Protein AF-0000000068858488 (afdb_homodimer)

Solvent-accessible surface area (backbone atoms only — not comparable to full-atom values): 33384 Å² total; per-residue (Å²): 135,82,82,74,79,77,76,82,68,81,78,70,74,66,61,60,56,53,49,51,49,48,49,49,49,46,48,52,46,46,50,48,45,50,50,34,42,49,22,40,50,42,29,53,49,53,71,62,40,71,69,69,78,47,54,48,64,66,60,90,74,24,28,32,40,27,30,36,23,81,48,37,69,25,27,50,34,43,36,52,43,29,73,73,61,34,31,22,38,34,18,20,42,65,91,53,70,82,56,94,51,73,75,57,72,44,96,41,43,41,81,38,71,33,37,59,73,36,67,66,36,42,50,54,49,31,63,64,34,73,84,42,48,27,40,27,42,36,43,42,43,63,70,81,55,52,32,41,76,74,46,50,62,64,59,46,48,54,45,31,37,39,41,33,50,9,46,53,45,46,46,56,43,42,42,66,28,21,54,76,47,70,13,32,43,37,36,57,48,37,40,44,22,72,46,60,42,61,38,29,13,52,43,16,12,30,33,12,16,43,52,23,24,47,50,4,37,36,60,56,65,73,44,57,47,27,34,39,28,32,38,67,58,87,38,76,51,70,78,64,65,53,64,58,69,68,89,78,65,72,66,76,73,71,48,57,62,56,54,47,49,49,51,49,32,65,71,57,56,34,52,68,64,53,49,38,48,45,52,51,43,57,64,17,31,67,74,53,56,60,65,42,72,27,44,64,57,21,51,51,53,48,46,44,57,71,27,37,40,64,68,56,47,48,50,50,55,50,47,48,43,61,70,51,70,136,83,83,75,78,75,76,84,69,79,79,71,77,67,61,60,57,52,49,52,50,49,48,50,49,46,49,52,46,48,50,48,42,50,50,34,44,48,21,43,51,42,31,53,48,53,70,62,38,70,72,71,81,49,52,48,66,63,63,90,78,25,29,33,39,27,30,37,25,80,47,38,68,24,27,49,35,45,38,52,43,30,74,73,63,34,31,23,38,33,18,21,41,67,90,51,70,82,55,92,52,73,73,58,72,43,97,41,44,42,80,39,69,35,39,59,73,37,66,67,38,42,50,53,50,33,62,65,35,74,86,42,48,27,42,28,42,36,44,42,42,63,71,82,56,52,32,41,75,75,46,52,62,64,59,44,48,56,45,34,37,38,39,32,48,9,45,53,46,48,46,54,44,42,42,65,29,22,54,77,48,70,13,30,43,36,36,56,49,35,39,44,24,72,46,58,42,61,36,30,11,54,45,16,13,32,33,11,16,42,52,22,24,46,49,4,37,33,60,56,65,72,44,59,46,27,34,39,29,32,38,66,57,87,40,76,51,71,78,64,65,52,63,57,67,68,87,79,64,73,64,76,74,69,47,55,63,57,54,46,49,49,52,50,33,65,72,57,57,35,53,68,64,52,49,38,49,46,53,52,44,57,66,18,32,66,75,52,56,61,65,42,72,28,44,66,57,20,50,51,51,50,47,44,56,71,28,36,40,64,68,57,47,50,49,51,54,50,49,49,41,60,69,52,66

pLDDT: mean 75.67, std 21.97, range [27.61, 98.62]

Foldseek 3Di:
DDPPPPPPPVVDPPPVVVVVVVVVVVVVVVVVVVVVVVVVVVVVVVLPPPQPPQFQPQPQQAEEEQAPCLWWLNVLLQLLVVVVRHQYEYEDAPVRQPPDDPSQPGPSYDYDHADLLDLVRLLVVLVVLPPHQHAEYEAEFFDADLAFPPRDPVVLVVRLSGLPVSLVSNCVSCLVNCLVNLHAYEYEAELLCQQPAGSRVSVVVSRVNNLVVQVVVCVVVSHHGAYEYEYQEPIVPDPCCCVPPPPDDPPVQPLPCPQVSVVLCVVFVFYSVQSSVLVSCQSGRPDHDRYHYGTPSSVVLSCCSVPPPPVVSVCVNVVSSVVRD/DDPPPPPPPPVDPPPVVVVVVVVVVVVVVVVVVVVVVVVVVVVVVVLPPPQPPQFQPQPQQAEEEQAPCLWWLNVLLQLLVVVVRHQYEREDAPVRQPPDDPSQPGPSYDYDHDDLLDLVRLLVVLVVLPPGQHAEYEAEFFDADLAFPPRDPVVLVVRLSGLPVSSVSNCVSCLVNCLVNLHAYEYEAELLCQQPAGSRVSVVVSRVNNLVVQVVVCVVVSHHGAYEYEYQEPIVPPPCCVVPPDPDDPPVQPLDCPQVSVVLCVVFVFYSVQSSVLVSCQSTRPDHDRYHYGTPSSVVLSCCSVPPPPVVSVCVNVVSSVVRD

InterPro domains:
  IPR002347 Short-chain dehydrogenase/reductase SDR [PF00106]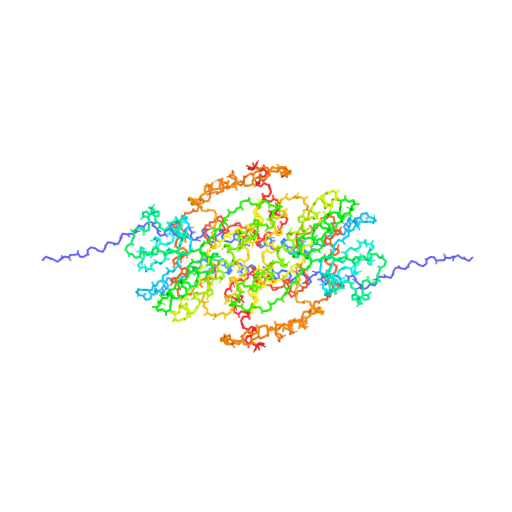 (63-239)
  IPR002347 Short-chain dehydrogenase/reductase SDR [PR00081] (63-80)
  IPR002347 Short-chain dehydrogenase/reductase SDR [PR00081] (132-143)
  IPR002347 Short-chain dehydrogenase/reductase SDR [PR00081] (177-193)
  IPR002347 Short-chain dehydrogenase/reductase SDR [PR00081] (203-222)
  IPR020904 Short-chain dehydrogenase/reductase, conserved site [PS00061] (190-218)
  IPR036291 NAD(P)-binding domain superfamily [SSF51735] (61-315)

Sequence (650 aa):
MRATWVSLDDPTGASTSSWSVRRRVCSVAWLAVLCFNLSLAFSIATRSLPARSHTVLPPRGSVVLVTGAKSGLGLASAASLAEQGYTVWAGMRPSHLNRSIPELDHPNIERISLDVTDEADVAALQARLQNVTLAALVSNAGVAHKIGHAAYVDDAHRLFDVNVFGAMRVFSACLPALVRSGGRLVLITSFLSVVPLPGLATYTATKAALEGWAAAVRMENIVPVSTVIDGFIRTPISDTDSHYHKPGWPYKRSVGPGGLQQTWMDAFDTQLDEHTGAVARAIADRYPRHRYVVGWDATLTMAAVWFFPGWLVHLFINGLYDWFGMRATWVSLDDPTGASTSSWSVRRRVCSVAWLAVLCFNLSLAFSIATRSLPARSHTVLPPRGSVVLVTGAKSGLGLASAASLAEQGYTVWAGMRPSHLNRSIPELDHPNIERISLDVTDEADVAALQARLQNVTLAALVSNAGVAHKIGHAAYVDDAHRLFDVNVFGAMRVFSACLPALVRSGGRLVLITSFLSVVPLPGLATYTATKAALEGWAAAVRMENIVPVSTVIDGFIRTPISDTDSHYHKPGWPYKRSVGPGGLQQTWMDAFDTQLDEHTGAVARAIADRYPRHRYVVGWDATLTMAAVWFFPGWLVHLFINGLYDWFG

Radius of gyration: 26.55 Å; Cα contacts (8 Å, |Δi|>4): 1166; chains: 2; bounding box: 54×116×88 Å

Nearest PDB structures (foldseek):
  5t2u-assembly1_B  TM=8.208E-01  e=1.987E-15  Mycolicibacterium smegmatis MC2 155
  5t2v-assembly1_A  TM=7.958E-01  e=2.612E-14  Mycolicibacterium smegmatis MC2 155
  4cr6-assembly1_D  TM=7.675E-01  e=1.860E-13  Flavobacterium sp. 141-8
  4cr6-assembly1_B  TM=7.630E-01  e=2.103E-13  Flavobacterium sp. 141-8
  3guy-assembly2_G  TM=7.579E-01  e=1.356E-09  Vibrio parahaemolyticus AQ3810

Secondary structure (DSSP, 8-state):
------------SHHHHHHHHHHHHHHHHHHHHHHHHHHHHHHHHHHSS-----B----TT-EEEESSTTSHHHHHHHHHHHHTT-EEEEEE-GGGTTS--GGG--TTEEEEE--TT-HHHHHHHHHHGGG--EEEEEE------B--SS--HHHHHHHHIIIIIHHHHHHHHHHHHHHHHT-EEEEEEEGGGTS--TT-HHHHHHHHHHHHHHHHHHTTTSS-EEEEEE--B---------B---TT---S----HHHHHHHHHHHH-B-HHHHHHHHHHHHHBSS--SEEEESHHHHHHHHHHHHS-HHHHHHHHHHHHHHH-/------------SHHHHHHHHHHHHHHHHHHHHHHHHHHHHHHHHHHSS-----B----TT-EEEESSTTSHHHHHHHHHHHHTT-EEEEEE-GGGTTS--GGG--TTEEEEE--TT-HHHHHHHHHHGGG--EEEEEE------B--SS--HHHHHHHHIIIIIHHHHHHHHHHHHHHHHT-EEEEEEEGGGTS--TT-HHHHHHHHHHHHHHHHHHTTTSS-EEEEEE--B---------B---TT---S----HHHHHHHHHHHH-B-HHHHHHHHHHHHHBSS--SEEEESHHHHHHHHHHHHS-HHHHHHHHHHHHHHH-

Structure (mmCIF, N/CA/C/O backbone):
data_AF-0000000068858488-model_v1
#
loop_
_entity.id
_entity.type
_entity.pdbx_description
1 polymer 'Uncharacterized protein'
#
loop_
_atom_site.group_PDB
_atom_site.id
_atom_site.type_symbol
_atom_site.label_atom_id
_atom_site.label_alt_id
_atom_site.label_comp_id
_atom_site.label_asym_id
_atom_site.label_entity_id
_atom_site.label_seq_id
_atom_site.pdbx_PDB_ins_code
_atom_site.Cartn_x
_atom_site.Cartn_y
_atom_site.Cartn_z
_atom_site.occupancy
_atom_site.B_iso_or_equiv
_atom_site.auth_seq_id
_atom_site.auth_comp_id
_atom_site.auth_asym_id
_atom_site.auth_atom_id
_atom_site.pdbx_PDB_model_num
ATOM 1 N N . MET A 1 1 ? 17.25 -71.188 -3.189 1 27.69 1 MET A N 1
ATOM 2 C CA . MET A 1 1 ? 18.141 -70.188 -2.668 1 27.69 1 MET A CA 1
ATOM 3 C C . MET A 1 1 ? 17.375 -68.875 -2.352 1 27.69 1 MET A C 1
ATOM 5 O O . MET A 1 1 ? 16.703 -68.312 -3.221 1 27.69 1 MET A O 1
ATOM 9 N N . ARG A 1 2 ? 17.094 -68.625 -1.016 1 29.34 2 ARG A N 1
ATOM 10 C CA . ARG A 1 2 ? 16.172 -67.688 -0.322 1 29.34 2 ARG A CA 1
ATOM 11 C C . ARG A 1 2 ? 16.656 -66.25 -0.379 1 29.34 2 ARG A C 1
ATOM 13 O O . ARG A 1 2 ? 17.766 -65.938 0.054 1 29.34 2 ARG A O 1
ATOM 20 N N . ALA A 1 3 ? 16.281 -65.5 -1.393 1 32.94 3 ALA A N 1
ATOM 21 C CA . ALA A 1 3 ? 16.703 -64.125 -1.646 1 32.94 3 ALA A CA 1
ATOM 22 C C . ALA A 1 3 ? 16.453 -63.219 -0.425 1 32.94 3 ALA A C 1
ATOM 24 O O . ALA A 1 3 ? 15.312 -63.062 0.019 1 32.94 3 ALA A O 1
ATOM 25 N N . THR A 1 4 ? 17.344 -63.219 0.586 1 28.02 4 THR A N 1
ATOM 26 C CA . THR A 1 4 ? 17.312 -62.5 1.854 1 28.02 4 THR A CA 1
ATOM 27 C C . THR A 1 4 ? 17.25 -61 1.618 1 28.02 4 THR A C 1
ATOM 29 O O . THR A 1 4 ? 18.078 -60.438 0.887 1 28.02 4 THR A O 1
ATOM 32 N N . TRP A 1 5 ? 16.078 -60.406 1.695 1 27.61 5 TRP A N 1
ATOM 33 C CA . TRP A 1 5 ? 15.766 -58.969 1.528 1 27.61 5 TRP A CA 1
ATOM 34 C C . TRP A 1 5 ? 16.516 -58.125 2.553 1 27.61 5 TRP A C 1
ATOM 36 O O . TRP A 1 5 ? 16.438 -58.406 3.758 1 27.61 5 TRP A O 1
ATOM 46 N N . VAL A 1 6 ? 17.75 -57.844 2.416 1 28.61 6 VAL A N 1
ATOM 47 C CA . VAL A 1 6 ? 18.547 -57.062 3.355 1 28.61 6 VAL A CA 1
ATOM 48 C C . VAL A 1 6 ? 17.891 -55.688 3.564 1 28.61 6 VAL A C 1
ATOM 50 O O . VAL A 1 6 ? 17.562 -55 2.598 1 28.61 6 VAL A O 1
ATOM 53 N N . SER A 1 7 ? 17.219 -55.5 4.719 1 27.98 7 SER A N 1
ATOM 54 C CA . SER A 1 7 ? 16.609 -54.281 5.262 1 27.98 7 SER A CA 1
ATOM 55 C C . SER A 1 7 ? 17.625 -53.125 5.34 1 27.98 7 SER A C 1
ATOM 57 O O . SER A 1 7 ? 18.688 -53.281 5.926 1 27.98 7 SER A O 1
ATOM 59 N N . LEU A 1 8 ? 17.891 -52.406 4.32 1 27.64 8 LEU A N 1
ATOM 60 C CA . LEU A 1 8 ? 18.812 -51.281 4.355 1 27.64 8 LEU A CA 1
ATOM 61 C C . LEU A 1 8 ? 18.453 -50.312 5.469 1 27.64 8 LEU A C 1
ATOM 63 O O . LEU A 1 8 ? 17.469 -49.562 5.352 1 27.64 8 LEU A O 1
ATOM 67 N N . ASP A 1 9 ? 18.469 -50.719 6.801 1 30.56 9 ASP A N 1
ATOM 68 C CA . ASP A 1 9 ? 18.438 -49.906 8.008 1 30.56 9 ASP A CA 1
ATOM 69 C C . ASP A 1 9 ? 19.516 -48.812 7.977 1 30.56 9 ASP A C 1
ATOM 71 O O . ASP A 1 9 ? 20.234 -48.625 8.961 1 30.56 9 ASP A O 1
ATOM 75 N N . ASP A 1 10 ? 19.844 -48.156 6.949 1 29.83 10 ASP A N 1
ATOM 76 C CA . ASP A 1 10 ? 20.938 -47.219 7.211 1 29.83 10 ASP A CA 1
ATOM 77 C C . ASP A 1 10 ? 20.562 -46.25 8.32 1 29.83 10 ASP A C 1
ATOM 79 O O . ASP A 1 10 ? 19.547 -45.531 8.227 1 29.83 10 ASP A O 1
ATOM 83 N N . PRO A 1 11 ? 21 -46.312 9.625 1 34.25 11 PRO A N 1
ATOM 84 C CA . PRO A 1 11 ? 20.828 -45.562 10.867 1 34.25 11 PRO A CA 1
ATOM 85 C C . PRO A 1 11 ? 21.25 -44.094 10.719 1 34.25 11 PRO A C 1
ATOM 87 O O . PRO A 1 11 ? 21.453 -43.406 11.719 1 34.25 11 PRO A O 1
ATOM 90 N N . THR A 1 12 ? 21.75 -43.594 9.602 1 30.72 12 THR A N 1
ATOM 91 C CA . THR A 1 12 ? 22.672 -42.469 9.656 1 30.72 12 THR A CA 1
ATOM 92 C C . THR A 1 12 ? 22.047 -41.281 10.398 1 30.72 12 THR A C 1
ATOM 94 O O . THR A 1 12 ? 20.828 -41.219 10.523 1 30.72 12 THR A O 1
ATOM 97 N N . GLY A 1 13 ? 23.016 -40.281 10.938 1 33.34 13 GLY A N 1
ATOM 98 C CA . GLY A 1 13 ? 23.203 -39.094 11.758 1 33.34 13 GLY A CA 1
ATOM 99 C C . GLY A 1 13 ? 22.312 -37.938 11.352 1 33.34 13 GLY A C 1
ATOM 100 O O . GLY A 1 13 ? 22.5 -36.812 11.805 1 33.34 13 GLY A O 1
ATOM 101 N N . ALA A 1 14 ? 21.609 -38.094 10.352 1 37.12 14 ALA A N 1
ATOM 102 C CA . ALA A 1 14 ? 20.797 -36.969 9.836 1 37.12 14 ALA A CA 1
ATOM 103 C C . ALA A 1 14 ? 19.672 -36.625 10.805 1 37.12 14 ALA A C 1
ATOM 105 O O . ALA A 1 14 ? 19 -35.625 10.633 1 37.12 14 ALA A O 1
ATOM 106 N N . SER A 1 15 ? 19.438 -37.438 11.844 1 40.53 15 SER A N 1
ATOM 107 C CA . SER A 1 15 ? 18.281 -37.188 12.695 1 40.53 15 SER A CA 1
ATOM 108 C C . SER A 1 15 ? 18.547 -36.062 13.703 1 40.53 15 SER A C 1
ATOM 110 O O . SER A 1 15 ? 17.672 -35.281 14.016 1 40.53 15 SER A O 1
ATOM 112 N N . THR A 1 16 ? 19.859 -36.125 14.211 1 43.12 16 THR A N 1
ATOM 113 C CA . THR A 1 16 ? 20.188 -35.156 15.273 1 43.12 16 THR A CA 1
ATOM 114 C C . THR A 1 16 ? 20.266 -33.75 14.727 1 43.12 16 THR A C 1
ATOM 116 O O . THR A 1 16 ? 19.984 -32.781 15.445 1 43.12 16 THR A O 1
ATOM 119 N N . SER A 1 17 ? 20.75 -33.688 13.43 1 42 17 SER A N 1
ATOM 120 C CA . SER A 1 17 ? 20.969 -32.375 12.875 1 42 17 SER A CA 1
ATOM 121 C C . SER A 1 17 ? 19.641 -31.672 12.594 1 42 17 SER A C 1
ATOM 123 O O . SER A 1 17 ? 19.531 -30.453 12.742 1 42 17 SER A O 1
ATOM 125 N N . SER A 1 18 ? 18.625 -32.531 12.398 1 42.88 18 SER A N 1
ATOM 126 C CA . SER A 1 18 ? 17.328 -31.922 12.125 1 42.88 18 SER A CA 1
ATOM 127 C C . SER A 1 18 ? 16.688 -31.391 13.398 1 42.88 18 SER A C 1
ATOM 129 O O . SER A 1 18 ? 16.047 -30.328 13.383 1 42.88 18 SER A O 1
ATOM 131 N N . TRP A 1 19 ? 17 -32.094 14.555 1 44.28 19 TRP A N 1
ATOM 132 C CA . TRP A 1 19 ? 16.484 -31.641 15.836 1 44.28 19 TRP A CA 1
ATOM 133 C C . TRP A 1 19 ? 17.203 -30.391 16.312 1 44.28 19 TRP A C 1
ATOM 135 O O . TRP A 1 19 ? 16.578 -29.453 16.812 1 44.28 19 TRP A O 1
ATOM 145 N N . SER A 1 20 ? 18.547 -30.391 16.109 1 46.28 20 SER A N 1
ATOM 146 C CA . SER A 1 20 ? 19.312 -29.219 16.5 1 46.28 20 SER A CA 1
ATOM 147 C C . SER A 1 20 ? 18.906 -27.984 15.688 1 46.28 20 SER A C 1
ATOM 149 O O . SER A 1 20 ? 18.844 -26.875 16.219 1 46.28 20 SER A O 1
ATOM 151 N N . VAL A 1 21 ? 18.578 -28.234 14.492 1 43.81 21 VAL A N 1
ATOM 152 C CA . VAL A 1 21 ? 18.141 -27.125 13.648 1 43.81 21 VAL A CA 1
ATOM 153 C C . VAL A 1 21 ? 16.734 -26.688 14.062 1 43.81 21 VAL A C 1
ATOM 155 O O . VAL A 1 21 ? 16.453 -25.5 14.141 1 43.81 21 VAL A O 1
ATOM 158 N N . ARG A 1 22 ? 15.945 -27.641 14.523 1 44.12 22 ARG A N 1
ATOM 159 C CA . ARG A 1 22 ? 14.617 -27.297 15.016 1 44.12 22 ARG A CA 1
ATOM 160 C C . ARG A 1 22 ? 14.711 -26.547 16.344 1 44.12 22 ARG A C 1
ATOM 162 O O . ARG A 1 22 ? 13.969 -25.578 16.562 1 44.12 22 ARG A O 1
ATOM 169 N N . ARG A 1 23 ? 15.539 -26.984 17.203 1 46.59 23 ARG A N 1
ATOM 170 C CA . ARG A 1 23 ? 15.719 -26.297 18.469 1 46.59 23 ARG A CA 1
ATOM 171 C C . ARG A 1 23 ? 16.312 -24.906 18.266 1 46.59 23 ARG A C 1
ATOM 173 O O . ARG A 1 23 ? 15.938 -23.953 18.953 1 46.59 23 ARG A O 1
ATOM 180 N N . ARG A 1 24 ? 17.297 -24.828 17.469 1 46.84 24 ARG A N 1
ATOM 181 C CA . ARG A 1 24 ? 17.906 -23.531 17.188 1 46.84 24 ARG A CA 1
ATOM 182 C C . ARG A 1 24 ? 16.906 -22.594 16.5 1 46.84 24 ARG A C 1
ATOM 184 O O . ARG A 1 24 ? 16.875 -21.391 16.781 1 46.84 24 ARG A O 1
ATOM 191 N N . VAL A 1 25 ? 16.094 -23.203 15.758 1 45.19 25 VAL A N 1
ATOM 192 C CA . VAL A 1 25 ? 15.055 -22.406 15.117 1 45.19 25 VAL A CA 1
ATOM 193 C C . VAL A 1 25 ? 14.023 -21.969 16.156 1 45.19 25 VAL A C 1
ATOM 195 O O . VAL A 1 25 ? 13.586 -20.828 16.156 1 45.19 25 VAL A O 1
ATOM 198 N N . CYS A 1 26 ? 13.805 -22.844 17.109 1 45.47 26 CYS A N 1
ATOM 199 C CA . CYS A 1 26 ? 12.914 -22.484 18.203 1 45.47 26 CYS A CA 1
ATOM 200 C C . CYS A 1 26 ? 13.539 -21.391 19.078 1 45.47 26 CYS A C 1
ATOM 202 O O . CYS A 1 26 ? 12.859 -20.453 19.469 1 45.47 26 CYS A O 1
ATOM 204 N N . SER A 1 27 ? 14.781 -21.609 19.406 1 47.41 27 SER A N 1
ATOM 205 C CA . SER A 1 27 ? 15.43 -20.594 20.234 1 47.41 27 SER A CA 1
ATOM 206 C C . SER A 1 27 ? 15.5 -19.25 19.531 1 47.41 27 SER A C 1
ATOM 208 O O . SER A 1 27 ? 15.273 -18.203 20.141 1 47.41 27 SER A O 1
ATOM 210 N N . VAL A 1 28 ? 15.891 -19.266 18.391 1 46.91 28 VAL A N 1
ATOM 211 C CA . VAL A 1 28 ? 15.945 -18.016 17.609 1 46.91 28 VAL A CA 1
ATOM 212 C C . VAL A 1 28 ? 14.539 -17.453 17.469 1 46.91 28 VAL A C 1
ATOM 214 O O . VAL A 1 28 ? 14.344 -16.234 17.547 1 46.91 28 VAL A O 1
ATOM 217 N N . ALA A 1 29 ? 13.664 -18.359 17.406 1 45.25 29 ALA A N 1
ATOM 218 C CA . ALA A 1 29 ? 12.273 -17.922 17.359 1 45.25 29 ALA A CA 1
ATOM 219 C C . ALA A 1 29 ? 11.852 -17.297 18.688 1 45.25 29 ALA A C 1
ATOM 221 O O . ALA A 1 29 ? 11.195 -16.25 18.703 1 45.25 29 ALA A O 1
ATOM 222 N N . TRP A 1 30 ? 12.328 -17.969 19.734 1 46.56 30 TRP A N 1
ATOM 223 C CA . TRP A 1 30 ? 12.039 -17.422 21.047 1 46.56 30 TRP A CA 1
ATOM 224 C C . TRP A 1 30 ? 12.75 -16.094 21.25 1 46.56 30 TRP A C 1
ATOM 226 O O . TRP A 1 30 ? 12.18 -15.156 21.828 1 46.56 30 TRP A O 1
ATOM 236 N N . LEU A 1 31 ? 13.938 -16 20.953 1 49.84 31 LEU A N 1
ATOM 237 C CA . LEU A 1 31 ? 14.664 -14.742 21.047 1 49.84 31 LEU A CA 1
ATOM 238 C C . LEU A 1 31 ? 14.023 -13.672 20.172 1 49.84 31 LEU A C 1
ATOM 240 O O . LEU A 1 31 ? 13.922 -12.508 20.562 1 49.84 31 LEU A O 1
ATOM 244 N N . ALA A 1 32 ? 13.609 -14.086 19.125 1 46.97 32 ALA A N 1
ATOM 245 C CA . ALA A 1 32 ? 12.922 -13.156 18.219 1 46.97 32 ALA A CA 1
ATOM 246 C C . ALA A 1 32 ? 11.586 -12.711 18.812 1 46.97 32 ALA A C 1
ATOM 248 O O . ALA A 1 32 ? 11.227 -11.531 18.734 1 46.97 32 ALA A O 1
ATOM 249 N N . VAL A 1 33 ? 10.992 -13.703 19.531 1 49.31 33 VAL A N 1
ATOM 250 C CA . VAL A 1 33 ? 9.758 -13.367 20.25 1 49.31 33 VAL A CA 1
ATOM 251 C C . VAL A 1 33 ? 10.07 -12.398 21.391 1 49.31 33 VAL A C 1
ATOM 253 O O . VAL A 1 33 ? 9.344 -11.43 21.594 1 49.31 33 VAL A O 1
ATOM 256 N N . LEU A 1 34 ? 11.133 -12.727 22.094 1 50.38 34 LEU A N 1
ATOM 257 C CA . LEU A 1 34 ? 11.555 -11.82 23.156 1 50.38 34 LEU A CA 1
ATOM 258 C C . LEU A 1 34 ? 11.891 -10.445 22.594 1 50.38 34 LEU A C 1
ATOM 260 O O . LEU A 1 34 ? 11.461 -9.422 23.141 1 50.38 34 LEU A O 1
ATOM 264 N N . CYS A 1 35 ? 12.625 -10.422 21.609 1 51.47 35 CYS A N 1
ATOM 265 C CA . CYS A 1 35 ? 13.031 -9.141 21.047 1 51.47 35 CYS A CA 1
ATOM 266 C C . CYS A 1 35 ? 11.836 -8.406 20.469 1 51.47 35 CYS A C 1
ATOM 268 O O . CYS A 1 35 ? 11.727 -7.184 20.594 1 51.47 35 CYS A O 1
ATOM 270 N N . PHE A 1 36 ? 11.039 -9.141 19.938 1 49.47 36 PHE A N 1
ATOM 271 C CA . PHE A 1 36 ? 9.789 -8.594 19.422 1 49.47 36 PHE A CA 1
ATOM 272 C C . PHE A 1 36 ? 8.945 -8.023 20.547 1 49.47 36 PHE A C 1
ATOM 274 O O . PHE A 1 36 ? 8.422 -6.914 20.422 1 49.47 36 PHE A O 1
ATOM 281 N N . ASN A 1 37 ? 8.859 -8.852 21.609 1 48.72 37 ASN A N 1
ATOM 282 C CA . ASN A 1 37 ? 8.133 -8.367 22.781 1 48.72 37 ASN A CA 1
ATOM 283 C C . ASN A 1 37 ? 8.773 -7.109 23.359 1 48.72 37 ASN A C 1
ATOM 285 O O . ASN A 1 37 ? 8.07 -6.184 23.766 1 48.72 37 ASN A O 1
ATOM 289 N N . LEU A 1 38 ? 9.867 -7.121 23.281 1 53.5 38 LEU A N 1
ATOM 290 C CA . LEU A 1 38 ? 10.586 -5.941 23.766 1 53.5 38 LEU A CA 1
ATOM 291 C C . LEU A 1 38 ? 10.367 -4.762 22.828 1 53.5 38 LEU A C 1
ATOM 293 O O . LEU A 1 38 ? 10.18 -3.629 23.281 1 53.5 38 LEU A O 1
ATOM 297 N N . SER A 1 39 ? 10.336 -5.09 21.672 1 49.22 39 SER A N 1
ATOM 298 C CA . SER A 1 39 ? 10.141 -4.016 20.719 1 49.22 39 SER A CA 1
ATOM 299 C C . SER A 1 39 ? 8.703 -3.5 20.75 1 49.22 39 SER A C 1
ATOM 301 O O . SER A 1 39 ? 8.469 -2.293 20.656 1 49.22 39 SER A O 1
ATOM 303 N N . LEU A 1 40 ? 7.793 -4.426 20.812 1 51.56 40 LEU A N 1
ATOM 304 C CA . LEU A 1 40 ? 6.395 -4.039 20.969 1 51.56 40 LEU A CA 1
ATOM 305 C C . LEU A 1 40 ? 6.199 -3.225 22.25 1 51.56 40 LEU A C 1
ATOM 307 O O . LEU A 1 40 ? 5.52 -2.195 22.234 1 51.56 40 LEU A O 1
ATOM 311 N N . ALA A 1 41 ? 6.68 -3.77 23.281 1 49.06 41 ALA A N 1
ATOM 312 C CA . ALA A 1 41 ? 6.668 -3.023 24.531 1 49.06 41 ALA A CA 1
ATOM 313 C C . ALA A 1 41 ? 7.297 -1.646 24.359 1 49.06 41 ALA A C 1
ATOM 315 O O . ALA A 1 41 ? 6.789 -0.652 24.891 1 49.06 41 ALA A O 1
ATOM 316 N N . PHE A 1 42 ? 8.242 -1.728 23.594 1 51.09 42 PHE A N 1
ATOM 317 C CA . PHE A 1 42 ? 8.938 -0.469 23.359 1 51.09 42 PHE A CA 1
ATOM 318 C C . PHE A 1 42 ? 8.102 0.457 22.484 1 51.09 42 PHE A C 1
ATOM 320 O O . PHE A 1 42 ? 7.996 1.652 22.766 1 51.09 42 PHE A O 1
ATOM 327 N N . SER A 1 43 ? 7.582 -0.128 21.516 1 49.81 43 SER A N 1
ATOM 328 C CA . SER A 1 43 ? 6.754 0.687 20.641 1 49.81 43 SER A CA 1
ATOM 329 C C . SER A 1 43 ? 5.543 1.248 21.375 1 49.81 43 SER A C 1
ATOM 331 O O . SER A 1 43 ? 5.195 2.42 21.203 1 49.81 43 SER A O 1
ATOM 333 N N . ILE A 1 44 ? 4.883 0.374 22.031 1 49 44 ILE A N 1
ATOM 334 C CA . ILE A 1 44 ? 3.76 0.832 22.844 1 49 44 ILE A CA 1
ATOM 335 C C . ILE A 1 44 ? 4.242 1.873 23.844 1 49 44 ILE A C 1
ATOM 337 O O . ILE A 1 44 ? 3.586 2.898 24.047 1 49 44 ILE A O 1
ATOM 341 N N . ALA A 1 45 ? 5.316 1.575 24.375 1 47.59 45 ALA A N 1
ATOM 342 C CA . ALA A 1 45 ? 5.887 2.504 25.344 1 47.59 45 ALA A CA 1
ATOM 343 C C . ALA A 1 45 ? 6.234 3.838 24.688 1 47.59 45 ALA A C 1
ATOM 345 O O . ALA A 1 45 ? 6.027 4.902 25.281 1 47.59 45 ALA A O 1
ATOM 346 N N . THR A 1 46 ? 6.754 3.699 23.531 1 49.28 46 THR A N 1
ATOM 347 C CA . THR A 1 46 ? 7.191 4.945 22.922 1 49.28 46 THR A CA 1
ATOM 348 C C . THR A 1 46 ? 6.004 5.703 22.328 1 49.28 46 THR A C 1
ATOM 350 O O . THR A 1 46 ? 6.016 6.934 22.266 1 49.28 46 THR A O 1
ATOM 353 N N . ARG A 1 47 ? 5.168 4.945 21.719 1 47.03 47 ARG A N 1
ATOM 354 C CA . ARG A 1 47 ? 3.963 5.605 21.219 1 47.03 47 ARG A CA 1
ATOM 355 C C . ARG A 1 47 ? 3.203 6.285 22.359 1 47.03 47 ARG A C 1
ATOM 357 O O . ARG A 1 47 ? 2.504 7.277 22.141 1 47.03 47 ARG A O 1
ATOM 364 N N . SER A 1 48 ? 3.209 5.609 23.484 1 42.09 48 SER A N 1
ATOM 365 C CA . SER A 1 48 ? 2.531 6.164 24.656 1 42.09 48 SER A CA 1
ATOM 366 C C . SER A 1 48 ? 3.352 7.285 25.281 1 42.09 48 SER A C 1
ATOM 368 O O . SER A 1 48 ? 2.893 7.941 26.219 1 42.09 48 SER A O 1
ATOM 370 N N . LEU A 1 49 ? 4.539 7.227 24.953 1 44.06 49 LEU A N 1
ATOM 371 C CA . LEU A 1 49 ? 5.254 8.336 25.562 1 44.06 49 LEU A CA 1
ATOM 372 C C . LEU A 1 49 ? 4.797 9.672 24.984 1 44.06 49 LEU A C 1
ATOM 374 O O . LEU A 1 49 ? 4.711 9.82 23.766 1 44.06 49 LEU A O 1
ATOM 378 N N . PRO A 1 50 ? 4.105 10.305 25.828 1 41.16 50 PRO A N 1
ATOM 379 C CA . PRO A 1 50 ? 3.717 11.648 25.391 1 41.16 50 PRO A CA 1
ATOM 380 C C . PRO A 1 50 ? 4.863 12.406 24.719 1 41.16 50 PRO A C 1
ATOM 382 O O . PRO A 1 50 ? 6.012 12.312 25.172 1 41.16 50 PRO A O 1
ATOM 385 N N . ALA A 1 51 ? 4.836 12.57 23.344 1 43.66 51 ALA A N 1
ATOM 386 C CA . ALA A 1 51 ? 5.758 13.516 22.734 1 43.66 51 ALA A CA 1
ATOM 387 C C . ALA A 1 51 ? 5.941 14.75 23.609 1 43.66 51 ALA A C 1
ATOM 389 O O . ALA A 1 51 ? 4.973 15.289 24.141 1 43.66 51 ALA A O 1
ATOM 390 N N . ARG A 1 52 ? 6.953 14.844 24.281 1 42.25 52 ARG A N 1
ATOM 391 C CA . ARG A 1 52 ? 7.188 16.125 24.953 1 42.25 52 ARG A CA 1
ATOM 392 C C . ARG A 1 52 ? 6.781 17.297 24.062 1 42.25 52 ARG A C 1
ATOM 394 O O . ARG A 1 52 ? 7.141 17.328 22.875 1 42.25 52 ARG A O 1
ATOM 401 N N . SER A 1 53 ? 5.684 17.938 24.328 1 42.22 53 SER A N 1
ATOM 402 C CA . SER A 1 53 ? 5.023 19.125 23.766 1 42.22 53 SER A CA 1
ATOM 403 C C . SER A 1 53 ? 6.043 20.156 23.312 1 42.22 53 SER A C 1
ATOM 405 O O . SER A 1 53 ? 6.152 21.234 23.922 1 42.22 53 SER A O 1
ATOM 407 N N . HIS A 1 54 ? 7.355 19.797 23.156 1 45.16 54 HIS A N 1
ATOM 408 C CA . HIS A 1 54 ? 7.996 21.016 22.672 1 45.16 54 HIS A CA 1
ATOM 409 C C . HIS A 1 54 ? 7.527 21.359 21.266 1 45.16 54 HIS A C 1
ATOM 411 O O . HIS A 1 54 ? 7.773 20.609 20.328 1 45.16 54 HIS A O 1
ATOM 417 N N . THR A 1 55 ? 6.309 21.953 21.234 1 51 55 THR A N 1
ATOM 418 C CA . THR A 1 55 ? 5.695 22.5 20.016 1 51 55 THR A CA 1
ATOM 419 C C . THR A 1 55 ? 6.633 23.484 19.328 1 51 55 THR A C 1
ATOM 421 O O . THR A 1 55 ? 7.191 24.375 19.984 1 51 55 THR A O 1
ATOM 424 N N . VAL A 1 56 ? 7.504 23.125 18.469 1 52.72 56 VAL A N 1
ATOM 425 C CA . VAL A 1 56 ? 8.109 24.172 17.672 1 52.72 56 VAL A CA 1
ATOM 426 C C . VAL A 1 56 ? 7.051 24.797 16.75 1 52.72 56 VAL A C 1
ATOM 428 O O . VAL A 1 56 ? 6.516 24.125 15.867 1 52.72 56 VAL A O 1
ATOM 431 N N . LEU A 1 57 ? 6.211 25.672 17.375 1 51.22 57 LEU A N 1
ATOM 432 C CA . LEU A 1 57 ? 5.242 26.344 16.531 1 51.22 57 LEU A CA 1
ATOM 433 C C . LEU A 1 57 ? 5.941 27.109 15.406 1 51.22 57 LEU A C 1
ATOM 435 O O . LEU A 1 57 ? 6.969 27.75 15.633 1 51.22 57 LEU A O 1
ATOM 439 N N . PRO A 1 58 ? 5.719 26.672 14.164 1 57.06 58 PRO A N 1
ATOM 440 C CA . PRO A 1 58 ? 6.266 27.594 13.156 1 57.06 58 PRO A CA 1
ATOM 441 C C . PRO A 1 58 ? 5.992 29.062 13.484 1 57.06 58 PRO A C 1
ATOM 443 O O . PRO A 1 58 ? 5.035 29.375 14.195 1 57.06 58 PRO A O 1
ATOM 446 N N . PRO A 1 59 ? 6.984 29.906 13.195 1 54.72 59 PRO A N 1
ATOM 447 C CA . PRO A 1 59 ? 6.855 31.359 13.398 1 54.72 59 PRO A CA 1
ATOM 448 C C . PRO A 1 59 ? 5.496 31.891 12.969 1 54.72 59 PRO A C 1
ATOM 450 O O . PRO A 1 59 ? 4.828 31.297 12.125 1 54.72 59 PRO A O 1
ATOM 453 N N . ARG A 1 60 ? 4.992 32.812 13.711 1 55.81 60 ARG A N 1
ATOM 454 C CA . ARG A 1 60 ? 3.865 33.656 13.297 1 55.81 60 ARG A CA 1
ATOM 455 C C . ARG A 1 60 ? 3.932 33.969 11.805 1 55.81 60 ARG A C 1
ATOM 457 O O . ARG A 1 60 ? 5.004 34.281 11.281 1 55.81 60 ARG A O 1
ATOM 464 N N . GLY A 1 61 ? 2.898 33.656 11.086 1 66.75 61 GLY A N 1
ATOM 465 C CA . GLY A 1 61 ? 2.791 33.969 9.672 1 66.75 61 GLY A CA 1
ATOM 466 C C . GLY A 1 61 ? 3.1 32.781 8.766 1 66.75 61 GLY A C 1
ATOM 467 O O . GLY A 1 61 ? 2.961 32.875 7.543 1 66.75 61 GLY A O 1
ATOM 468 N N . SER A 1 62 ? 3.455 31.719 9.406 1 88.12 62 SER A N 1
ATOM 469 C CA . SER A 1 62 ? 3.725 30.562 8.57 1 88.12 62 SER A CA 1
ATOM 470 C C . SER A 1 62 ? 2.432 29.938 8.047 1 88.12 62 SER A C 1
ATOM 472 O O . SER A 1 62 ? 1.413 29.938 8.742 1 88.12 62 SER A O 1
ATOM 474 N N . VAL A 1 63 ? 2.457 29.547 6.809 1 95.88 63 VAL A N 1
ATOM 475 C CA . VAL A 1 63 ? 1.289 29.031 6.102 1 95.88 63 VAL A CA 1
ATOM 476 C C . VAL A 1 63 ? 1.223 27.516 6.246 1 95.88 63 VAL A C 1
ATOM 478 O O . VAL A 1 63 ? 2.252 26.844 6.207 1 95.88 63 VAL A O 1
ATOM 481 N N . VAL A 1 64 ? 0.033 27.047 6.551 1 97.38 64 VAL A N 1
ATOM 482 C CA . VAL A 1 64 ? -0.265 25.625 6.418 1 97.38 64 VAL A CA 1
ATOM 483 C C . VAL A 1 64 ? -1.244 25.406 5.266 1 97.38 64 VAL A C 1
ATOM 485 O O . VAL A 1 64 ? -2.314 26.016 5.23 1 97.38 64 VAL A O 1
ATOM 488 N N . LEU A 1 65 ? -0.845 24.625 4.289 1 98.31 65 LEU A N 1
ATOM 489 C CA . LEU A 1 65 ? -1.734 24.25 3.195 1 98.31 65 LEU A CA 1
ATOM 490 C C . LEU A 1 65 ? -2.486 22.969 3.518 1 98.31 65 LEU A C 1
ATOM 492 O O . LEU A 1 65 ? -1.87 21.953 3.836 1 98.31 65 LEU A O 1
ATOM 496 N N . VAL A 1 66 ? -3.795 23 3.477 1 98.56 66 VAL A N 1
ATOM 497 C CA . VAL A 1 66 ? -4.645 21.828 3.656 1 98.56 66 VAL A CA 1
ATOM 498 C C . VAL A 1 66 ? -5.387 21.531 2.359 1 98.56 66 VAL A C 1
ATOM 500 O O . VAL A 1 66 ? -6.195 22.328 1.894 1 98.56 66 VAL A O 1
ATOM 503 N N . THR A 1 67 ? -5.102 20.391 1.777 1 98.25 67 THR A N 1
ATOM 504 C CA . THR A 1 67 ? -5.84 20.031 0.576 1 98.25 67 THR A CA 1
ATOM 505 C C . THR A 1 67 ? -7.152 19.328 0.94 1 98.25 67 THR A C 1
ATOM 507 O O . THR A 1 67 ? -7.254 18.703 1.989 1 98.25 67 THR A O 1
ATOM 510 N N . GLY A 1 68 ? -8.148 19.438 0.04 1 95.62 68 GLY A N 1
ATOM 511 C CA . GLY A 1 68 ? -9.445 18.844 0.306 1 95.62 68 GLY A CA 1
ATOM 512 C C . GLY A 1 68 ? -10.133 19.406 1.535 1 95.62 68 GLY A C 1
ATOM 513 O O . GLY A 1 68 ? -10.602 18.656 2.395 1 95.62 68 GLY A O 1
ATOM 514 N N . ALA A 1 69 ? -10.164 20.734 1.654 1 95.75 69 ALA A N 1
ATOM 515 C CA . ALA A 1 69 ? -10.586 21.391 2.891 1 95.75 69 ALA A CA 1
ATOM 516 C C . ALA A 1 69 ? -12.062 21.766 2.84 1 95.75 69 ALA A C 1
ATOM 518 O O . ALA A 1 69 ? -12.562 22.469 3.719 1 95.75 69 ALA A O 1
ATOM 519 N N . LYS A 1 70 ? -12.773 21.312 1.835 1 90.81 70 LYS A N 1
ATOM 520 C CA . LYS A 1 70 ? -14.172 21.719 1.678 1 90.81 70 LYS A CA 1
ATOM 521 C C . LYS A 1 70 ? -15.062 21.047 2.709 1 90.81 70 LYS A C 1
ATOM 523 O O . LYS A 1 70 ? -16.125 21.562 3.062 1 90.81 70 LYS A O 1
ATOM 528 N N . SER A 1 71 ? -14.711 19.812 3.094 1 87.06 71 SER A N 1
ATOM 529 C CA . SER A 1 71 ? -15.555 19.047 4.008 1 87.06 71 SER A CA 1
ATOM 530 C C . SER A 1 71 ? -14.734 18.047 4.816 1 87.06 71 SER A C 1
ATOM 532 O O . SER A 1 71 ? -13.516 17.969 4.668 1 87.06 71 SER A O 1
ATOM 534 N N . GLY A 1 72 ? -15.383 17.531 5.809 1 89.56 72 GLY A N 1
ATOM 535 C CA . GLY A 1 72 ? -1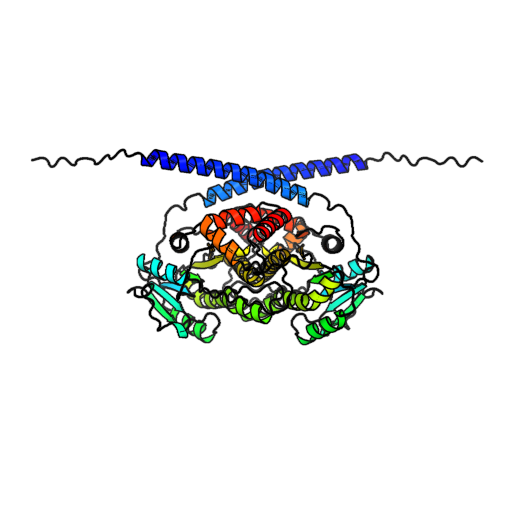4.828 16.391 6.508 1 89.56 72 GLY A CA 1
ATOM 536 C C . GLY A 1 72 ? -13.602 16.734 7.336 1 89.56 72 GLY A C 1
ATOM 537 O O . GLY A 1 72 ? -13.602 17.734 8.07 1 89.56 72 GLY A O 1
ATOM 538 N N . LEU A 1 73 ? -12.633 15.875 7.207 1 92.25 73 LEU A N 1
ATOM 539 C CA . LEU A 1 73 ? -11.422 15.977 8.016 1 92.25 73 LEU A CA 1
ATOM 540 C C . LEU A 1 73 ? -10.602 17.203 7.617 1 92.25 73 LEU A C 1
ATOM 542 O O . LEU A 1 73 ? -10.023 17.875 8.477 1 92.25 73 LEU A O 1
ATOM 546 N N . GLY A 1 74 ? -10.57 17.469 6.297 1 95.38 74 GLY A N 1
ATOM 547 C CA . GLY A 1 74 ? -9.852 18.641 5.82 1 95.38 74 GLY A CA 1
ATOM 548 C C . GLY A 1 74 ? -10.422 19.938 6.348 1 95.38 74 GLY A C 1
ATOM 549 O O . GLY A 1 74 ? -9.672 20.828 6.766 1 95.38 74 GLY A O 1
ATOM 550 N N . LEU A 1 75 ? -11.75 20.016 6.34 1 94.44 75 LEU A N 1
ATOM 551 C CA . LEU A 1 75 ? -12.438 21.203 6.852 1 94.44 75 LEU A CA 1
ATOM 552 C C . LEU A 1 75 ? -12.148 21.391 8.336 1 94.44 75 LEU A C 1
ATOM 554 O O . LEU A 1 75 ? -11.812 22.484 8.773 1 94.44 75 LEU A O 1
ATOM 558 N N . ALA A 1 76 ? -12.289 20.312 9.055 1 94.06 76 ALA A N 1
ATOM 559 C CA . ALA A 1 76 ? -12.062 20.359 10.5 1 94.06 76 ALA A CA 1
ATOM 560 C C . ALA A 1 76 ? -10.617 20.734 10.812 1 94.06 76 ALA A C 1
ATOM 562 O O . ALA A 1 76 ? -10.359 21.5 11.742 1 94.06 76 ALA A O 1
ATOM 563 N N . SER A 1 77 ? -9.695 20.219 10.047 1 96.31 77 SER A N 1
ATOM 564 C CA . SER A 1 77 ? -8.281 20.516 10.25 1 96.31 77 SER A CA 1
ATOM 565 C C . SER A 1 77 ? -7.984 21.984 9.953 1 96.31 77 SER A C 1
ATOM 567 O O . SER A 1 77 ? -7.293 22.656 10.727 1 96.31 77 SER A O 1
ATOM 569 N N . ALA A 1 78 ? -8.5 22.453 8.836 1 97.38 78 ALA A N 1
ATOM 570 C CA . ALA A 1 78 ? -8.281 23.859 8.469 1 97.38 78 ALA A CA 1
ATOM 571 C C . ALA A 1 78 ? -8.797 24.797 9.547 1 97.38 78 ALA A C 1
ATOM 573 O O . ALA A 1 78 ? -8.086 25.719 9.969 1 97.38 78 ALA A O 1
ATOM 574 N N . ALA A 1 79 ? -9.984 24.578 10.039 1 96.31 79 ALA A N 1
ATOM 575 C CA . ALA A 1 79 ? -10.594 25.422 11.055 1 96.31 79 ALA A CA 1
ATOM 576 C C . ALA A 1 79 ? -9.797 25.375 12.359 1 96.31 79 ALA A C 1
ATOM 578 O O . ALA A 1 79 ? -9.523 26.406 12.961 1 96.31 79 ALA A O 1
ATOM 579 N N . SER A 1 80 ? -9.461 24.188 12.758 1 94.38 80 SER A N 1
ATOM 580 C CA . SER A 1 80 ? -8.734 24 14.016 1 94.38 80 SER A CA 1
ATOM 581 C C . SER A 1 80 ? -7.375 24.688 13.969 1 94.38 80 SER A C 1
ATOM 583 O O . SER A 1 80 ? -6.965 25.328 14.938 1 94.38 80 SER A O 1
ATOM 585 N N . LEU A 1 81 ? -6.645 24.562 12.859 1 94.44 81 LEU A N 1
ATOM 586 C CA . LEU A 1 81 ? -5.316 25.141 12.711 1 94.44 81 LEU A CA 1
ATOM 587 C C . LEU A 1 81 ? -5.395 26.672 12.703 1 94.44 81 LEU A C 1
ATOM 589 O O . LEU A 1 81 ? -4.531 27.344 13.266 1 94.44 81 LEU A O 1
ATOM 593 N N . ALA A 1 82 ? -6.43 27.188 12.102 1 94.31 82 ALA A N 1
ATOM 594 C CA . ALA A 1 82 ? -6.633 28.641 12.109 1 94.31 82 ALA A CA 1
ATOM 595 C C . ALA A 1 82 ? -6.855 29.156 13.531 1 94.31 82 ALA A C 1
ATOM 597 O O . ALA A 1 82 ? -6.32 30.203 13.914 1 94.31 82 ALA A O 1
ATOM 598 N N . GLU A 1 83 ? -7.629 28.406 14.273 1 91.56 83 GLU A N 1
ATOM 599 C CA . GLU A 1 83 ? -7.895 28.766 15.664 1 91.56 83 GLU A CA 1
ATOM 600 C C . GLU A 1 83 ? -6.609 28.766 16.484 1 91.56 83 GLU A C 1
ATOM 602 O O . GLU A 1 83 ? -6.484 29.516 17.453 1 91.56 83 GLU A O 1
ATOM 607 N N . GLN A 1 84 ? -5.66 28 16.094 1 89.19 84 GLN A N 1
ATOM 608 C CA . GLN A 1 84 ? -4.391 27.891 16.812 1 89.19 84 GLN A CA 1
ATOM 609 C C . GLN A 1 84 ? -3.422 28.984 16.359 1 89.19 84 GLN A C 1
ATOM 611 O O . GLN A 1 84 ? -2.305 29.078 16.875 1 89.19 84 GLN A O 1
ATOM 616 N N . GLY A 1 85 ? -3.83 29.75 15.312 1 88.62 85 GLY A N 1
ATOM 617 C CA . GLY A 1 85 ? -3.045 30.922 14.961 1 88.62 85 GLY A CA 1
ATOM 618 C C . GLY A 1 85 ? -2.301 30.766 13.648 1 88.62 85 GLY A C 1
ATOM 619 O O . GLY A 1 85 ? -1.624 31.688 13.195 1 88.62 85 GLY A O 1
ATOM 620 N N . TYR A 1 86 ? -2.426 29.656 12.93 1 90.81 86 TYR A N 1
ATOM 621 C CA . TYR A 1 86 ? -1.788 29.484 11.633 1 90.81 86 TYR A CA 1
ATOM 622 C C . TYR A 1 86 ? -2.561 30.219 10.539 1 90.81 86 TYR A C 1
ATOM 624 O O . TYR A 1 86 ? -3.777 30.375 10.641 1 90.81 86 TYR A O 1
ATOM 632 N N . THR A 1 87 ? -1.804 30.75 9.641 1 95.12 87 THR A N 1
ATOM 633 C CA . THR A 1 87 ? -2.455 31.094 8.383 1 95.12 87 THR A CA 1
ATOM 634 C C . THR A 1 87 ? -2.717 29.844 7.547 1 95.12 87 THR A C 1
ATOM 636 O O . THR A 1 87 ? -1.785 29.109 7.211 1 95.12 87 THR A O 1
ATOM 639 N N . VAL A 1 88 ? -3.977 29.609 7.199 1 97.25 88 VAL A N 1
ATOM 640 C CA . VAL A 1 88 ? -4.324 28.344 6.551 1 97.25 88 VAL A CA 1
ATOM 641 C C . VAL A 1 88 ? -4.77 28.609 5.117 1 97.25 88 VAL A C 1
ATOM 643 O O . VAL A 1 88 ? -5.652 29.438 4.875 1 97.25 88 VAL A O 1
ATOM 646 N N . TRP A 1 89 ? -4.082 28.047 4.191 1 98.12 89 TRP A N 1
ATOM 647 C CA . TRP A 1 89 ? -4.59 27.938 2.83 1 98.12 89 TRP A CA 1
ATOM 648 C C . TRP A 1 89 ? -5.457 26.688 2.678 1 98.12 89 TRP A C 1
ATOM 650 O O . TRP A 1 89 ? -4.953 25.562 2.719 1 98.12 89 TRP A O 1
ATOM 660 N N . ALA A 1 90 ? -6.762 26.922 2.566 1 98.31 90 ALA A N 1
ATOM 661 C CA . ALA A 1 90 ? -7.73 25.828 2.416 1 98.31 90 ALA A CA 1
ATOM 662 C C . ALA A 1 90 ? -7.969 25.516 0.945 1 98.31 90 ALA A C 1
ATOM 664 O O . ALA A 1 90 ? -8.75 26.188 0.273 1 98.31 90 ALA A O 1
ATOM 665 N N . GLY A 1 91 ? -7.301 24.453 0.47 1 97.88 91 GLY A N 1
ATOM 666 C CA . GLY A 1 91 ? -7.434 24.062 -0.921 1 97.88 91 GLY A CA 1
ATOM 667 C C . GLY A 1 91 ? -8.695 23.25 -1.194 1 97.88 91 GLY A C 1
ATOM 668 O O . GLY A 1 91 ? -9.023 22.328 -0.452 1 97.88 91 GLY A O 1
ATOM 669 N N . MET A 1 92 ? -9.375 23.625 -2.229 1 96 92 MET A N 1
ATOM 670 C CA . MET A 1 92 ? -10.578 22.906 -2.656 1 96 92 MET A CA 1
ATOM 671 C C . MET A 1 92 ? -10.805 23.094 -4.152 1 96 92 MET A C 1
ATOM 673 O O . MET A 1 92 ? -10.219 23.969 -4.777 1 96 92 MET A O 1
ATOM 677 N N . ARG A 1 93 ? -11.602 22.188 -4.664 1 94.38 93 ARG A N 1
ATOM 678 C CA . ARG A 1 93 ? -11.898 22.281 -6.094 1 94.38 93 ARG A CA 1
ATOM 679 C C . ARG A 1 93 ? -12.602 23.594 -6.426 1 94.38 93 ARG A C 1
ATOM 681 O O . ARG A 1 93 ? -13.367 24.109 -5.613 1 94.38 93 ARG A O 1
ATOM 688 N N . PRO A 1 94 ? -12.367 24.062 -7.621 1 91.5 94 PRO A N 1
ATOM 689 C CA . PRO A 1 94 ? -12.945 25.359 -8.023 1 91.5 94 PRO A CA 1
ATOM 690 C C . PRO A 1 94 ? -14.461 25.391 -7.84 1 91.5 94 PRO A C 1
ATOM 692 O O . PRO A 1 94 ? -15.016 26.438 -7.473 1 91.5 94 PRO A O 1
ATOM 695 N N . SER A 1 95 ? -15.125 24.344 -8.031 1 89.88 95 SER A N 1
ATOM 696 C CA . SER A 1 95 ? -16.578 24.297 -7.957 1 89.88 95 SER A CA 1
ATOM 697 C C . SER A 1 95 ? -17.078 24.531 -6.535 1 89.88 95 SER A C 1
ATOM 699 O O . SER A 1 95 ? -18.25 24.844 -6.32 1 89.88 95 SER A O 1
ATOM 701 N N . HIS A 1 96 ? -16.156 24.5 -5.586 1 89.38 96 HIS A N 1
ATOM 702 C CA . HIS A 1 96 ? -16.578 24.594 -4.191 1 89.38 96 HIS A CA 1
ATOM 703 C C . HIS A 1 96 ? -16.125 25.922 -3.586 1 89.38 96 HIS A C 1
ATOM 705 O O . HIS A 1 96 ? -16.516 26.266 -2.461 1 89.38 96 HIS A O 1
ATOM 711 N N . LEU A 1 97 ? -15.391 26.719 -4.234 1 92 97 LEU A N 1
ATOM 712 C CA . LEU A 1 97 ? -14.734 27.906 -3.693 1 92 97 LEU A CA 1
ATOM 713 C C . LEU A 1 97 ? -15.758 28.906 -3.18 1 92 97 LEU A C 1
ATOM 715 O O . LEU A 1 97 ? -15.531 29.578 -2.166 1 92 97 LEU A O 1
ATOM 719 N N . ASN A 1 98 ? -16.891 28.953 -3.867 1 91.69 98 ASN A N 1
ATOM 720 C CA . ASN A 1 98 ? -17.844 30 -3.547 1 91.69 98 ASN A CA 1
ATOM 721 C C . ASN A 1 98 ? -18.984 29.469 -2.67 1 91.69 98 ASN A C 1
ATOM 723 O O . ASN A 1 98 ? -19.922 30.203 -2.375 1 91.69 98 ASN A O 1
ATOM 727 N N . ARG A 1 99 ? -18.875 28.25 -2.26 1 92.19 99 ARG A N 1
ATOM 728 C CA . ARG A 1 99 ? -19.891 27.688 -1.382 1 92.19 99 ARG A CA 1
ATOM 729 C C . ARG A 1 99 ? -19.797 28.281 0.02 1 92.19 99 ARG A C 1
ATOM 731 O O . ARG A 1 99 ? -18.719 28.609 0.492 1 92.19 99 ARG A O 1
ATOM 738 N N . SER A 1 100 ? -21 28.453 0.638 1 93.19 100 SER A N 1
ATOM 739 C CA . SER A 1 100 ? -21.016 28.906 2.02 1 93.19 100 SER A CA 1
ATOM 740 C C . SER A 1 100 ? -20.594 27.812 2.982 1 93.19 100 SER A C 1
ATOM 742 O O . SER A 1 100 ? -21.297 26.812 3.152 1 93.19 100 SER A O 1
ATOM 744 N N . ILE A 1 101 ? -19.406 28.016 3.527 1 94.31 101 ILE A N 1
ATOM 745 C CA . ILE A 1 101 ? -18.859 27.109 4.535 1 94.31 101 ILE A CA 1
ATOM 746 C C . ILE A 1 101 ? -18.438 27.906 5.766 1 94.31 101 ILE A C 1
ATOM 748 O O . ILE A 1 101 ? -17.266 28.297 5.879 1 94.31 101 ILE A O 1
ATOM 752 N N . PRO A 1 102 ? -19.281 28.109 6.727 1 94.19 102 PRO A N 1
ATOM 753 C CA . PRO A 1 102 ? -19.047 29 7.867 1 94.19 102 PRO A CA 1
ATOM 754 C C . PRO A 1 102 ? -17.781 28.641 8.633 1 94.19 102 PRO A C 1
ATOM 756 O O . PRO A 1 102 ? -17.109 29.531 9.164 1 94.19 102 PRO A O 1
ATOM 759 N N . GLU A 1 103 ? -17.453 27.359 8.656 1 92.62 103 GLU A N 1
ATOM 760 C CA . GLU A 1 103 ? -16.281 26.906 9.406 1 92.62 103 GLU A CA 1
ATOM 761 C C . GLU A 1 103 ? -14.992 27.484 8.828 1 92.62 103 GLU A C 1
ATOM 763 O O . GLU A 1 103 ? -13.961 27.516 9.5 1 92.62 103 GLU A O 1
ATOM 768 N N . LEU A 1 104 ? -15.086 27.969 7.566 1 95.69 104 LEU A N 1
ATOM 769 C CA . LEU A 1 104 ? -13.898 28.5 6.906 1 95.69 104 LEU A CA 1
ATOM 770 C C . LEU A 1 104 ? -13.883 30.016 6.922 1 95.69 104 LEU A C 1
ATOM 772 O O . LEU A 1 104 ? -12.945 30.641 6.422 1 95.69 104 LEU A O 1
ATOM 776 N N . ASP A 1 105 ? -14.969 30.562 7.512 1 95.06 105 ASP A N 1
ATOM 777 C CA . ASP A 1 105 ? -15.008 32 7.648 1 95.06 105 ASP A CA 1
ATOM 778 C C . ASP A 1 105 ? -14.18 32.469 8.844 1 95.06 105 ASP A C 1
ATOM 780 O O . ASP A 1 105 ? -14.734 32.812 9.898 1 95.06 105 ASP A O 1
ATOM 784 N N . HIS A 1 106 ? -13 32.438 8.828 1 95.56 106 HIS A N 1
ATOM 785 C CA . HIS A 1 106 ? -11.992 32.844 9.805 1 95.56 106 HIS A CA 1
ATOM 786 C C . HIS A 1 106 ? -10.945 33.75 9.18 1 95.56 106 HIS A C 1
ATOM 788 O O . HIS A 1 106 ? -10.523 33.531 8.039 1 95.56 106 HIS A O 1
ATOM 794 N N . PRO A 1 107 ? -10.523 34.812 9.828 1 95.75 107 PRO A N 1
ATOM 795 C CA . PRO A 1 107 ? -9.586 35.781 9.25 1 95.75 107 PRO A CA 1
ATOM 796 C C . PRO A 1 107 ? -8.266 35.125 8.82 1 95.75 107 PRO A C 1
ATOM 798 O O . PRO A 1 107 ? -7.598 35.625 7.922 1 95.75 107 PRO A O 1
ATOM 801 N N . ASN A 1 108 ? -7.902 34 9.438 1 95.25 108 ASN A N 1
ATOM 802 C CA . ASN A 1 108 ? -6.625 33.375 9.141 1 95.25 108 ASN A CA 1
ATOM 803 C C . ASN A 1 108 ? -6.77 32.312 8.047 1 95.25 108 ASN A C 1
ATOM 805 O O . ASN A 1 108 ? -5.812 31.594 7.738 1 95.25 108 ASN A O 1
ATOM 809 N N . ILE A 1 109 ? -7.945 32.094 7.402 1 97.44 109 ILE A N 1
ATOM 810 C CA . ILE A 1 109 ? -8.148 31.078 6.379 1 97.44 109 ILE A CA 1
ATOM 811 C C . ILE A 1 109 ? -8.328 31.75 5.016 1 97.44 109 ILE A C 1
ATOM 813 O O . ILE A 1 109 ? -9.133 32.656 4.867 1 97.44 109 ILE A O 1
ATOM 817 N N . GLU A 1 110 ? -7.555 31.375 4.156 1 97.06 110 GLU A N 1
ATOM 818 C CA . GLU A 1 110 ? -7.723 31.75 2.752 1 97.06 110 GLU A CA 1
ATOM 819 C C . GLU A 1 110 ? -8.125 30.531 1.913 1 97.06 110 GLU A C 1
ATOM 821 O O . GLU A 1 110 ? -7.41 29.531 1.875 1 97.06 110 GLU A O 1
ATOM 826 N N . ARG A 1 111 ? -9.297 30.594 1.266 1 97.38 111 ARG A N 1
ATOM 827 C CA . ARG A 1 111 ? -9.695 29.547 0.331 1 97.38 111 ARG A CA 1
ATOM 828 C C . ARG A 1 111 ? -8.922 29.656 -0.977 1 97.38 111 ARG A C 1
ATOM 830 O O . ARG A 1 111 ? -8.812 30.734 -1.556 1 97.38 111 ARG A O 1
ATOM 837 N N . ILE A 1 112 ? -8.375 28.578 -1.388 1 96.88 112 ILE A N 1
ATOM 838 C CA . ILE A 1 112 ? -7.664 28.609 -2.66 1 96.88 112 ILE A CA 1
ATOM 839 C C . ILE A 1 112 ? -8.18 27.5 -3.572 1 96.88 112 ILE A C 1
ATOM 841 O O . ILE A 1 112 ? -8.547 26.422 -3.102 1 96.88 112 ILE A O 1
ATOM 845 N N . SER A 1 113 ? -8.227 27.812 -4.852 1 96.88 113 SER A N 1
ATOM 846 C CA . SER A 1 113 ? -8.586 26.828 -5.859 1 96.88 113 SER A CA 1
ATOM 847 C C . SER A 1 113 ? -7.469 25.812 -6.07 1 96.88 113 SER A C 1
ATOM 849 O O . SER A 1 113 ? -6.355 26.188 -6.449 1 96.88 113 SER A O 1
ATOM 851 N N . LEU A 1 114 ? -7.797 24.531 -5.801 1 97.69 114 LEU A N 1
ATOM 852 C CA . LEU A 1 114 ? -6.789 23.5 -5.961 1 97.69 114 LEU A CA 1
ATOM 853 C C . LEU A 1 114 ? -7.441 22.141 -6.207 1 97.69 114 LEU A C 1
ATOM 855 O O . LEU A 1 114 ? -7.91 21.5 -5.27 1 97.69 114 LEU A O 1
ATOM 859 N N . ASP A 1 115 ? -7.508 21.781 -7.465 1 97.31 115 ASP A N 1
ATOM 860 C CA . ASP A 1 115 ? -7.738 20.375 -7.836 1 97.31 115 ASP A CA 1
ATOM 861 C C . ASP A 1 115 ? -6.418 19.609 -7.934 1 97.31 115 ASP A C 1
ATOM 863 O O . ASP A 1 115 ? -5.629 19.844 -8.852 1 97.31 115 ASP A O 1
ATOM 867 N N . VAL A 1 116 ? -6.203 18.672 -7.027 1 96.69 116 VAL A N 1
ATOM 868 C CA . VAL A 1 116 ? -4.91 18.016 -6.902 1 96.69 116 VAL A CA 1
ATOM 869 C C . VAL A 1 116 ? -4.641 17.156 -8.141 1 96.69 116 VAL A C 1
ATOM 871 O O . VAL A 1 116 ? -3.516 16.719 -8.359 1 96.69 116 VAL A O 1
ATOM 874 N N . THR A 1 117 ? -5.723 16.875 -8.961 1 94.94 117 THR A N 1
ATOM 875 C CA . THR A 1 117 ? -5.559 16.062 -10.164 1 94.94 117 THR A CA 1
ATOM 876 C C . THR A 1 117 ? -5.27 16.938 -11.375 1 94.94 117 THR A C 1
ATOM 878 O O . THR A 1 117 ? -5.008 16.438 -12.469 1 94.94 117 THR A O 1
ATOM 881 N N . ASP A 1 118 ? -5.352 18.25 -11.203 1 96.19 118 ASP A N 1
ATOM 882 C CA . ASP A 1 118 ? -5.176 19.188 -12.305 1 96.19 118 ASP A CA 1
ATOM 883 C C . ASP A 1 118 ? -3.779 19.797 -12.281 1 96.19 118 ASP A C 1
ATOM 885 O O . ASP A 1 118 ? -3.449 20.578 -11.383 1 96.19 118 ASP A O 1
ATOM 889 N N . GLU A 1 119 ? -3.055 19.547 -13.328 1 93.5 119 GLU A N 1
ATOM 890 C CA . GLU A 1 119 ? -1.67 20 -13.398 1 93.5 119 GLU A CA 1
ATOM 891 C C . GLU A 1 119 ? -1.589 21.531 -13.391 1 93.5 119 GLU A C 1
ATOM 893 O O . GLU A 1 119 ? -0.649 22.094 -12.844 1 93.5 119 GLU A O 1
ATOM 898 N N . ALA A 1 120 ? -2.486 22.172 -14.023 1 95.88 120 ALA A N 1
ATOM 899 C CA . ALA A 1 120 ? -2.484 23.641 -14.078 1 95.88 120 ALA A CA 1
ATOM 900 C C . ALA A 1 120 ? -2.711 24.234 -12.695 1 95.88 120 ALA A C 1
ATOM 902 O O . ALA A 1 120 ? -2.045 25.203 -12.32 1 95.88 120 ALA A O 1
ATOM 903 N N . ASP A 1 121 ? -3.682 23.688 -11.922 1 96.69 121 ASP A N 1
ATOM 904 C CA . ASP A 1 121 ? -3.924 24.141 -10.555 1 96.69 121 ASP A CA 1
ATOM 905 C C . ASP A 1 121 ? -2.678 23.953 -9.695 1 96.69 121 ASP A C 1
ATOM 907 O O . ASP A 1 121 ? -2.326 24.844 -8.914 1 96.69 121 ASP A O 1
ATOM 911 N N . VAL A 1 122 ? -2.01 22.859 -9.828 1 96.56 122 VAL A N 1
ATOM 912 C CA . VAL A 1 122 ? -0.841 22.547 -9.008 1 96.56 122 VAL A CA 1
ATOM 913 C C . VAL A 1 122 ? 0.319 23.469 -9.391 1 96.56 122 VAL A C 1
ATOM 915 O O . VAL A 1 122 ? 1.072 23.922 -8.531 1 96.56 122 VAL A O 1
ATOM 918 N N . ALA A 1 123 ? 0.427 23.719 -10.68 1 95.69 123 ALA A N 1
ATOM 919 C CA . ALA A 1 123 ? 1.459 24.656 -11.133 1 95.69 123 ALA A CA 1
ATOM 920 C C . ALA A 1 123 ? 1.219 26.047 -10.578 1 95.69 123 ALA A C 1
ATOM 922 O O . ALA A 1 123 ? 2.162 26.734 -10.18 1 95.69 123 ALA A O 1
ATOM 923 N N . ALA A 1 124 ? 0.021 26.516 -10.602 1 96.88 124 ALA A N 1
ATOM 924 C CA . ALA A 1 124 ? -0.33 27.812 -10.039 1 96.88 124 ALA A CA 1
ATOM 925 C C . ALA A 1 124 ? -0.005 27.875 -8.555 1 96.88 124 ALA A C 1
ATOM 927 O O . ALA A 1 124 ? 0.472 28.891 -8.055 1 96.88 124 ALA A O 1
ATOM 928 N N . LEU A 1 125 ? -0.297 26.797 -7.828 1 97.31 125 LEU A N 1
ATOM 929 C CA . LEU A 1 125 ? 0.057 26.703 -6.418 1 97.31 125 LEU A CA 1
ATOM 930 C C . LEU A 1 125 ? 1.563 26.844 -6.223 1 97.31 125 LEU A C 1
ATOM 932 O O . LEU A 1 125 ? 2.014 27.578 -5.34 1 97.31 125 LEU A O 1
ATOM 936 N N . GLN A 1 126 ? 2.295 26.094 -7 1 96.44 126 GLN A N 1
ATOM 937 C CA . GLN A 1 126 ? 3.748 26.141 -6.898 1 96.44 126 GLN A CA 1
ATOM 938 C C . GLN A 1 126 ? 4.262 27.578 -7.074 1 96.44 126 GLN A C 1
ATOM 940 O O . GLN A 1 126 ? 5.152 28.016 -6.344 1 96.44 126 GLN A O 1
ATOM 945 N N . ALA A 1 127 ? 3.73 28.297 -8.031 1 96.94 127 ALA A N 1
ATOM 946 C CA . ALA A 1 127 ? 4.117 29.688 -8.281 1 96.94 127 ALA A CA 1
ATOM 947 C C . ALA A 1 127 ? 3.805 30.562 -7.07 1 96.94 127 ALA A C 1
ATOM 949 O O . ALA A 1 127 ? 4.605 31.422 -6.699 1 96.94 127 ALA A O 1
ATOM 950 N N . ARG A 1 128 ? 2.748 30.344 -6.465 1 96.25 128 ARG A N 1
ATOM 951 C CA . ARG A 1 128 ? 2.322 31.141 -5.316 1 96.25 128 ARG A CA 1
ATOM 952 C C . ARG A 1 128 ? 3.207 30.875 -4.102 1 96.25 128 ARG A C 1
ATOM 954 O O . ARG A 1 128 ? 3.359 31.734 -3.232 1 96.25 128 ARG A O 1
ATOM 961 N N . LEU A 1 129 ? 3.793 29.688 -4.039 1 96.31 129 LEU A N 1
ATOM 962 C CA . LEU A 1 129 ? 4.551 29.234 -2.877 1 96.31 129 LEU A CA 1
ATOM 963 C C . LEU A 1 129 ? 5.969 29.797 -2.904 1 96.31 129 LEU A C 1
ATOM 965 O O . LEU A 1 129 ? 6.723 29.641 -1.942 1 96.31 129 LEU A O 1
ATOM 969 N N . GLN A 1 130 ? 6.395 30.469 -3.908 1 93.62 130 GLN A N 1
ATOM 970 C CA . GLN A 1 130 ? 7.77 30.922 -4.086 1 93.62 130 GLN A CA 1
ATOM 971 C C . GLN A 1 130 ? 8.188 31.859 -2.953 1 93.62 130 GLN A C 1
ATOM 973 O O . GLN A 1 130 ? 9.352 31.875 -2.555 1 93.62 130 GLN A O 1
ATOM 978 N N . ASN A 1 131 ? 7.324 32.625 -2.365 1 88.31 131 ASN A N 1
ATOM 979 C CA . ASN A 1 131 ? 7.707 33.562 -1.312 1 88.31 131 ASN A CA 1
ATOM 980 C C . ASN A 1 131 ? 6.902 33.312 -0.036 1 88.31 131 ASN A C 1
ATOM 982 O O . ASN A 1 131 ? 6.645 34.25 0.719 1 88.31 131 ASN A O 1
ATOM 986 N N . VAL A 1 132 ? 6.543 32.125 0.134 1 93.31 132 VAL A N 1
ATOM 987 C CA . VAL A 1 132 ? 5.711 31.781 1.282 1 93.31 132 VAL A CA 1
ATOM 988 C C . VAL A 1 132 ? 6.488 30.875 2.232 1 93.31 132 VAL A C 1
ATOM 990 O O . VAL A 1 132 ? 7.203 29.969 1.791 1 93.31 132 VAL A O 1
ATOM 993 N N . THR A 1 133 ? 6.492 31.25 3.465 1 93.56 133 THR A N 1
ATOM 994 C CA . THR A 1 133 ? 6.984 30.328 4.477 1 93.56 133 THR A CA 1
ATOM 995 C C . THR A 1 133 ? 5.941 29.25 4.766 1 93.56 133 THR A C 1
ATOM 997 O O . THR A 1 133 ? 4.934 29.516 5.422 1 93.56 133 THR A O 1
ATOM 1000 N N . LEU A 1 134 ? 6.168 28.047 4.254 1 95.31 134 LEU A N 1
ATOM 1001 C CA . LEU A 1 134 ? 5.234 26.938 4.379 1 95.31 134 LEU A CA 1
ATOM 1002 C C . LEU A 1 134 ? 5.613 26.031 5.543 1 95.31 134 LEU A C 1
ATOM 1004 O O . LEU A 1 134 ? 6.574 25.266 5.453 1 95.31 134 LEU A O 1
ATOM 1008 N N . ALA A 1 135 ? 4.793 26.141 6.59 1 94.81 135 ALA A N 1
ATOM 1009 C CA . ALA A 1 135 ? 5.07 25.344 7.781 1 94.81 135 ALA A CA 1
ATOM 1010 C C . ALA A 1 135 ? 4.766 23.859 7.535 1 94.81 135 ALA A C 1
ATOM 1012 O O . ALA A 1 135 ? 5.453 22.984 8.062 1 94.81 135 ALA A O 1
ATOM 1013 N N . ALA A 1 136 ? 3.68 23.656 6.824 1 96.81 136 ALA A N 1
ATOM 1014 C CA . ALA A 1 136 ? 3.309 22.266 6.598 1 96.81 136 ALA A CA 1
ATOM 1015 C C . ALA A 1 136 ? 2.365 22.141 5.406 1 96.81 136 ALA A C 1
ATOM 1017 O O . ALA A 1 136 ? 1.602 23.047 5.105 1 96.81 136 ALA A O 1
ATOM 1018 N N . LEU A 1 137 ? 2.51 21.078 4.711 1 97.62 137 LEU A N 1
ATOM 1019 C CA . LEU A 1 137 ? 1.493 20.562 3.799 1 97.62 137 LEU A CA 1
ATOM 1020 C C . LEU A 1 137 ? 0.692 19.438 4.457 1 97.62 137 LEU A C 1
ATOM 1022 O O . LEU A 1 137 ? 1.252 18.406 4.832 1 97.62 137 LEU A O 1
ATOM 1026 N N . VAL A 1 138 ? -0.576 19.688 4.68 1 98.38 138 VAL A N 1
ATOM 1027 C CA . VAL A 1 138 ? -1.5 18.656 5.105 1 98.38 138 VAL A CA 1
ATOM 1028 C C . VAL A 1 138 ? -2.217 18.062 3.893 1 98.38 138 VAL A C 1
ATOM 1030 O O . VAL A 1 138 ? -3.191 18.641 3.402 1 98.38 138 VAL A O 1
ATOM 1033 N N . SER A 1 139 ? -1.695 16.953 3.418 1 98 139 SER A N 1
ATOM 1034 C CA . SER A 1 139 ? -2.281 16.25 2.281 1 98 139 SER A CA 1
ATOM 1035 C C . SER A 1 139 ? -3.48 15.414 2.709 1 98 139 SER A C 1
ATOM 1037 O O . SER A 1 139 ? -3.32 14.273 3.152 1 98 139 SER A O 1
ATOM 1039 N N . ASN A 1 140 ? -4.652 15.953 2.467 1 95.75 140 ASN A N 1
ATOM 1040 C CA . ASN A 1 140 ? -5.887 15.359 2.973 1 95.75 140 ASN A CA 1
ATOM 1041 C C . ASN A 1 140 ? -6.844 15.008 1.841 1 95.75 140 ASN A C 1
ATOM 1043 O O . ASN A 1 140 ? -7.738 14.18 2.016 1 95.75 140 ASN A O 1
ATOM 1047 N N . ALA A 1 141 ? -6.637 15.656 0.688 1 87.62 141 ALA A N 1
ATOM 1048 C CA . ALA A 1 141 ? -7.547 15.391 -0.422 1 87.62 141 ALA A CA 1
ATOM 1049 C C . ALA A 1 141 ? -7.633 13.891 -0.713 1 87.62 141 ALA A C 1
ATOM 1051 O O . ALA A 1 141 ? -6.605 13.219 -0.811 1 87.62 141 ALA A O 1
ATOM 1052 N N . GLY A 1 142 ? -8.781 13.406 -0.765 1 87.69 142 GLY A N 1
ATOM 1053 C CA . GLY A 1 142 ? -9.008 11.992 -1.031 1 87.69 142 GLY A CA 1
ATOM 1054 C C . GLY A 1 142 ? -10.477 11.656 -1.246 1 87.69 142 GLY A C 1
ATOM 1055 O O . GLY A 1 142 ? -11.359 12.414 -0.85 1 87.69 142 GLY A O 1
ATOM 1056 N N . VAL A 1 143 ? -10.695 10.641 -1.966 1 79.5 143 VAL A N 1
ATOM 1057 C CA . VAL A 1 143 ? -12.039 10.125 -2.217 1 79.5 143 VAL A CA 1
ATOM 1058 C C . VAL A 1 143 ? -12.094 8.633 -1.88 1 79.5 143 VAL A C 1
ATOM 1060 O O . VAL A 1 143 ? -11.086 7.934 -1.978 1 79.5 143 VAL A O 1
ATOM 1063 N N . ALA A 1 144 ? -13.188 8.32 -1.254 1 74 144 ALA A N 1
ATOM 1064 C CA . ALA A 1 144 ? -13.445 6.902 -0.995 1 74 144 ALA A CA 1
ATOM 1065 C C . ALA A 1 144 ? -14.602 6.391 -1.845 1 74 144 ALA A C 1
ATOM 1067 O O . ALA A 1 144 ? -15.617 7.074 -2.002 1 74 144 ALA A O 1
ATOM 1068 N N . HIS A 1 145 ? -14.383 5.473 -2.744 1 65.5 145 HIS A N 1
ATOM 1069 C CA . HIS A 1 145 ? -15.461 4.793 -3.457 1 65.5 145 HIS A CA 1
ATOM 1070 C C . HIS A 1 145 ? -15.477 3.301 -3.139 1 65.5 145 HIS A C 1
ATOM 1072 O O . HIS A 1 145 ? -14.422 2.668 -3.047 1 65.5 145 HIS A O 1
ATOM 1078 N N . LYS A 1 146 ? -16.75 2.9 -2.623 1 59.66 146 LYS A N 1
ATOM 1079 C CA . LYS A 1 146 ? -16.891 1.456 -2.457 1 59.66 146 LYS A CA 1
ATOM 1080 C C . LYS A 1 146 ? -16.859 0.742 -3.805 1 59.66 146 LYS A C 1
ATOM 1082 O O . LYS A 1 146 ? -17.797 0.846 -4.594 1 59.66 146 LYS A O 1
ATOM 1087 N N . ILE A 1 147 ? -15.734 0.412 -4.211 1 53.62 147 ILE A N 1
ATOM 1088 C CA . ILE A 1 147 ? -15.594 -0.338 -5.453 1 53.62 147 ILE A CA 1
ATOM 1089 C C . ILE A 1 147 ? -15.086 -1.747 -5.148 1 53.62 147 ILE A C 1
ATOM 1091 O O . ILE A 1 147 ? -14.062 -1.916 -4.484 1 53.62 147 ILE A O 1
ATOM 1095 N N . GLY A 1 148 ? -15.984 -2.801 -5.191 1 52.72 148 GLY A N 1
ATOM 1096 C CA . GLY A 1 148 ? -15.578 -4.184 -4.996 1 52.72 148 GLY A CA 1
ATOM 1097 C C . GLY A 1 148 ? -14.43 -4.598 -5.887 1 52.72 148 GLY A C 1
ATOM 1098 O O . GLY A 1 148 ? -13.82 -3.762 -6.559 1 52.72 148 GLY A O 1
ATOM 1099 N N . HIS A 1 149 ? -13.875 -5.922 -5.809 1 53.91 149 HIS A N 1
ATOM 1100 C CA . HIS A 1 149 ? -12.742 -6.57 -6.449 1 53.91 149 HIS A CA 1
ATOM 1101 C C . HIS A 1 149 ? -12.672 -6.223 -7.934 1 53.91 149 HIS A C 1
ATOM 1103 O O . HIS A 1 149 ? -11.586 -6.074 -8.492 1 53.91 149 HIS A O 1
ATOM 1109 N N . ALA A 1 150 ? -13.977 -6.355 -8.523 1 50.41 150 ALA A N 1
ATOM 1110 C CA . ALA A 1 150 ? -13.984 -6.238 -9.984 1 50.41 150 ALA A CA 1
ATOM 1111 C C . ALA A 1 150 ? -14.016 -4.777 -10.414 1 50.41 150 ALA A C 1
ATOM 1113 O O . ALA A 1 150 ? -14.969 -4.34 -11.07 1 50.41 150 ALA A O 1
ATOM 1114 N N . ALA A 1 151 ? -13.453 -4.008 -9.492 1 54 151 ALA A N 1
ATOM 1115 C CA . ALA A 1 151 ? -13.5 -2.609 -9.914 1 54 151 ALA A CA 1
ATOM 1116 C C . ALA A 1 151 ? -12.953 -2.445 -11.328 1 54 151 ALA A C 1
ATOM 1118 O O . ALA A 1 151 ? -12.031 -3.164 -11.734 1 54 151 ALA A O 1
ATOM 1119 N N . TYR A 1 152 ? -13.742 -1.889 -12.172 1 63.06 152 TYR A N 1
ATOM 1120 C CA . TYR A 1 152 ? -13.25 -1.395 -13.445 1 63.06 152 TYR A CA 1
ATOM 1121 C C . TYR A 1 152 ? -11.977 -0.579 -13.258 1 63.06 152 TYR A C 1
ATOM 1123 O O . TYR A 1 152 ? -11.867 0.214 -12.32 1 63.06 152 TYR A O 1
ATOM 1131 N N . VAL A 1 153 ? -10.938 -1.057 -13.844 1 76.44 153 VAL A N 1
ATOM 1132 C CA . VAL A 1 153 ? -9.617 -0.433 -13.891 1 76.44 153 VAL A CA 1
ATOM 1133 C C . VAL A 1 153 ? -9.766 1.083 -14 1 76.44 153 VAL A C 1
ATOM 1135 O O . VAL A 1 153 ? -8.977 1.833 -13.406 1 76.44 153 VAL A O 1
ATOM 1138 N N . ASP A 1 154 ? -10.938 1.482 -14.516 1 79.5 154 ASP A N 1
ATOM 1139 C CA . ASP A 1 154 ? -11.148 2.918 -14.688 1 79.5 154 ASP A CA 1
ATOM 1140 C C . ASP A 1 154 ? -11.453 3.586 -13.344 1 79.5 154 ASP A C 1
ATOM 1142 O O . ASP A 1 154 ? -10.969 4.688 -13.07 1 79.5 154 ASP A O 1
ATOM 1146 N N . ASP A 1 155 ? -12.195 2.912 -12.57 1 81.75 155 ASP A N 1
ATOM 1147 C CA . ASP A 1 155 ? -12.5 3.441 -11.242 1 81.75 155 ASP A CA 1
ATOM 1148 C C . ASP A 1 155 ? -11.25 3.459 -10.359 1 81.75 155 ASP A C 1
ATOM 1150 O O . ASP A 1 155 ? -11.047 4.395 -9.586 1 81.75 155 ASP A O 1
ATOM 1154 N N . ALA A 1 156 ? -10.484 2.453 -10.547 1 89.06 156 ALA A N 1
ATOM 1155 C CA . ALA A 1 156 ? -9.234 2.41 -9.789 1 89.06 156 ALA A CA 1
ATOM 1156 C C . ALA A 1 156 ? -8.328 3.58 -10.164 1 89.06 156 ALA A C 1
ATOM 1158 O O . ALA A 1 156 ? -7.746 4.227 -9.289 1 89.06 156 ALA A O 1
ATOM 1159 N N . HIS A 1 157 ? -8.305 3.883 -11.469 1 91 157 HIS A N 1
ATOM 1160 C CA . HIS A 1 157 ? -7.488 4.996 -11.938 1 91 157 HIS A CA 1
ATOM 1161 C C . HIS A 1 157 ? -7.922 6.309 -11.289 1 91 157 HIS A C 1
ATOM 1163 O O . HIS A 1 157 ? -7.086 7.098 -10.852 1 91 157 HIS A O 1
ATOM 1169 N N . ARG A 1 158 ? -9.156 6.523 -11.242 1 88.69 158 ARG A N 1
ATOM 1170 C CA . ARG A 1 158 ? -9.68 7.766 -10.695 1 88.69 158 ARG A CA 1
ATOM 1171 C C . ARG A 1 158 ? -9.344 7.895 -9.211 1 88.69 158 ARG A C 1
ATOM 1173 O O . ARG A 1 158 ? -8.938 8.969 -8.75 1 88.69 158 ARG A O 1
ATOM 1180 N N . LEU A 1 159 ? -9.492 6.809 -8.492 1 91 159 LEU A N 1
ATOM 1181 C CA . LEU A 1 159 ? -9.188 6.82 -7.066 1 91 159 LEU A CA 1
ATOM 1182 C C . LEU A 1 159 ? -7.707 7.082 -6.828 1 91 159 LEU A C 1
ATOM 1184 O O . LEU A 1 159 ? -7.344 7.898 -5.977 1 91 159 LEU A O 1
ATOM 1188 N N . PHE A 1 160 ? -6.883 6.418 -7.625 1 94.62 160 PHE A N 1
ATOM 1189 C CA . PHE A 1 160 ? -5.445 6.602 -7.477 1 94.62 160 PHE A CA 1
ATOM 1190 C C . PHE A 1 160 ? -5.035 8.008 -7.879 1 94.62 160 PHE A C 1
ATOM 1192 O O . PHE A 1 160 ? -4.105 8.578 -7.301 1 94.62 160 PHE A O 1
ATOM 1199 N N . ASP A 1 161 ? -5.691 8.57 -8.875 1 94.56 161 ASP A N 1
ATOM 1200 C CA . ASP A 1 161 ? -5.344 9.898 -9.367 1 94.56 161 ASP A CA 1
ATOM 1201 C C . ASP A 1 161 ? -5.52 10.953 -8.281 1 94.56 161 ASP A C 1
ATOM 1203 O O . ASP A 1 161 ? -4.699 11.867 -8.148 1 94.56 161 ASP A O 1
ATOM 1207 N N . VAL A 1 162 ? -6.516 10.836 -7.492 1 93.75 162 VAL A N 1
ATOM 1208 C CA . VAL A 1 162 ? -6.777 11.789 -6.418 1 93.75 162 VAL A CA 1
ATOM 1209 C C . VAL A 1 162 ? -5.957 11.422 -5.184 1 93.75 162 VAL A C 1
ATOM 1211 O O . VAL A 1 162 ? -5.18 12.234 -4.68 1 93.75 162 VAL A O 1
ATOM 1214 N N . ASN A 1 163 ? -6.066 10.148 -4.762 1 94.62 163 ASN A N 1
ATOM 1215 C CA . ASN A 1 163 ? -5.594 9.742 -3.441 1 94.62 163 ASN A CA 1
ATOM 1216 C C . ASN A 1 163 ? -4.074 9.594 -3.412 1 94.62 163 ASN A C 1
ATOM 1218 O O . ASN A 1 163 ? -3.447 9.797 -2.371 1 94.62 163 ASN A O 1
ATOM 1222 N N . VAL A 1 164 ? -3.531 9.195 -4.523 1 96.25 164 VAL A N 1
ATOM 1223 C CA . VAL A 1 164 ? -2.111 8.867 -4.516 1 96.25 164 VAL A CA 1
ATOM 1224 C C . VAL A 1 164 ? -1.34 9.867 -5.375 1 96.25 164 VAL A C 1
ATOM 1226 O O . VAL A 1 164 ? -0.571 10.68 -4.855 1 96.25 164 VAL A O 1
ATOM 1229 N N . PHE A 1 165 ? -1.68 9.953 -6.637 1 95.62 165 PHE A N 1
ATOM 1230 C CA . PHE A 1 165 ? -0.923 10.812 -7.539 1 95.62 165 PHE A CA 1
ATOM 1231 C C . PHE A 1 165 ? -1.146 12.281 -7.207 1 95.62 165 PHE A C 1
ATOM 1233 O O . PHE A 1 165 ? -0.243 13.102 -7.371 1 95.62 165 PHE A O 1
ATOM 1240 N N . GLY A 1 166 ? -2.389 12.625 -6.789 1 96.06 166 GLY A N 1
ATOM 1241 C CA . GLY A 1 166 ? -2.645 13.984 -6.336 1 96.06 166 GLY A CA 1
ATOM 1242 C C . GLY A 1 166 ? -1.752 14.406 -5.188 1 96.06 166 GLY A C 1
ATOM 1243 O O . GLY A 1 166 ? -1.201 15.508 -5.195 1 96.06 166 GLY A O 1
ATOM 1244 N N . ALA A 1 167 ? -1.61 13.523 -4.211 1 95.94 167 ALA A N 1
ATOM 1245 C CA . ALA A 1 167 ? -0.735 13.789 -3.074 1 95.94 167 ALA A CA 1
ATOM 1246 C C . ALA A 1 167 ? 0.712 13.961 -3.525 1 95.94 167 ALA A C 1
ATOM 1248 O O . ALA A 1 167 ? 1.406 14.875 -3.068 1 95.94 167 ALA A O 1
ATOM 1249 N N . MET A 1 168 ? 1.165 13.094 -4.434 1 94.06 168 MET A N 1
ATOM 1250 C CA . MET A 1 168 ? 2.531 13.164 -4.941 1 94.06 168 MET A CA 1
ATOM 1251 C C . MET A 1 168 ? 2.768 14.469 -5.688 1 94.06 168 MET A C 1
ATOM 1253 O O . MET A 1 168 ? 3.801 15.117 -5.504 1 94.06 168 MET A O 1
ATOM 1257 N N . ARG A 1 169 ? 1.796 14.867 -6.527 1 94.62 169 ARG A N 1
ATOM 1258 C CA . ARG A 1 169 ? 1.903 16.078 -7.34 1 94.62 169 ARG A CA 1
ATOM 1259 C C . ARG A 1 169 ? 1.999 17.312 -6.465 1 94.62 169 ARG A C 1
ATOM 1261 O O . ARG A 1 169 ? 2.861 18.172 -6.68 1 94.62 169 ARG A O 1
ATOM 1268 N N . VAL A 1 170 ? 1.167 17.422 -5.516 1 96.62 170 VAL A N 1
ATOM 1269 C CA . VAL A 1 170 ? 1.129 18.594 -4.66 1 96.62 170 VAL A CA 1
ATOM 1270 C C . VAL A 1 170 ? 2.385 18.641 -3.791 1 96.62 170 VAL A C 1
ATOM 1272 O O . VAL A 1 170 ? 2.961 19.719 -3.584 1 96.62 170 VAL A O 1
ATOM 1275 N N . PHE A 1 171 ? 2.811 17.516 -3.283 1 95.62 171 PHE A N 1
ATOM 1276 C CA . PHE A 1 171 ? 4.039 17.484 -2.498 1 95.62 171 PHE A CA 1
ATOM 1277 C C . PHE A 1 171 ? 5.219 17.984 -3.32 1 95.62 171 PHE A C 1
ATOM 1279 O O . PHE A 1 171 ? 6.012 18.797 -2.844 1 95.62 171 PHE A O 1
ATOM 1286 N N . SER A 1 172 ? 5.27 17.406 -4.539 1 92.88 172 SER A N 1
ATOM 1287 C CA . SER A 1 172 ? 6.355 17.844 -5.414 1 92.88 172 SER A CA 1
ATOM 1288 C C . SER A 1 172 ? 6.344 19.344 -5.617 1 92.88 172 SER A C 1
ATOM 1290 O O . SER A 1 172 ? 7.395 19.984 -5.613 1 92.88 172 SER A O 1
ATOM 1292 N N . ALA A 1 173 ? 5.211 19.922 -5.785 1 94.25 173 ALA A N 1
ATOM 1293 C CA . ALA A 1 173 ? 5.062 21.359 -5.988 1 94.25 173 ALA A CA 1
ATOM 1294 C C . ALA A 1 173 ? 5.434 22.125 -4.727 1 94.25 173 ALA A C 1
ATOM 1296 O O . ALA A 1 173 ? 5.957 23.25 -4.805 1 94.25 173 ALA A O 1
ATOM 1297 N N . CYS A 1 174 ? 5.18 21.578 -3.564 1 95.88 174 CYS A N 1
ATOM 1298 C CA . CYS A 1 174 ? 5.383 22.25 -2.289 1 95.88 174 CYS A CA 1
ATOM 1299 C C . CYS A 1 174 ? 6.809 22.047 -1.785 1 95.88 174 CYS A C 1
ATOM 1301 O O . CYS A 1 174 ? 7.266 22.781 -0.899 1 95.88 174 CYS A O 1
ATOM 1303 N N . LEU A 1 175 ? 7.48 21.062 -2.318 1 93.31 175 LEU A N 1
ATOM 1304 C CA . LEU A 1 175 ? 8.734 20.578 -1.748 1 93.31 175 LEU A CA 1
ATOM 1305 C C . LEU A 1 175 ? 9.75 21.719 -1.637 1 93.31 175 LEU A C 1
ATOM 1307 O O . LEU A 1 175 ? 10.344 21.922 -0.577 1 93.31 175 LEU A O 1
ATOM 1311 N N . PRO A 1 176 ? 9.938 22.578 -2.67 1 93.38 176 PRO A N 1
ATOM 1312 C CA . PRO A 1 176 ? 10.914 23.672 -2.516 1 93.38 176 PRO A CA 1
ATOM 1313 C C . PRO A 1 176 ? 10.562 24.609 -1.366 1 93.38 176 PRO A C 1
ATOM 1315 O O . PRO A 1 176 ? 11.445 25 -0.601 1 93.38 176 PRO A O 1
ATOM 1318 N N . ALA A 1 177 ? 9.344 24.953 -1.222 1 94.06 177 ALA A N 1
ATOM 1319 C CA . ALA A 1 177 ? 8.914 25.844 -0.145 1 94.06 177 ALA A CA 1
ATOM 1320 C C . ALA A 1 177 ? 9.078 25.172 1.217 1 94.06 177 ALA A C 1
ATOM 1322 O O . ALA A 1 177 ? 9.461 25.828 2.193 1 94.06 177 ALA A O 1
ATOM 1323 N N . LEU A 1 178 ? 8.75 23.875 1.309 1 93.69 178 LEU A N 1
ATOM 1324 C CA . LEU A 1 178 ? 8.906 23.125 2.555 1 93.69 178 LEU A CA 1
ATOM 1325 C C . LEU A 1 178 ? 10.367 23.109 2.992 1 93.69 178 LEU A C 1
ATOM 1327 O O . LEU A 1 178 ? 10.672 23.312 4.168 1 93.69 178 LEU A O 1
ATOM 1331 N N . VAL A 1 179 ? 11.18 22.844 2.049 1 91.12 179 VAL A N 1
ATOM 1332 C CA . VAL A 1 179 ? 12.609 22.766 2.348 1 91.12 179 VAL A CA 1
ATOM 1333 C C . VAL A 1 179 ? 13.117 24.125 2.818 1 91.12 179 VAL A C 1
ATOM 1335 O O . VAL A 1 179 ? 13.781 24.219 3.854 1 91.12 179 VAL A O 1
ATOM 1338 N N . ARG A 1 180 ? 12.781 25.188 2.092 1 91.25 180 ARG A N 1
ATOM 1339 C CA . ARG A 1 180 ? 13.227 26.531 2.424 1 91.25 180 ARG A CA 1
ATOM 1340 C C . ARG A 1 180 ? 12.727 26.953 3.803 1 91.25 180 ARG A C 1
ATOM 1342 O O . ARG A 1 180 ? 13.438 27.625 4.543 1 91.25 180 ARG A O 1
ATOM 1349 N N . SER A 1 181 ? 11.555 26.516 4.141 1 91.81 181 SER A N 1
ATOM 1350 C CA . SER A 1 181 ? 10.891 26.984 5.355 1 91.81 181 SER A CA 1
ATOM 1351 C C . SER A 1 181 ? 11.203 26.062 6.535 1 91.81 181 SER A C 1
ATOM 1353 O O . SER A 1 181 ? 10.891 26.391 7.68 1 91.81 181 SER A O 1
ATOM 1355 N N . GLY A 1 182 ? 11.852 24.953 6.262 1 90.62 182 GLY A N 1
ATOM 1356 C CA . GLY A 1 182 ? 11.961 23.938 7.305 1 90.62 182 GLY A CA 1
ATOM 1357 C C . GLY A 1 182 ? 10.625 23.328 7.684 1 90.62 182 GLY A C 1
ATOM 1358 O O . GLY A 1 182 ? 10.367 23.062 8.859 1 90.62 182 GLY A O 1
ATOM 1359 N N . GLY A 1 183 ? 9.727 23.266 6.699 1 93.94 183 GLY A N 1
ATOM 1360 C CA . GLY A 1 183 ? 8.391 22.734 6.918 1 93.94 183 GLY A CA 1
ATOM 1361 C C . GLY A 1 183 ? 8.328 21.219 6.836 1 93.94 183 GLY A C 1
ATOM 1362 O O . GLY A 1 183 ? 9.359 20.547 6.82 1 93.94 183 GLY A O 1
ATOM 1363 N N . ARG A 1 184 ? 7.062 20.688 6.906 1 94.75 184 ARG A N 1
ATOM 1364 C CA . ARG A 1 184 ? 6.934 19.234 6.93 1 94.75 184 ARG A CA 1
ATOM 1365 C C . ARG A 1 184 ? 5.688 18.781 6.176 1 94.75 184 ARG A C 1
ATOM 1367 O O . ARG A 1 184 ? 4.812 19.594 5.871 1 94.75 184 ARG A O 1
ATOM 1374 N N . LEU A 1 185 ? 5.676 17.531 5.789 1 96.25 185 LEU A N 1
ATOM 1375 C CA . LEU A 1 185 ? 4.547 16.891 5.121 1 96.25 185 LEU A CA 1
ATOM 1376 C C . LEU A 1 185 ? 3.742 16.047 6.102 1 96.25 185 LEU A C 1
ATOM 1378 O O . LEU A 1 185 ? 4.305 15.219 6.812 1 96.25 185 LEU A O 1
ATOM 1382 N N . VAL A 1 186 ? 2.471 16.344 6.211 1 97.56 186 VAL A N 1
ATOM 1383 C CA . VAL A 1 186 ? 1.53 15.523 6.969 1 97.56 186 VAL A CA 1
ATOM 1384 C C . VAL A 1 186 ? 0.521 14.883 6.016 1 97.56 186 VAL A C 1
ATOM 1386 O O . VAL A 1 186 ? -0.256 15.578 5.363 1 97.56 186 VAL A O 1
ATOM 1389 N N . LEU A 1 187 ? 0.567 13.562 5.898 1 98 187 LEU A N 1
ATOM 1390 C CA . LEU A 1 187 ? -0.368 12.836 5.047 1 98 187 LEU A CA 1
ATOM 1391 C C . LEU A 1 187 ? -1.51 12.25 5.871 1 98 187 LEU A C 1
ATOM 1393 O O . LEU A 1 187 ? -1.278 11.641 6.918 1 98 187 LEU A O 1
ATOM 1397 N N . ILE A 1 188 ? -2.725 12.5 5.395 1 96.62 188 ILE A N 1
ATOM 1398 C CA . ILE A 1 188 ? -3.879 11.883 6.039 1 96.62 188 ILE A CA 1
ATOM 1399 C C . ILE A 1 188 ? -4.172 10.531 5.387 1 96.62 188 ILE A C 1
ATOM 1401 O O . ILE A 1 188 ? -4.453 10.469 4.188 1 96.62 188 ILE A O 1
ATOM 1405 N N . THR A 1 189 ? -4.027 9.484 6.129 1 94.88 189 THR A N 1
ATOM 1406 C CA . THR A 1 189 ? -4.316 8.141 5.641 1 94.88 189 THR A CA 1
ATOM 1407 C C . THR A 1 189 ? -5.398 7.477 6.488 1 94.88 189 THR A C 1
ATOM 1409 O O . THR A 1 189 ? -6.285 8.148 7.012 1 94.88 189 THR A O 1
ATOM 1412 N N . SER A 1 190 ? -5.48 6.195 6.477 1 91.19 190 SER A N 1
ATOM 1413 C CA . SER A 1 190 ? -6.523 5.422 7.137 1 91.19 190 SER A CA 1
ATOM 1414 C C . SER A 1 190 ? -5.984 4.086 7.645 1 91.19 190 SER A C 1
ATOM 1416 O O . SER A 1 190 ? -5.023 3.551 7.094 1 91.19 190 SER A O 1
ATOM 1418 N N . PHE A 1 191 ? -6.621 3.588 8.734 1 88.31 191 PHE A N 1
ATOM 1419 C CA . PHE A 1 191 ? -6.27 2.238 9.164 1 88.31 191 PHE A CA 1
ATOM 1420 C C . PHE A 1 191 ? -6.594 1.224 8.07 1 88.31 191 PHE A C 1
ATOM 1422 O O . PHE A 1 191 ? -6.055 0.114 8.07 1 88.31 191 PHE A O 1
ATOM 1429 N N . LEU A 1 192 ? -7.383 1.655 7.125 1 87.81 192 LEU A N 1
ATOM 1430 C CA . LEU A 1 192 ? -7.746 0.791 6.008 1 87.81 192 LEU A CA 1
ATOM 1431 C C . LEU A 1 192 ? -6.555 0.569 5.082 1 87.81 192 LEU A C 1
ATOM 1433 O O . LEU A 1 192 ? -6.625 -0.239 4.152 1 87.81 192 LEU A O 1
ATOM 1437 N N . SER A 1 193 ? -5.457 1.272 5.336 1 91.81 193 SER A N 1
ATOM 1438 C CA . SER A 1 193 ? -4.23 1.002 4.594 1 91.81 193 SER A CA 1
ATOM 1439 C C . SER A 1 193 ? -3.707 -0.4 4.887 1 91.81 193 SER A C 1
ATOM 1441 O O . SER A 1 193 ? -2.951 -0.963 4.09 1 91.81 193 SER A O 1
ATOM 1443 N N . VAL A 1 194 ? -4.125 -0.929 6.078 1 86.38 194 VAL A N 1
ATOM 1444 C CA . VAL A 1 194 ? -3.592 -2.238 6.441 1 86.38 194 VAL A CA 1
ATOM 1445 C C . VAL A 1 194 ? -4.734 -3.168 6.844 1 86.38 194 VAL A C 1
ATOM 1447 O O . VAL A 1 194 ? -4.543 -4.383 6.953 1 86.38 194 VAL A O 1
ATOM 1450 N N . VAL A 1 195 ? -5.848 -2.625 7.094 1 83.5 195 VAL A N 1
ATOM 1451 C CA . VAL A 1 195 ? -7.004 -3.42 7.484 1 83.5 195 VAL A CA 1
ATOM 1452 C C . VAL A 1 195 ? -7.863 -3.721 6.258 1 83.5 195 VAL A C 1
ATOM 1454 O O . VAL A 1 195 ? -8.516 -2.826 5.715 1 83.5 195 VAL A O 1
ATOM 1457 N N . PRO A 1 196 ? -7.898 -4.906 5.906 1 85.44 196 PRO A N 1
ATOM 1458 C CA . PRO A 1 196 ? -8.648 -5.238 4.691 1 85.44 196 PRO A CA 1
ATOM 1459 C C . PRO A 1 196 ? -10.141 -5.402 4.941 1 85.44 196 PRO A C 1
ATOM 1461 O O . PRO A 1 196 ? -10.539 -6.117 5.867 1 85.44 196 PRO A O 1
ATOM 1464 N N . LEU A 1 197 ? -10.961 -4.73 4.203 1 81.5 197 LEU A N 1
ATOM 1465 C CA . LEU A 1 197 ? -12.414 -4.895 4.238 1 81.5 197 LEU A CA 1
ATOM 1466 C C . LEU A 1 197 ? -12.953 -5.254 2.859 1 81.5 197 LEU A C 1
ATOM 1468 O O . LEU A 1 197 ? -12.492 -4.719 1.849 1 81.5 197 LEU A O 1
ATOM 1472 N N . PRO A 1 198 ? -13.914 -6.191 2.877 1 80.25 198 PRO A N 1
ATOM 1473 C CA . PRO A 1 198 ? -14.523 -6.523 1.586 1 80.25 198 PRO A CA 1
ATOM 1474 C C . PRO A 1 198 ? -15.164 -5.312 0.909 1 80.25 198 PRO A C 1
ATOM 1476 O O . PRO A 1 198 ? -15.797 -4.492 1.576 1 80.25 198 PRO A O 1
ATOM 1479 N N . GLY A 1 199 ? -14.922 -5.188 -0.394 1 79.12 199 GLY A N 1
ATOM 1480 C CA . GLY A 1 199 ? -15.555 -4.125 -1.157 1 79.12 199 GLY A CA 1
ATOM 1481 C C . GLY A 1 199 ? -14.742 -2.84 -1.174 1 79.12 199 GLY A C 1
ATOM 1482 O O . GLY A 1 199 ? -15.117 -1.875 -1.845 1 79.12 199 GLY A O 1
ATOM 1483 N N . LEU A 1 200 ? -13.609 -2.84 -0.53 1 83.44 200 LEU A N 1
ATOM 1484 C CA . LEU A 1 200 ? -12.797 -1.632 -0.444 1 83.44 200 LEU A CA 1
ATOM 1485 C C . LEU A 1 200 ? -11.391 -1.888 -0.963 1 83.44 200 LEU A C 1
ATOM 1487 O O . LEU A 1 200 ? -10.438 -1.22 -0.547 1 83.44 200 LEU A O 1
ATOM 1491 N N . ALA A 1 201 ? -11.328 -2.836 -1.865 1 87.88 201 ALA A N 1
ATOM 1492 C CA . ALA A 1 201 ? -10.008 -3.287 -2.301 1 87.88 201 ALA A CA 1
ATOM 1493 C C . ALA A 1 201 ? -9.219 -2.145 -2.934 1 87.88 201 ALA A C 1
ATOM 1495 O O . ALA A 1 201 ? -8.055 -1.926 -2.6 1 87.88 201 ALA A O 1
ATOM 1496 N N . THR A 1 202 ? -9.875 -1.388 -3.84 1 89.19 202 THR A N 1
ATOM 1497 C CA . THR A 1 202 ? -9.164 -0.309 -4.52 1 89.19 202 THR A CA 1
ATOM 1498 C C . THR A 1 202 ? -8.836 0.819 -3.547 1 89.19 202 THR A C 1
ATOM 1500 O O . THR A 1 202 ? -7.742 1.388 -3.594 1 89.19 202 THR A O 1
ATOM 1503 N N . TYR A 1 203 ? -9.734 1.158 -2.701 1 88.44 203 TYR A N 1
ATOM 1504 C CA . TYR A 1 203 ? -9.477 2.182 -1.697 1 88.44 203 TYR A CA 1
ATOM 1505 C C . TYR A 1 203 ? -8.32 1.771 -0.791 1 88.44 203 TYR A C 1
ATOM 1507 O O . TYR A 1 203 ? -7.406 2.561 -0.546 1 88.44 203 TYR A O 1
ATOM 1515 N N . THR A 1 204 ? -8.398 0.539 -0.306 1 90.81 204 THR A N 1
ATOM 1516 C CA . THR A 1 204 ? -7.328 0.006 0.527 1 90.81 204 THR A CA 1
ATOM 1517 C C . THR A 1 204 ? -5.988 0.082 -0.201 1 90.81 204 THR A C 1
ATOM 1519 O O . THR A 1 204 ? -4.977 0.453 0.392 1 90.81 204 THR A O 1
ATOM 1522 N N . ALA A 1 205 ? -6.004 -0.23 -1.449 1 94.19 205 ALA A N 1
ATOM 1523 C CA . ALA A 1 205 ? -4.785 -0.156 -2.254 1 94.19 205 ALA A CA 1
ATOM 1524 C C . ALA A 1 205 ? -4.219 1.26 -2.262 1 94.19 205 ALA A C 1
ATOM 1526 O O . ALA A 1 205 ? -3.008 1.451 -2.125 1 94.19 205 ALA A O 1
ATOM 1527 N N . THR A 1 206 ? -5.059 2.279 -2.414 1 94.56 206 THR A N 1
ATOM 1528 C CA . THR A 1 206 ? -4.602 3.664 -2.473 1 94.56 206 THR A CA 1
ATOM 1529 C C . THR A 1 206 ? -3.99 4.09 -1.141 1 94.56 206 THR A C 1
ATOM 1531 O O . THR A 1 206 ? -2.936 4.73 -1.111 1 94.56 206 THR A O 1
ATOM 1534 N N . LYS A 1 207 ? -4.676 3.75 -0.071 1 94.25 207 LYS A N 1
ATOM 1535 C CA . LYS A 1 207 ? -4.188 4.16 1.243 1 94.25 207 LYS A CA 1
ATOM 1536 C C . LYS A 1 207 ? -2.916 3.406 1.617 1 94.25 207 LYS A C 1
ATOM 1538 O O . LYS A 1 207 ? -2.02 3.967 2.254 1 94.25 207 LYS A O 1
ATOM 1543 N N . ALA A 1 208 ? -2.852 2.158 1.219 1 95.5 208 ALA A N 1
ATOM 1544 C CA . ALA A 1 208 ? -1.612 1.408 1.405 1 95.5 208 ALA A CA 1
ATOM 1545 C C . ALA A 1 208 ? -0.469 2.029 0.608 1 95.5 208 ALA A C 1
ATOM 1547 O O . ALA A 1 208 ? 0.652 2.148 1.108 1 95.5 208 ALA A O 1
ATOM 1548 N N . ALA A 1 209 ? -0.766 2.367 -0.615 1 96.38 209 ALA A N 1
ATOM 1549 C CA . ALA A 1 209 ? 0.23 3.021 -1.459 1 96.38 209 ALA A CA 1
ATOM 1550 C C . ALA A 1 209 ? 0.764 4.289 -0.793 1 96.38 209 ALA A C 1
ATOM 1552 O O . ALA A 1 209 ? 1.974 4.527 -0.781 1 96.38 209 ALA A O 1
ATOM 1553 N N . LEU A 1 210 ? -0.126 5.07 -0.255 1 95.69 210 LEU A N 1
ATOM 1554 C CA . LEU A 1 210 ? 0.257 6.324 0.38 1 95.69 210 LEU A CA 1
ATOM 1555 C C . LEU A 1 210 ? 1.149 6.074 1.591 1 95.69 210 LEU A C 1
ATOM 1557 O O . LEU A 1 210 ? 2.135 6.785 1.8 1 95.69 210 LEU A O 1
ATOM 1561 N N . GLU A 1 211 ? 0.769 5.102 2.373 1 94.62 211 GLU A N 1
ATOM 1562 C CA . GLU A 1 211 ? 1.575 4.762 3.541 1 94.62 211 GLU A CA 1
ATOM 1563 C C . GLU A 1 211 ? 2.971 4.297 3.133 1 94.62 211 GLU A C 1
ATOM 1565 O O . GLU A 1 211 ? 3.967 4.703 3.736 1 94.62 211 GLU A O 1
ATOM 1570 N N . GLY A 1 212 ? 3.018 3.402 2.182 1 93.38 212 GLY A N 1
ATOM 1571 C CA . GLY A 1 212 ? 4.309 2.957 1.686 1 93.38 212 GLY A CA 1
ATOM 1572 C C . GLY A 1 212 ? 5.148 4.082 1.115 1 93.38 212 GLY A C 1
ATOM 1573 O O . GLY A 1 212 ? 6.355 4.156 1.371 1 93.38 212 GLY A O 1
ATOM 1574 N N . TRP A 1 213 ? 4.535 4.949 0.359 1 93.44 213 TRP A N 1
ATOM 1575 C CA . TRP A 1 213 ? 5.215 6.098 -0.231 1 93.44 213 TRP A CA 1
ATOM 1576 C C . TRP A 1 213 ? 5.766 7.02 0.851 1 93.44 213 TRP A C 1
ATOM 1578 O O . TRP A 1 213 ? 6.93 7.43 0.794 1 93.44 213 TRP A O 1
ATOM 1588 N N . ALA A 1 214 ? 4.945 7.305 1.826 1 93.56 214 ALA A N 1
ATOM 1589 C CA . ALA A 1 214 ? 5.344 8.18 2.926 1 93.56 214 ALA A CA 1
ATOM 1590 C C . ALA A 1 214 ? 6.559 7.621 3.66 1 93.56 214 ALA A C 1
ATOM 1592 O O . ALA A 1 214 ? 7.496 8.359 3.977 1 93.56 214 ALA A O 1
ATOM 1593 N N . ALA A 1 215 ? 6.488 6.359 3.936 1 91 215 ALA A N 1
ATOM 1594 C CA . ALA A 1 215 ? 7.582 5.719 4.656 1 91 215 ALA A CA 1
ATOM 1595 C C . ALA A 1 215 ? 8.891 5.832 3.883 1 91 215 ALA A C 1
ATOM 1597 O O . ALA A 1 215 ? 9.938 6.129 4.461 1 91 215 ALA A O 1
ATOM 1598 N N . ALA A 1 216 ? 8.828 5.582 2.604 1 88.56 216 ALA A N 1
ATOM 1599 C CA . ALA A 1 216 ? 10.031 5.625 1.78 1 88.56 216 ALA A CA 1
ATOM 1600 C C . ALA A 1 216 ? 10.531 7.059 1.609 1 88.56 216 ALA A C 1
ATOM 1602 O O . ALA A 1 216 ? 11.734 7.312 1.642 1 88.56 216 ALA A O 1
ATOM 1603 N N . VAL A 1 217 ? 9.641 8 1.423 1 89.62 217 VAL A N 1
ATOM 1604 C CA . VAL A 1 217 ? 10.023 9.406 1.287 1 89.62 217 VAL A CA 1
ATOM 1605 C C . VAL A 1 217 ? 10.688 9.891 2.576 1 89.62 217 VAL A C 1
ATOM 1607 O O . VAL A 1 217 ? 11.641 10.664 2.535 1 89.62 217 VAL A O 1
ATOM 1610 N N . ARG A 1 218 ? 10.164 9.469 3.672 1 89.81 218 ARG A N 1
ATOM 1611 C CA . ARG A 1 218 ? 10.734 9.82 4.969 1 89.81 218 ARG A CA 1
ATOM 1612 C C . ARG A 1 218 ? 12.203 9.43 5.043 1 89.81 218 ARG A C 1
ATOM 1614 O O . ARG A 1 218 ? 13.016 10.141 5.645 1 89.81 218 ARG A O 1
ATOM 1621 N N . MET A 1 219 ? 12.5 8.312 4.441 1 84.62 219 MET A N 1
ATOM 1622 C CA . MET A 1 219 ? 13.867 7.797 4.496 1 84.62 219 MET A CA 1
ATOM 1623 C C . MET A 1 219 ? 14.812 8.68 3.691 1 84.62 219 MET A C 1
ATOM 1625 O O . MET A 1 219 ? 16.031 8.578 3.832 1 84.62 219 MET A O 1
ATOM 1629 N N . GLU A 1 220 ? 14.258 9.469 2.875 1 83.06 220 GLU A N 1
ATOM 1630 C CA . GLU A 1 220 ? 15.094 10.367 2.08 1 83.06 220 GLU A CA 1
ATOM 1631 C C . GLU A 1 220 ? 15.555 11.57 2.9 1 83.06 220 GLU A C 1
ATOM 1633 O O . GLU A 1 220 ? 16.484 12.273 2.51 1 83.06 220 GLU A O 1
ATOM 1638 N N . ASN A 1 221 ? 14.938 11.852 3.977 1 86.31 221 ASN A N 1
ATOM 1639 C CA . ASN A 1 221 ? 15.328 12.844 4.965 1 86.31 221 ASN A CA 1
ATOM 1640 C C . ASN A 1 221 ? 15.422 14.242 4.352 1 86.31 221 ASN A C 1
ATOM 1642 O O . ASN A 1 221 ? 16.359 14.984 4.645 1 86.31 221 ASN A O 1
ATOM 1646 N N . ILE A 1 222 ? 14.492 14.562 3.432 1 87.25 222 ILE A N 1
ATOM 1647 C CA . ILE A 1 222 ? 14.461 15.898 2.848 1 87.25 222 ILE A CA 1
ATOM 1648 C C . ILE A 1 222 ? 13.648 16.828 3.742 1 87.25 222 ILE A C 1
ATOM 1650 O O . ILE A 1 222 ? 14.102 17.922 4.086 1 87.25 222 ILE A O 1
ATOM 1654 N N . VAL A 1 223 ? 12.523 16.438 4.086 1 90.56 223 VAL A N 1
ATOM 1655 C CA . VAL A 1 223 ? 11.648 17.078 5.066 1 90.56 223 VAL A CA 1
ATOM 1656 C C . VAL A 1 223 ? 11.031 16.031 5.98 1 90.56 223 VAL A C 1
ATOM 1658 O O . VAL A 1 223 ? 10.891 14.867 5.586 1 90.56 223 VAL A O 1
ATOM 1661 N N . PRO A 1 224 ? 10.664 16.422 7.199 1 92.31 224 PRO A N 1
ATOM 1662 C CA . PRO A 1 224 ? 9.922 15.461 8.016 1 92.31 224 PRO A CA 1
ATOM 1663 C C . PRO A 1 224 ? 8.586 15.062 7.391 1 92.31 224 PRO A C 1
ATOM 1665 O O . PRO A 1 224 ? 7.906 15.898 6.789 1 92.31 224 PRO A O 1
ATOM 1668 N N . VAL A 1 225 ? 8.305 13.758 7.426 1 94.19 225 VAL A N 1
ATOM 1669 C CA . VA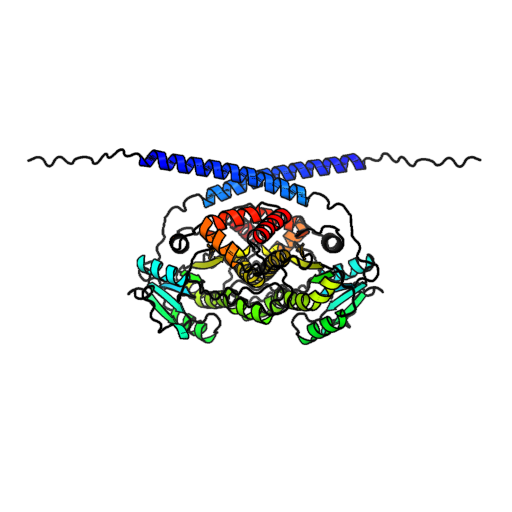L A 1 225 ? 7.066 13.211 6.875 1 94.19 225 VAL A CA 1
ATOM 1670 C C . VAL A 1 225 ? 6.336 12.406 7.949 1 94.19 225 VAL A C 1
ATOM 1672 O O . VAL A 1 225 ? 6.906 11.5 8.547 1 94.19 225 VAL A O 1
ATOM 1675 N N . SER A 1 226 ? 5.09 12.812 8.219 1 95.12 226 SER A N 1
ATOM 1676 C CA . SER A 1 226 ? 4.234 12.094 9.164 1 95.12 226 SER A CA 1
ATOM 1677 C C . SER A 1 226 ? 2.922 11.672 8.508 1 95.12 226 SER A C 1
ATOM 1679 O O . SER A 1 226 ? 2.465 12.312 7.559 1 95.12 226 SER A O 1
ATOM 1681 N N . THR A 1 227 ? 2.441 10.586 8.992 1 96.19 227 THR A N 1
ATOM 1682 C CA . THR A 1 227 ? 1.099 10.188 8.594 1 96.19 227 THR A CA 1
ATOM 1683 C C . THR A 1 227 ? 0.142 10.227 9.781 1 96.19 227 THR A C 1
ATOM 1685 O O . THR A 1 227 ? 0.527 9.898 10.906 1 96.19 227 THR A O 1
ATOM 1688 N N . VAL A 1 228 ? -1.018 10.797 9.57 1 95.88 228 VAL A N 1
ATOM 1689 C CA . VAL A 1 228 ? -2.129 10.688 10.508 1 95.88 228 VAL A CA 1
ATOM 1690 C C . VAL A 1 228 ? -3.092 9.602 10.055 1 95.88 228 VAL A C 1
ATOM 1692 O O . VAL A 1 228 ? -3.707 9.711 8.992 1 95.88 228 VAL A O 1
ATOM 1695 N N . ILE A 1 229 ? -3.189 8.539 10.836 1 94.31 229 ILE A N 1
ATOM 1696 C CA . ILE A 1 229 ? -3.945 7.348 10.469 1 94.31 229 ILE A CA 1
ATOM 1697 C C . ILE A 1 229 ? -5.277 7.332 11.211 1 94.31 229 ILE A C 1
ATOM 1699 O O . ILE A 1 229 ? -5.32 7.059 12.414 1 94.31 229 ILE A O 1
ATOM 1703 N N . ASP A 1 230 ? -6.309 7.523 10.469 1 91.62 230 ASP A N 1
ATOM 1704 C CA . ASP A 1 230 ? -7.629 7.633 11.078 1 91.62 230 ASP A CA 1
ATOM 1705 C C . ASP A 1 230 ? -8.375 6.305 11.008 1 91.62 230 ASP A C 1
ATOM 1707 O O . ASP A 1 230 ? -8.266 5.57 10.023 1 91.62 230 ASP A O 1
ATOM 1711 N N . GLY A 1 231 ? -9.109 6.047 12.102 1 86.81 231 GLY A N 1
ATOM 1712 C CA . GLY A 1 231 ? -10.164 5.055 12.008 1 86.81 231 GLY A CA 1
ATOM 1713 C C . GLY A 1 231 ? -11.438 5.598 11.391 1 86.81 231 GLY A C 1
ATOM 1714 O O . GLY A 1 231 ? -11.391 6.496 10.555 1 86.81 231 GLY A O 1
ATOM 1715 N N . PHE A 1 232 ? -12.539 4.957 11.719 1 78.25 232 PHE A N 1
ATOM 1716 C CA . PHE A 1 232 ? -13.82 5.48 11.258 1 78.25 232 PHE A CA 1
ATOM 1717 C C . PHE A 1 232 ? -14.219 6.715 12.055 1 78.25 232 PHE A C 1
ATOM 1719 O O . PHE A 1 232 ? -14.375 6.648 13.273 1 78.25 232 PHE A O 1
ATOM 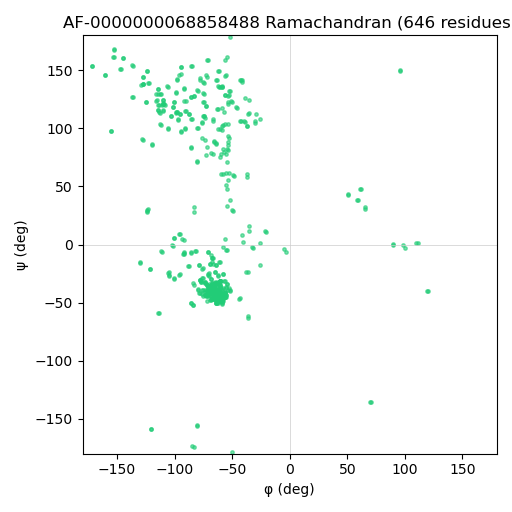1726 N N . ILE A 1 233 ? -14.18 7.859 11.383 1 74.19 233 ILE A N 1
ATOM 1727 C CA . ILE A 1 233 ? -14.617 9.102 12.008 1 74.19 233 ILE A CA 1
ATOM 1728 C C . ILE A 1 233 ? -15.891 9.594 11.336 1 74.19 233 ILE A C 1
ATOM 1730 O O . ILE A 1 233 ? -16 9.57 10.102 1 74.19 233 ILE A O 1
ATOM 1734 N N . ARG A 1 234 ? -16.875 9.891 12.195 1 63.56 234 ARG A N 1
ATOM 1735 C CA . ARG A 1 234 ? -18.125 10.406 11.648 1 63.56 234 ARG A CA 1
ATOM 1736 C C . ARG A 1 234 ? -17.906 11.758 10.977 1 63.56 234 ARG A C 1
ATOM 1738 O O . ARG A 1 234 ? -17.484 12.711 11.617 1 63.56 234 ARG A O 1
ATOM 1745 N N . THR A 1 235 ? -17.562 11.867 9.844 1 59.97 235 THR A N 1
ATOM 1746 C CA . THR A 1 235 ? -17.516 13.109 9.086 1 59.97 235 THR A CA 1
ATOM 1747 C C . THR A 1 235 ? -18.656 13.188 8.086 1 59.97 235 THR A C 1
ATOM 1749 O O . THR A 1 235 ? -19.25 12.164 7.734 1 59.97 235 THR A O 1
ATOM 1752 N N . PRO A 1 236 ? -19.25 14.375 8.07 1 46.78 236 PRO A N 1
ATOM 1753 C CA . PRO A 1 236 ? -20.094 14.422 6.879 1 46.78 236 PRO A CA 1
ATOM 1754 C C . PRO A 1 236 ? -19.422 13.797 5.652 1 46.78 236 PRO A C 1
ATOM 1756 O O . PRO A 1 236 ? -19.812 14.094 4.52 1 46.78 236 PRO A O 1
ATOM 1759 N N . ILE A 1 237 ? -18.266 13.312 5.926 1 45.59 237 ILE A N 1
ATOM 1760 C CA . ILE A 1 237 ? -17.844 12.688 4.676 1 45.59 237 ILE A CA 1
ATOM 1761 C C . ILE A 1 237 ? -19.078 12.195 3.906 1 45.59 237 ILE A C 1
ATOM 1763 O O . ILE A 1 237 ? -19.938 11.523 4.469 1 45.59 237 ILE A O 1
ATOM 1767 N N . SER A 1 238 ? -19.422 12.867 2.873 1 37.09 238 SER A N 1
ATOM 1768 C CA . SER A 1 238 ? -20.594 12.672 2.029 1 37.09 238 SER A CA 1
ATOM 1769 C C . SER A 1 238 ? -21.031 11.219 2.023 1 37.09 238 SER A C 1
ATOM 1771 O O . SER A 1 238 ? -20.203 10.312 2.154 1 37.09 238 SER A O 1
ATOM 1773 N N . ASP A 1 239 ? -22.203 10.852 2.6 1 34.19 239 ASP A N 1
ATOM 1774 C CA . ASP A 1 239 ? -23.25 9.953 2.125 1 34.19 239 ASP A CA 1
ATOM 1775 C C . ASP A 1 239 ? -22.938 9.438 0.719 1 34.19 239 ASP A C 1
ATOM 1777 O O . ASP A 1 239 ? -23.844 9.25 -0.092 1 34.19 239 ASP A O 1
ATOM 1781 N N . THR A 1 240 ? -21.953 9.969 0.209 1 35.53 240 THR A N 1
ATOM 1782 C CA . THR A 1 240 ? -21.875 9.406 -1.136 1 35.53 240 THR A CA 1
ATOM 1783 C C . THR A 1 240 ? -21.859 7.879 -1.083 1 35.53 240 THR A C 1
ATOM 1785 O O . THR A 1 240 ? -20.828 7.281 -0.778 1 35.53 240 THR A O 1
ATOM 1788 N N . ASP A 1 241 ? -22.688 7.367 -0.375 1 37.22 241 ASP A N 1
ATOM 1789 C CA . ASP A 1 241 ? -23.156 6.023 -0.701 1 37.22 241 ASP A CA 1
ATOM 1790 C C . ASP A 1 241 ? -22.891 5.691 -2.166 1 37.22 241 ASP A C 1
ATOM 1792 O O . ASP A 1 241 ? -23.812 5.578 -2.965 1 37.22 241 ASP A O 1
ATOM 1796 N N . SER A 1 242 ? -22.156 6.453 -2.848 1 37.53 242 SER A N 1
ATOM 1797 C CA . SER A 1 242 ? -22.156 5.883 -4.191 1 37.53 242 SER A CA 1
ATOM 1798 C C . SER A 1 242 ? -21.859 4.387 -4.152 1 37.53 242 SER A C 1
ATOM 1800 O O . SER A 1 242 ? -20.719 3.975 -3.951 1 37.53 242 SER A O 1
ATOM 1802 N N . HIS A 1 243 ? -22.719 3.758 -3.465 1 36.5 243 HIS A N 1
ATOM 1803 C CA . HIS A 1 243 ? -22.875 2.324 -3.68 1 36.5 243 HIS A CA 1
ATOM 1804 C C . HIS A 1 243 ? -22.719 1.967 -5.152 1 36.5 243 HIS A C 1
ATOM 1806 O O . HIS A 1 243 ? -23.625 2.195 -5.957 1 36.5 243 HIS A O 1
ATOM 1812 N N . TYR A 1 244 ? -21.75 2.227 -5.746 1 33.94 244 TYR A N 1
ATOM 1813 C CA . TYR A 1 244 ? -21.734 1.669 -7.094 1 33.94 244 TYR A CA 1
ATOM 1814 C C . TYR A 1 244 ? -21.875 0.151 -7.055 1 33.94 244 TYR A C 1
ATOM 1816 O O . TYR A 1 244 ? -20.891 -0.558 -6.801 1 33.94 244 TYR A O 1
ATOM 1824 N N . HIS A 1 245 ? -23 -0.286 -6.508 1 34.84 245 HIS A N 1
ATOM 1825 C CA . HIS A 1 245 ? -23.328 -1.662 -6.871 1 34.84 245 HIS A CA 1
ATOM 1826 C C . HIS A 1 245 ? -23.422 -1.824 -8.383 1 34.84 245 HIS A C 1
ATOM 1828 O O . HIS A 1 245 ? -24.281 -1.223 -9.023 1 34.84 245 HIS A O 1
ATOM 1834 N N . LYS A 1 246 ? -22.469 -1.947 -9.133 1 35.84 246 LYS A N 1
ATOM 1835 C CA . LYS A 1 246 ? -22.906 -2.412 -10.438 1 35.84 246 LYS A CA 1
ATOM 1836 C C . LYS A 1 246 ? -23.781 -3.65 -10.32 1 35.84 246 LYS A C 1
ATOM 1838 O O . LYS A 1 246 ? -23.453 -4.59 -9.594 1 35.84 246 LYS A O 1
ATOM 1843 N N . PRO A 1 247 ? -24.906 -3.725 -10.953 1 36.69 247 PRO A N 1
ATOM 1844 C CA . PRO A 1 247 ? -25.859 -4.816 -11.203 1 36.69 247 PRO A CA 1
ATOM 1845 C C . PRO A 1 247 ? -25.188 -6.043 -11.828 1 36.69 247 PRO A C 1
ATOM 1847 O O . PRO A 1 247 ? -24.328 -5.902 -12.703 1 36.69 247 PRO A O 1
ATOM 1850 N N . GLY A 1 248 ? -25.297 -7.277 -11.094 1 36.75 248 GLY A N 1
ATOM 1851 C CA . GLY A 1 248 ? -25.047 -8.609 -11.617 1 36.75 248 GLY A CA 1
ATOM 1852 C C . GLY A 1 248 ? -23.938 -9.336 -10.891 1 36.75 248 GLY A C 1
ATOM 1853 O O . GLY A 1 248 ? -23.594 -10.469 -11.234 1 36.75 248 GLY A O 1
ATOM 1854 N N . TRP A 1 249 ? -22.984 -8.555 -10.617 1 39.56 249 TRP A N 1
ATOM 1855 C CA . TRP A 1 249 ? -21.938 -9.398 -10.031 1 39.56 249 TRP A CA 1
ATOM 1856 C C . TRP A 1 249 ? -22.406 -10.031 -8.734 1 39.56 249 TRP A C 1
ATOM 1858 O O . TRP A 1 249 ? -23.062 -9.375 -7.918 1 39.56 249 TRP A O 1
ATOM 1868 N N . PRO A 1 250 ? -22.469 -11.273 -8.766 1 38.78 250 PRO A N 1
ATOM 1869 C CA . PRO A 1 250 ? -22.938 -12.07 -7.625 1 38.78 250 PRO A CA 1
ATOM 1870 C C . PRO A 1 250 ? -22.266 -11.68 -6.312 1 38.78 250 PRO A C 1
ATOM 1872 O O . PRO A 1 250 ? -21.922 -12.547 -5.508 1 38.78 250 PRO A O 1
ATOM 1875 N N . TYR A 1 251 ? -21.891 -10.508 -6.207 1 43.72 251 TYR A N 1
ATOM 1876 C CA . TYR A 1 251 ? -21.375 -10.414 -4.84 1 43.72 251 TYR A CA 1
ATOM 1877 C C . TYR A 1 251 ? -22.422 -10.898 -3.84 1 43.72 251 TYR A C 1
ATOM 1879 O O . TYR A 1 251 ? -23.531 -10.352 -3.766 1 43.72 251 TYR A O 1
ATOM 1887 N N . LYS A 1 252 ? -22.281 -12.133 -3.555 1 42.53 252 LYS A N 1
ATOM 1888 C CA . LYS A 1 252 ? -23.203 -12.648 -2.553 1 42.53 252 LYS A CA 1
ATOM 1889 C C . LYS A 1 252 ? -23.5 -11.609 -1.474 1 42.53 252 LYS A C 1
ATOM 1891 O O . LYS A 1 252 ? -24.562 -11.625 -0.857 1 42.53 252 LYS A O 1
ATOM 1896 N N . ARG A 1 253 ? -22.484 -11.242 -0.778 1 42.03 253 ARG A N 1
ATOM 1897 C CA . ARG A 1 253 ? -22.781 -10.586 0.489 1 42.03 253 ARG A CA 1
ATOM 1898 C C . ARG A 1 253 ? -23 -9.086 0.288 1 42.03 253 ARG A C 1
ATOM 1900 O O . ARG A 1 253 ? -22.156 -8.398 -0.297 1 42.03 253 ARG A O 1
ATOM 1907 N N . SER A 1 254 ? -24.125 -8.641 -0.066 1 40 254 SER A N 1
ATOM 1908 C CA . SER A 1 254 ? -24.656 -7.289 0.043 1 40 254 SER A CA 1
ATOM 1909 C C . SER A 1 254 ? -24 -6.52 1.179 1 40 254 SER A C 1
ATOM 1911 O O . SER A 1 254 ? -24.641 -5.703 1.843 1 40 254 SER A O 1
ATOM 1913 N N . VAL A 1 255 ? -23.125 -7.082 1.818 1 42.75 255 VAL A N 1
ATOM 1914 C CA . VAL A 1 255 ? -22.844 -6.406 3.082 1 42.75 255 VAL A CA 1
ATOM 1915 C C . VAL A 1 255 ? -22.5 -4.941 2.82 1 42.75 255 VAL A C 1
ATOM 1917 O O . VAL A 1 255 ? -21.438 -4.637 2.279 1 42.75 255 VAL A O 1
ATOM 1920 N N . GLY A 1 256 ? -23.328 -4.219 2.303 1 44.75 256 GLY A N 1
ATOM 1921 C CA . GLY A 1 256 ? -23.047 -2.791 2.363 1 44.75 256 GLY A CA 1
ATOM 1922 C C . GLY A 1 256 ? -22.453 -2.355 3.686 1 44.75 256 GLY A C 1
ATOM 1923 O O . GLY A 1 256 ? -22.906 -2.771 4.75 1 44.75 256 GLY A O 1
ATOM 1924 N N . PRO A 1 257 ? -21.047 -2.01 3.773 1 50.91 257 PRO A N 1
ATOM 1925 C CA . PRO A 1 257 ? -20.312 -1.512 4.945 1 50.91 257 PRO A CA 1
ATOM 1926 C C . PRO A 1 257 ? -21.188 -0.657 5.859 1 50.91 257 PRO A C 1
ATOM 1928 O O . PRO A 1 257 ? -20.812 -0.395 7.008 1 50.91 257 PRO A O 1
ATOM 1931 N N . GLY A 1 258 ? -22.344 -0.453 5.492 1 56.41 258 GLY A N 1
ATOM 1932 C CA . GLY A 1 258 ? -23.062 0.561 6.242 1 56.41 258 GLY A CA 1
ATOM 1933 C C . GLY A 1 258 ? -23.391 0.132 7.66 1 56.41 258 GLY A C 1
ATOM 1934 O O . GLY A 1 258 ? -23.094 0.849 8.617 1 56.41 258 GLY A O 1
ATOM 1935 N N . GLY A 1 259 ? -23.953 -1.163 7.707 1 61.09 259 GLY A N 1
ATOM 1936 C CA . GLY A 1 259 ? -24.312 -1.576 9.055 1 61.09 259 GLY A CA 1
ATOM 1937 C C . GLY A 1 259 ? -23.125 -1.792 9.953 1 61.09 259 GLY A C 1
ATOM 1938 O O . GLY A 1 259 ? -23.094 -1.289 11.078 1 61.09 259 GLY A O 1
ATOM 1939 N N . LEU A 1 260 ? -22.141 -2.49 9.422 1 65.69 260 LEU A N 1
ATOM 1940 C CA . LEU A 1 260 ? -20.938 -2.746 10.203 1 65.69 260 LEU A CA 1
ATOM 1941 C C . LEU A 1 260 ? -20.203 -1.448 10.508 1 65.69 260 LEU A C 1
ATOM 1943 O O . LEU A 1 260 ? -19.75 -1.24 11.633 1 65.69 260 LEU A O 1
ATOM 1947 N N . GLN A 1 261 ? -20.125 -0.656 9.492 1 70.44 261 GLN A N 1
ATOM 1948 C CA . GLN A 1 261 ? -19.438 0.613 9.68 1 70.44 261 GLN A CA 1
ATOM 1949 C C . GLN A 1 261 ? -20.109 1.462 10.75 1 70.44 261 GLN A C 1
ATOM 1951 O O . GLN A 1 261 ? -19.438 2.025 11.617 1 70.44 261 GLN A O 1
ATOM 1956 N N . GLN A 1 262 ? -21.453 1.482 10.641 1 70.19 262 GLN A N 1
ATOM 1957 C CA . GLN A 1 262 ? -22.203 2.273 11.617 1 70.19 262 GLN A CA 1
ATOM 1958 C C . GLN A 1 262 ? -22.031 1.717 13.023 1 70.19 262 GLN A C 1
ATOM 1960 O O . GLN A 1 262 ? -21.828 2.475 13.977 1 70.19 262 GLN A O 1
ATOM 1965 N N . THR A 1 263 ? -22.156 0.415 13.094 1 68.88 263 THR A N 1
ATOM 1966 C CA . THR A 1 263 ? -22 -0.223 14.398 1 68.88 263 THR A CA 1
ATOM 1967 C C . THR A 1 263 ? -20.594 0.019 14.945 1 68.88 263 THR A C 1
ATOM 1969 O O . THR A 1 263 ? -20.422 0.271 16.141 1 68.88 263 THR A O 1
ATOM 1972 N N . TRP A 1 264 ? -19.672 -0.085 14.07 1 73.75 264 TRP A N 1
ATOM 1973 C CA . TRP A 1 264 ? -18.281 0.143 14.453 1 73.75 264 TRP A CA 1
ATOM 1974 C C . TRP A 1 264 ? -18.078 1.579 14.922 1 73.75 264 TRP A C 1
ATOM 1976 O O . TRP A 1 264 ? -17.438 1.818 15.953 1 73.75 264 TRP A O 1
ATOM 1986 N N . MET A 1 265 ? -18.609 2.512 14.219 1 70.44 265 MET A N 1
ATOM 1987 C CA . MET A 1 265 ? -18.5 3.926 14.562 1 70.44 265 MET A CA 1
ATOM 1988 C C . MET A 1 265 ? -19.188 4.219 15.898 1 70.44 265 MET A C 1
ATOM 1990 O O . MET A 1 265 ? -18.688 5.016 16.688 1 70.44 265 MET A O 1
ATOM 1994 N N . ASP A 1 266 ? -20.297 3.566 16.047 1 69.69 266 ASP A N 1
ATOM 1995 C CA . ASP A 1 266 ? -21.016 3.746 17.297 1 69.69 266 ASP A CA 1
ATOM 1996 C C . ASP A 1 266 ? -20.234 3.172 18.469 1 69.69 266 ASP A C 1
ATOM 1998 O O . ASP A 1 266 ? -20.25 3.746 19.562 1 69.69 266 ASP A O 1
ATOM 2002 N N . ALA A 1 267 ? -19.625 2.127 18.203 1 69.44 267 ALA A N 1
ATOM 2003 C CA . ALA A 1 267 ? -18.906 1.441 19.281 1 69.44 267 ALA A CA 1
ATOM 2004 C C . ALA A 1 267 ? -17.672 2.229 19.703 1 69.44 267 ALA A C 1
ATOM 2006 O O . ALA A 1 267 ? -17.375 2.34 20.891 1 69.44 267 ALA A O 1
ATOM 2007 N N . PHE A 1 268 ? -16.938 2.773 18.812 1 71.5 268 PHE A N 1
ATOM 2008 C CA . PHE A 1 268 ? -15.656 3.395 19.156 1 71.5 268 PHE A CA 1
ATOM 2009 C C . PHE A 1 268 ? -15.797 4.91 19.234 1 71.5 268 PHE A C 1
ATOM 2011 O O . PHE A 1 268 ? -15.055 5.57 19.969 1 71.5 268 PHE A O 1
ATOM 2018 N N . ASP A 1 269 ? -16.703 5.531 18.5 1 72.56 269 ASP A N 1
ATOM 2019 C CA . ASP A 1 269 ? -17.094 6.938 18.547 1 72.56 269 ASP A CA 1
ATOM 2020 C C . ASP A 1 269 ? -15.859 7.848 18.469 1 72.56 269 ASP A C 1
ATOM 2022 O O . ASP A 1 269 ? -15.695 8.727 19.328 1 72.56 269 ASP A O 1
ATOM 2026 N N . THR A 1 270 ? -14.93 7.543 17.625 1 77.38 270 THR A N 1
ATOM 2027 C CA . THR A 1 270 ? -13.789 8.43 17.422 1 77.38 270 THR A CA 1
ATOM 2028 C C . THR A 1 270 ? -14.25 9.828 17.031 1 77.38 270 THR A C 1
ATOM 2030 O O . THR A 1 270 ? -15.062 9.992 16.125 1 77.38 270 THR A O 1
ATOM 2033 N N . GLN A 1 271 ? -13.688 10.844 17.812 1 80.94 271 GLN A N 1
ATOM 2034 C CA . GLN A 1 271 ? -14.156 12.219 17.656 1 80.94 271 GLN A CA 1
ATOM 2035 C C . GLN A 1 271 ? -13.273 12.984 16.672 1 80.94 271 GLN A C 1
ATOM 2037 O O . GLN A 1 271 ? -12.078 12.703 16.547 1 80.94 271 GLN A O 1
ATOM 2042 N N . LEU A 1 272 ? -13.883 13.945 16.062 1 88 272 LEU A N 1
ATOM 2043 C CA . LEU A 1 272 ? -13.203 14.797 15.094 1 88 272 LEU A CA 1
ATOM 2044 C C . LEU A 1 272 ? -12.039 15.539 15.742 1 88 272 LEU A C 1
ATOM 2046 O O . LEU A 1 272 ? -11.008 15.766 15.109 1 88 272 LEU A O 1
ATOM 2050 N N . ASP A 1 273 ? -12.164 15.852 17.016 1 88.25 273 ASP A N 1
ATOM 2051 C CA . ASP A 1 273 ? -11.141 16.594 17.734 1 88.25 273 ASP A CA 1
ATOM 2052 C C . ASP A 1 273 ? -9.875 15.766 17.906 1 88.25 273 ASP A C 1
ATOM 2054 O O . ASP A 1 273 ? -8.773 16.312 18 1 88.25 273 ASP A O 1
ATOM 2058 N N . GLU A 1 274 ? -10.039 14.477 17.984 1 89.31 274 GLU A N 1
ATOM 2059 C CA . GLU A 1 274 ? -8.867 13.609 18.062 1 89.31 274 GLU A CA 1
ATOM 2060 C C . GLU A 1 274 ? -8.039 13.695 16.781 1 89.31 274 GLU A C 1
ATOM 2062 O O . GLU A 1 274 ? -6.805 13.734 16.844 1 89.31 274 GLU A O 1
ATOM 2067 N N . HIS A 1 275 ? -8.734 13.719 15.672 1 93.19 275 HIS A N 1
ATOM 2068 C CA . HIS A 1 275 ? -8.055 13.867 14.391 1 93.19 275 HIS A CA 1
ATOM 2069 C C . HIS A 1 275 ? -7.352 15.219 14.289 1 93.19 275 HIS A C 1
ATOM 2071 O O . HIS A 1 275 ? -6.164 15.281 13.953 1 93.19 275 HIS A O 1
ATOM 2077 N N . THR A 1 276 ? -8.094 16.312 14.602 1 94.56 276 THR A N 1
ATOM 2078 C CA . THR A 1 276 ? -7.512 17.641 14.469 1 94.56 276 THR A CA 1
ATOM 2079 C C . THR A 1 276 ? -6.355 17.828 15.445 1 94.56 276 THR A C 1
ATOM 2081 O O . THR A 1 276 ? -5.383 18.516 15.133 1 94.56 276 THR A O 1
ATOM 2084 N N . GLY A 1 277 ? -6.445 17.219 16.609 1 92.94 277 GLY A N 1
ATOM 2085 C CA . GLY A 1 277 ? -5.34 17.234 17.547 1 92.94 277 GLY A CA 1
ATOM 2086 C C . GLY A 1 277 ? -4.098 16.531 17.031 1 92.94 277 GLY A C 1
ATOM 2087 O O . GLY A 1 277 ? -2.982 17.016 17.219 1 92.94 277 GLY A O 1
ATOM 2088 N N . ALA A 1 278 ? -4.297 15.398 16.422 1 93.31 278 ALA A N 1
ATOM 2089 C CA . ALA A 1 278 ? -3.178 14.648 15.852 1 93.31 278 ALA A CA 1
ATOM 2090 C C . ALA A 1 278 ? -2.49 15.438 14.742 1 93.31 278 ALA A C 1
ATOM 2092 O O . ALA A 1 278 ? -1.261 15.461 14.656 1 93.31 278 ALA A O 1
ATOM 2093 N N . VAL A 1 279 ? -3.314 16.078 13.891 1 95.75 279 VAL A N 1
ATOM 2094 C CA . VAL A 1 279 ? -2.766 16.891 12.82 1 95.75 279 VAL A CA 1
ATOM 2095 C C . VAL A 1 279 ? -1.941 18.031 13.406 1 95.75 279 VAL A C 1
ATOM 2097 O O . VAL A 1 279 ? -0.816 18.297 12.969 1 95.75 279 VAL A O 1
ATOM 2100 N N . ALA A 1 280 ? -2.494 18.719 14.406 1 93.5 280 ALA A N 1
ATOM 2101 C CA . ALA A 1 280 ? -1.796 19.828 15.055 1 93.5 280 ALA A CA 1
ATOM 2102 C C . ALA A 1 280 ? -0.475 19.359 15.656 1 93.5 280 ALA A C 1
ATOM 2104 O O . ALA A 1 280 ? 0.548 20.047 15.523 1 93.5 280 ALA A O 1
ATOM 2105 N N . ARG A 1 281 ? -0.475 18.234 16.281 1 91.44 281 ARG A N 1
ATOM 2106 C CA . ARG A 1 281 ? 0.737 17.688 16.875 1 91.44 281 ARG A CA 1
ATOM 2107 C C . ARG A 1 281 ? 1.77 17.344 15.82 1 91.44 281 ARG A C 1
ATOM 2109 O O . ARG A 1 281 ? 2.963 17.594 15.992 1 91.44 281 ARG A O 1
ATOM 2116 N N . ALA A 1 282 ? 1.304 16.766 14.734 1 93.25 282 ALA A N 1
ATOM 2117 C CA . ALA A 1 282 ? 2.207 16.391 13.648 1 93.25 282 ALA A CA 1
ATOM 2118 C C . ALA A 1 282 ? 2.918 17.609 13.086 1 93.25 282 ALA A C 1
ATOM 2120 O O . ALA A 1 282 ? 4.062 17.516 12.633 1 93.25 282 ALA A O 1
ATOM 2121 N N . ILE A 1 283 ? 2.234 18.719 13.133 1 93.25 283 ILE A N 1
ATOM 2122 C CA . ILE A 1 283 ? 2.779 19.969 12.586 1 93.25 283 ILE A CA 1
ATOM 2123 C C . ILE A 1 283 ? 3.691 20.625 13.609 1 93.25 283 ILE A C 1
ATOM 2125 O O . ILE A 1 283 ? 4.754 21.156 13.266 1 93.25 283 ILE A O 1
ATOM 2129 N N . ALA A 1 284 ? 3.395 20.516 14.898 1 89.06 284 ALA A N 1
ATOM 2130 C CA . ALA A 1 284 ? 4 21.375 15.898 1 89.06 284 ALA A CA 1
ATOM 2131 C C . ALA A 1 284 ? 5.066 20.641 16.703 1 89.06 284 ALA A C 1
ATOM 2133 O O . ALA A 1 284 ? 5.938 21.25 17.312 1 89.06 284 ALA A O 1
ATOM 2134 N N . ASP A 1 285 ? 4.969 19.328 16.75 1 86.75 285 ASP A N 1
ATOM 2135 C CA . ASP A 1 285 ? 5.906 18.594 17.578 1 86.75 285 ASP A CA 1
ATOM 2136 C C . ASP A 1 285 ? 7.344 18.812 17.125 1 86.75 285 ASP A C 1
ATOM 2138 O O . ASP A 1 285 ? 7.633 18.812 15.938 1 86.75 285 ASP A O 1
ATOM 2142 N N . ARG A 1 286 ? 8.234 19.031 18.062 1 83.38 286 ARG A N 1
ATOM 2143 C CA . ARG A 1 286 ? 9.648 19.203 17.766 1 83.38 286 ARG A CA 1
ATOM 2144 C C . ARG A 1 286 ? 10.219 17.984 17.047 1 83.38 286 ARG A C 1
ATOM 2146 O O . ARG A 1 286 ? 10.984 18.125 16.094 1 83.38 286 ARG A O 1
ATOM 2153 N N . TYR A 1 287 ? 9.812 16.891 17.562 1 81.75 287 TYR A N 1
ATOM 2154 C CA . TYR A 1 287 ? 10.172 15.609 16.969 1 81.75 287 TYR A CA 1
ATOM 2155 C C . TYR A 1 287 ? 8.93 14.836 16.547 1 81.75 287 TYR A C 1
ATOM 2157 O O . TYR A 1 287 ? 8.422 14 17.297 1 81.75 287 TYR A O 1
ATOM 2165 N N . PRO A 1 288 ? 8.484 15.133 15.359 1 86.44 288 PRO A N 1
ATOM 2166 C CA . PRO A 1 288 ? 7.238 14.484 14.93 1 86.44 288 PRO A CA 1
ATOM 2167 C C . PRO A 1 288 ? 7.367 12.969 14.82 1 86.44 288 PRO A C 1
ATOM 2169 O O . PRO A 1 288 ? 8.422 12.461 14.422 1 86.44 288 PRO A O 1
ATOM 2172 N N . ARG A 1 289 ? 6.336 12.297 15.219 1 86.06 289 ARG A N 1
ATOM 2173 C CA . ARG A 1 289 ? 6.262 10.852 15.031 1 86.06 289 ARG A CA 1
ATOM 2174 C C . ARG A 1 289 ? 6.066 10.508 13.555 1 86.06 289 ARG A C 1
ATOM 2176 O O . ARG A 1 289 ? 5.566 11.32 12.781 1 86.06 289 ARG A O 1
ATOM 2183 N N . HIS A 1 290 ? 6.434 9.281 13.258 1 88.75 290 HIS A N 1
ATOM 2184 C CA . HIS A 1 290 ? 6.199 8.828 11.891 1 88.75 290 HIS A CA 1
ATOM 2185 C C . HIS A 1 290 ? 4.715 8.625 11.625 1 88.75 290 HIS A C 1
ATOM 2187 O O . HIS A 1 290 ? 4.23 8.914 10.523 1 88.75 290 HIS A O 1
ATOM 2193 N N . ARG A 1 291 ? 4.039 8.141 12.68 1 89.75 291 ARG A N 1
ATOM 2194 C CA . ARG A 1 291 ? 2.617 7.828 12.555 1 89.75 291 ARG A CA 1
ATOM 2195 C C . ARG A 1 291 ? 1.84 8.328 13.773 1 89.75 291 ARG A C 1
ATOM 2197 O O . ARG A 1 291 ? 2.242 8.086 14.914 1 89.75 291 ARG A O 1
ATOM 2204 N N . TYR A 1 292 ? 0.811 9.078 13.539 1 90.81 292 TYR A N 1
ATOM 2205 C CA . TYR A 1 292 ? -0.184 9.453 14.539 1 90.81 292 TYR A CA 1
ATOM 2206 C C . TYR A 1 292 ? -1.486 8.688 14.32 1 90.81 292 TYR A C 1
ATOM 2208 O O . TYR A 1 292 ? -2.281 9.039 13.445 1 90.81 292 TYR A O 1
ATOM 2216 N N . VAL A 1 293 ? -1.722 7.633 15.07 1 88.12 293 VAL A N 1
ATOM 2217 C CA . VAL A 1 293 ? -2.924 6.824 14.914 1 88.12 293 VAL A CA 1
ATOM 2218 C C . VAL A 1 293 ? -4.062 7.43 15.734 1 88.12 293 VAL A C 1
ATOM 2220 O O . VAL A 1 293 ? -3.896 7.727 16.922 1 88.12 293 VAL A O 1
ATOM 2223 N N . VAL A 1 294 ? -5.172 7.66 15.102 1 89.94 294 VAL A N 1
ATOM 2224 C CA . VAL A 1 294 ? -6.297 8.352 15.727 1 89.94 294 VAL A CA 1
ATOM 2225 C C . VAL A 1 294 ? -7.43 7.363 15.984 1 89.94 294 VAL A C 1
ATOM 2227 O O . VAL A 1 294 ? -7.969 6.766 15.055 1 89.94 294 VAL A O 1
ATOM 2230 N N . GLY A 1 295 ? -7.816 7.23 17.234 1 79.81 295 GLY A N 1
ATOM 2231 C CA . GLY A 1 295 ? -8.938 6.383 17.625 1 79.81 295 GLY A CA 1
ATOM 2232 C C . GLY A 1 295 ? -8.508 4.996 18.078 1 79.81 295 GLY A C 1
ATOM 2233 O O . GLY A 1 295 ? -7.574 4.422 17.516 1 79.81 295 GLY A O 1
ATOM 2234 N N . TRP A 1 296 ? -9.258 4.422 18.969 1 76.44 296 TRP A N 1
ATOM 2235 C CA . TRP A 1 296 ? -8.977 3.086 19.484 1 76.44 296 TRP A CA 1
ATOM 2236 C C . TRP A 1 296 ? -9.359 2.018 18.469 1 76.44 296 TRP A C 1
ATOM 2238 O O . TRP A 1 296 ? -8.75 0.941 18.438 1 76.44 296 TRP A O 1
ATOM 2248 N N . ASP A 1 297 ? -10.312 2.367 17.703 1 78.62 297 ASP A N 1
ATOM 2249 C CA . ASP A 1 297 ? -10.68 1.419 16.656 1 78.62 297 ASP A CA 1
ATOM 2250 C C . ASP A 1 297 ? -9.5 1.166 15.711 1 78.62 297 ASP A C 1
ATOM 2252 O O . ASP A 1 297 ? -9.172 0.015 15.422 1 78.62 297 ASP A O 1
ATOM 2256 N N . ALA A 1 298 ? -8.891 2.266 15.297 1 83.81 298 ALA A N 1
ATOM 2257 C CA . ALA A 1 298 ? -7.727 2.133 14.422 1 83.81 298 ALA A CA 1
ATOM 2258 C C . ALA A 1 298 ? -6.578 1.435 15.141 1 83.81 298 ALA A C 1
ATOM 2260 O O . ALA A 1 298 ? -5.977 0.499 14.602 1 83.81 298 ALA A O 1
ATOM 2261 N N . THR A 1 299 ? -6.34 1.834 16.344 1 78.06 299 THR A N 1
ATOM 2262 C CA . THR A 1 299 ? -5.223 1.298 17.109 1 78.06 299 THR A CA 1
ATOM 2263 C C . THR A 1 299 ? -5.379 -0.205 17.312 1 78.06 299 THR A C 1
ATOM 2265 O O . THR A 1 299 ? -4.457 -0.976 17.031 1 78.06 299 THR A O 1
ATOM 2268 N N . LEU A 1 300 ? -6.527 -0.601 17.703 1 72.75 300 LEU A N 1
ATOM 2269 C CA . LEU A 1 300 ? -6.75 -1.999 18.062 1 72.75 300 LEU A CA 1
ATOM 2270 C C . LEU A 1 300 ? -6.801 -2.871 16.812 1 72.75 300 LEU A C 1
ATOM 2272 O O . LEU A 1 300 ? -6.254 -3.975 16.797 1 72.75 300 LEU A O 1
ATOM 2276 N N . THR A 1 301 ? -7.477 -2.402 15.828 1 78.75 301 THR A N 1
ATOM 2277 C CA . THR A 1 301 ? -7.609 -3.203 14.617 1 78.75 301 THR A CA 1
ATOM 2278 C C . THR A 1 301 ? -6.262 -3.346 13.914 1 78.75 301 THR A C 1
ATOM 2280 O O . THR A 1 301 ? -5.926 -4.422 13.414 1 78.75 301 THR A O 1
ATOM 2283 N N . MET A 1 302 ? -5.531 -2.246 13.852 1 79.88 302 MET A N 1
ATOM 2284 C CA . MET A 1 302 ? -4.203 -2.314 13.25 1 79.88 302 MET A CA 1
ATOM 2285 C C . MET A 1 302 ? -3.297 -3.256 14.039 1 79.88 302 MET A C 1
ATOM 2287 O O . MET A 1 302 ? -2.539 -4.031 13.453 1 79.88 302 MET A O 1
ATOM 2291 N N . ALA A 1 303 ? -3.422 -3.184 15.32 1 71.25 303 ALA A N 1
ATOM 2292 C CA . ALA A 1 303 ? -2.658 -4.094 16.172 1 71.25 303 ALA A CA 1
ATOM 2293 C C . ALA A 1 303 ? -3.025 -5.547 15.891 1 71.25 303 ALA A C 1
ATOM 2295 O O . ALA A 1 303 ? -2.15 -6.414 15.82 1 71.25 303 ALA A O 1
ATOM 2296 N N . ALA A 1 304 ? -4.258 -5.777 15.75 1 71.06 304 ALA A N 1
ATOM 2297 C CA . ALA A 1 304 ? -4.723 -7.137 15.461 1 71.06 304 ALA A CA 1
ATOM 2298 C C . ALA A 1 304 ? -4.145 -7.645 14.148 1 71.06 304 ALA A C 1
ATOM 2300 O O . ALA A 1 304 ? -3.674 -8.781 14.062 1 71.06 304 ALA A O 1
ATOM 2301 N N . VAL A 1 305 ? -4.191 -6.805 13.086 1 75.19 305 VAL A N 1
ATOM 2302 C CA . VAL A 1 305 ? -3.691 -7.191 11.773 1 75.19 305 VAL A CA 1
ATOM 2303 C C . VAL A 1 305 ? -2.188 -7.453 11.852 1 75.19 305 VAL A C 1
ATOM 2305 O O . VAL A 1 305 ? -1.669 -8.336 11.164 1 75.19 305 VAL A O 1
ATOM 2308 N N . TRP A 1 306 ? -1.597 -6.719 12.68 1 67.56 306 TRP A N 1
ATOM 2309 C CA . TRP A 1 306 ? -0.147 -6.828 12.797 1 67.56 306 TRP A CA 1
ATOM 2310 C C . TRP A 1 306 ? 0.239 -8.062 13.609 1 67.56 306 TRP A C 1
ATOM 2312 O O . TRP A 1 306 ? 1.232 -8.727 13.305 1 67.56 306 TRP A O 1
ATOM 2322 N N . PHE A 1 307 ? -0.637 -8.367 14.5 1 62.09 307 PHE A N 1
ATOM 2323 C CA . PHE A 1 307 ? -0.179 -9.344 15.484 1 62.09 307 PHE A CA 1
ATOM 2324 C C . PHE A 1 307 ? -0.8 -10.711 15.219 1 62.09 307 PHE A C 1
ATOM 2326 O O . PHE A 1 307 ? -0.225 -11.734 15.578 1 62.09 307 PHE A O 1
ATOM 2333 N N . PHE A 1 308 ? -1.884 -10.727 14.641 1 64.94 308 PHE A N 1
ATOM 2334 C CA . PHE A 1 308 ? -2.566 -12 14.453 1 64.94 308 PHE A CA 1
ATOM 2335 C C . PHE A 1 308 ? -2.264 -12.578 13.078 1 64.94 308 PHE A C 1
ATOM 2337 O O . PHE A 1 308 ? -2.059 -11.836 12.117 1 64.94 308 PHE A O 1
ATOM 2344 N N . PRO A 1 309 ? -2.211 -13.961 13.109 1 66.56 309 PRO A N 1
ATOM 2345 C CA . PRO A 1 309 ? -2.09 -14.578 11.789 1 66.56 309 PRO A CA 1
ATOM 2346 C C . PRO A 1 309 ? -3.203 -14.148 10.836 1 66.56 309 PRO A C 1
ATOM 2348 O O . PRO A 1 309 ? -4.34 -13.945 11.266 1 66.56 309 PRO A O 1
ATOM 2351 N N . GLY A 1 310 ? -2.809 -14.055 9.609 1 69.19 310 GLY A N 1
ATOM 2352 C CA . GLY A 1 310 ? -3.725 -13.586 8.586 1 69.19 310 GLY A CA 1
ATOM 2353 C C . GLY A 1 310 ? -5.039 -14.344 8.57 1 69.19 310 GLY A C 1
ATOM 2354 O O . GLY A 1 310 ? -6.102 -13.742 8.367 1 69.19 310 GLY A O 1
ATOM 2355 N N . TRP A 1 311 ? -4.957 -15.609 8.766 1 73.44 311 TRP A N 1
ATOM 2356 C CA . TRP A 1 311 ? -6.176 -16.406 8.695 1 73.44 311 TRP A CA 1
ATOM 2357 C C . TRP A 1 311 ? -7.137 -16.031 9.82 1 73.44 311 TRP A C 1
ATOM 2359 O O . TRP A 1 311 ? -8.359 -16.078 9.641 1 73.44 311 TRP A O 1
ATOM 2369 N N . LEU A 1 312 ? -6.617 -15.695 11.016 1 70.69 312 LEU A N 1
ATOM 2370 C CA . LEU A 1 312 ? -7.473 -15.289 12.125 1 70.69 312 LEU A CA 1
ATOM 2371 C C . LEU A 1 312 ? -8.117 -13.93 11.844 1 70.69 312 LEU A C 1
ATOM 2373 O O . LEU A 1 312 ? -9.289 -13.727 12.148 1 70.69 312 LEU A O 1
ATOM 2377 N N . VAL A 1 313 ? -7.293 -13.078 11.297 1 75.56 313 VAL A N 1
ATOM 2378 C CA . VAL A 1 313 ? -7.816 -11.766 10.922 1 75.56 313 VAL A CA 1
ATOM 2379 C C . VAL A 1 313 ? -8.906 -11.93 9.867 1 75.56 313 VAL A C 1
ATOM 2381 O O . VAL A 1 313 ? -9.961 -11.289 9.945 1 75.56 313 VAL A O 1
ATOM 2384 N N . HIS A 1 314 ? -8.641 -12.82 8.953 1 77.88 314 HIS A N 1
ATOM 2385 C CA . HIS A 1 314 ? -9.617 -13.117 7.914 1 77.88 314 HIS A CA 1
ATOM 2386 C C . HIS A 1 314 ? -10.922 -13.633 8.516 1 77.88 314 HIS A C 1
ATOM 2388 O O . HIS A 1 314 ? -12.008 -13.172 8.148 1 77.88 314 HIS A O 1
ATOM 2394 N N . LEU A 1 315 ? -10.828 -14.547 9.438 1 74.12 315 LEU A N 1
ATOM 2395 C CA . LEU A 1 315 ? -12 -15.133 10.086 1 74.12 315 LEU A CA 1
ATOM 2396 C C . LEU A 1 315 ? -12.773 -14.07 10.867 1 74.12 315 LEU A C 1
ATOM 2398 O O . LEU A 1 315 ? -14 -14.039 10.828 1 74.12 315 LEU A O 1
ATOM 2402 N N . PHE A 1 316 ? -12.055 -13.305 11.539 1 74.75 316 PHE A N 1
ATOM 2403 C CA . PHE A 1 316 ? -12.68 -12.281 12.375 1 74.75 316 PHE A CA 1
ATOM 2404 C C . PHE A 1 316 ? -13.438 -11.273 11.516 1 74.75 316 PHE A C 1
ATOM 2406 O O . PHE A 1 316 ? -14.609 -10.992 11.773 1 74.75 316 PHE A O 1
ATOM 2413 N N . ILE A 1 317 ? -12.805 -10.766 10.523 1 77.62 317 ILE A N 1
ATOM 2414 C CA . ILE A 1 317 ? -13.414 -9.734 9.688 1 77.62 317 ILE A CA 1
ATOM 2415 C C . ILE A 1 317 ? -14.609 -10.32 8.938 1 77.62 317 ILE A C 1
ATOM 2417 O O . ILE A 1 317 ? -15.68 -9.711 8.898 1 77.62 317 ILE A O 1
ATOM 2421 N N . ASN A 1 318 ? -14.461 -11.453 8.359 1 76.5 318 ASN A N 1
ATOM 2422 C CA . ASN A 1 318 ? -15.586 -12.078 7.66 1 76.5 318 ASN A CA 1
ATOM 2423 C C . ASN A 1 318 ? -16.703 -12.461 8.625 1 76.5 318 ASN A C 1
ATOM 2425 O O . ASN A 1 318 ? -17.875 -12.367 8.289 1 76.5 318 ASN A O 1
ATOM 2429 N N . GLY A 1 319 ? -16.266 -12.906 9.789 1 71.19 319 GLY A N 1
ATOM 2430 C CA . GLY A 1 319 ? -17.266 -13.18 10.812 1 71.19 319 GLY A CA 1
ATOM 2431 C C . GLY A 1 319 ? -18.094 -11.961 11.18 1 71.19 319 GLY A C 1
ATOM 2432 O O . GLY A 1 319 ? -19.312 -12.055 11.344 1 71.19 319 GLY A O 1
ATOM 2433 N N . LEU A 1 320 ? -17.422 -10.883 11.297 1 70.38 320 LEU A N 1
ATOM 2434 C CA . LEU A 1 320 ? -18.125 -9.633 11.578 1 70.38 320 LEU A CA 1
ATOM 2435 C C . LEU A 1 320 ? -19.078 -9.273 10.453 1 70.38 320 LEU A C 1
ATOM 2437 O O . LEU A 1 320 ? -20.203 -8.82 10.703 1 70.38 320 LEU A O 1
ATOM 2441 N N . TYR A 1 321 ? -18.672 -9.484 9.281 1 70.75 321 TYR A N 1
ATOM 2442 C CA . TYR A 1 321 ? -19.531 -9.18 8.133 1 70.75 321 TYR A CA 1
ATOM 2443 C C . TYR A 1 321 ? -20.719 -10.117 8.07 1 70.75 321 TYR A C 1
ATOM 2445 O O . TYR A 1 321 ? -21.828 -9.703 7.719 1 70.75 321 TYR A O 1
ATOM 2453 N N . ASP A 1 322 ? -20.484 -11.305 8.375 1 68 322 ASP A N 1
ATOM 2454 C CA . ASP A 1 322 ? -21.594 -12.258 8.398 1 68 322 ASP A CA 1
ATOM 2455 C C . ASP A 1 322 ? -22.578 -11.922 9.508 1 68 322 ASP A C 1
ATOM 2457 O O . ASP A 1 322 ? -23.797 -12.078 9.336 1 68 322 ASP A O 1
ATOM 2461 N N . TRP A 1 323 ? -22.047 -11.477 10.523 1 62 323 TRP A N 1
ATOM 2462 C CA . TRP A 1 323 ? -22.891 -11.172 11.68 1 62 323 TRP A CA 1
ATOM 2463 C C . TRP A 1 323 ? -23.672 -9.875 11.453 1 62 323 TRP A C 1
ATOM 2465 O O . TRP A 1 323 ? -24.859 -9.805 11.758 1 62 323 TRP A O 1
ATOM 2475 N N . PHE A 1 324 ? -22.906 -8.891 10.922 1 55.59 324 PHE A N 1
ATOM 2476 C CA . PHE A 1 324 ? -23.531 -7.582 10.805 1 55.59 324 PHE A CA 1
ATOM 2477 C C . PHE A 1 324 ? -24.125 -7.387 9.414 1 55.59 324 PHE A C 1
ATOM 2479 O O . PHE A 1 324 ? -24.875 -6.438 9.18 1 55.59 324 PHE A O 1
ATOM 2486 N N . GLY A 1 325 ? -23.516 -8.141 8.438 1 50.56 325 GLY A N 1
ATOM 2487 C CA . GLY A 1 325 ? -24.047 -8.008 7.082 1 50.56 325 GLY A CA 1
ATOM 2488 C C . GLY A 1 325 ? -25.312 -8.797 6.855 1 50.56 325 GLY A C 1
ATOM 2489 O O . GLY A 1 325 ? -25.641 -9.695 7.633 1 50.56 325 GLY A O 1
ATOM 2490 N N . MET B 1 1 ? -5.098 46.75 57.219 1 27.81 1 MET B N 1
ATOM 2491 C CA . MET B 1 1 ? -5.887 45.562 56.875 1 27.81 1 MET B CA 1
ATOM 2492 C C . MET B 1 1 ? -5.102 44.625 55.969 1 27.81 1 MET B C 1
ATOM 2494 O O . MET B 1 1 ? -4.68 45.031 54.875 1 27.81 1 MET B O 1
ATOM 2498 N N . ARG B 1 2 ? -4.461 43.562 56.531 1 29.77 2 ARG B N 1
ATOM 2499 C CA . ARG B 1 2 ? -3.4 42.656 56.094 1 29.77 2 ARG B CA 1
ATOM 2500 C C . ARG B 1 2 ? -3.922 41.625 55.094 1 29.77 2 ARG B C 1
ATOM 2502 O O . ARG B 1 2 ? -4.867 40.875 55.406 1 29.77 2 ARG B O 1
ATOM 2509 N N . ALA B 1 3 ? -3.863 41.875 53.781 1 32.78 3 ALA B N 1
ATOM 2510 C CA . ALA B 1 3 ? -4.379 41.062 52.688 1 32.78 3 ALA B CA 1
ATOM 2511 C C . ALA B 1 3 ? -3.809 39.625 52.75 1 32.78 3 ALA B C 1
ATOM 2513 O O . ALA B 1 3 ? -2.598 39.438 52.594 1 32.78 3 ALA B O 1
ATOM 2514 N N . THR B 1 4 ? -4.32 38.75 53.625 1 28.42 4 THR B N 1
ATOM 2515 C CA . THR B 1 4 ? -3.9 37.375 53.844 1 28.42 4 THR B CA 1
ATOM 2516 C C . THR B 1 4 ? -4.035 36.562 52.562 1 28.42 4 THR B C 1
ATOM 2518 O O . THR B 1 4 ? -5.098 36.531 51.938 1 28.42 4 THR B O 1
ATOM 2521 N N . TRP B 1 5 ? -2.932 36.312 51.844 1 27.72 5 TRP B N 1
ATOM 2522 C CA . TRP B 1 5 ? -2.775 35.562 50.625 1 27.72 5 TRP B CA 1
ATOM 2523 C C . TRP B 1 5 ? -3.205 34.094 50.812 1 27.72 5 TRP B C 1
ATOM 2525 O O . TRP B 1 5 ? -2.703 33.406 51.719 1 27.72 5 TRP B O 1
ATOM 2535 N N . VAL B 1 6 ? -4.457 33.75 50.875 1 29.2 6 VAL B N 1
ATOM 2536 C CA . VAL B 1 6 ? -4.945 32.375 51.062 1 29.2 6 VAL B CA 1
ATOM 2537 C C . VAL B 1 6 ? -4.332 31.469 50 1 29.2 6 VAL B C 1
ATOM 2539 O O . VAL B 1 6 ? -4.359 31.781 48.812 1 29.2 6 VAL B O 1
ATOM 2542 N N . SER B 1 7 ? -3.32 30.641 50.375 1 28.05 7 SER B N 1
ATOM 2543 C CA . SER B 1 7 ? -2.641 29.578 49.656 1 28.05 7 SER B CA 1
ATOM 2544 C C . SER B 1 7 ? -3.635 28.562 49.094 1 28.05 7 SER B C 1
ATOM 2546 O O . SER B 1 7 ? -4.445 28.016 49.844 1 28.05 7 SER B O 1
ATOM 2548 N N . LEU B 1 8 ? -4.211 28.734 47.938 1 27.73 8 LEU B N 1
ATOM 2549 C CA . LEU B 1 8 ? -5.133 27.797 47.312 1 27.73 8 LEU B CA 1
ATOM 2550 C C . LEU B 1 8 ? -4.516 26.406 47.219 1 27.73 8 LEU B C 1
ATOM 2552 O O . LEU B 1 8 ? -3.682 26.141 46.344 1 27.73 8 LEU B O 1
ATOM 2556 N N . ASP B 1 9 ? -4.031 25.766 48.344 1 30.3 9 ASP B N 1
ATOM 2557 C CA . ASP B 1 9 ? -3.658 24.359 48.5 1 30.3 9 ASP B CA 1
ATOM 2558 C C . ASP B 1 9 ? -4.805 23.453 48.094 1 30.3 9 ASP B C 1
ATOM 2560 O O . ASP B 1 9 ? -5.246 22.609 48.875 1 30.3 9 ASP B O 1
ATOM 2564 N N . ASP B 1 10 ? -5.652 23.688 47.188 1 29.66 10 ASP B N 1
ATOM 2565 C CA . ASP B 1 10 ? -6.664 22.641 47.062 1 29.66 10 ASP B CA 1
ATOM 2566 C C . ASP B 1 10 ? -6.027 21.297 46.719 1 29.66 10 ASP B C 1
ATOM 2568 O O . ASP B 1 10 ? -5.348 21.156 45.719 1 29.66 10 ASP B O 1
ATOM 2572 N N . PRO B 1 11 ? -5.77 20.281 47.656 1 34.62 11 PRO B N 1
ATOM 2573 C CA . PRO B 1 11 ? -5.223 18.922 47.594 1 34.62 11 PRO B CA 1
ATOM 2574 C C . PRO B 1 11 ? -5.984 18.016 46.625 1 34.62 11 PRO B C 1
ATOM 2576 O O . PRO B 1 11 ? -5.902 16.797 46.75 1 34.62 11 PRO B O 1
ATOM 2579 N N . THR B 1 12 ? -6.973 18.438 45.844 1 30.38 12 THR B N 1
ATOM 2580 C CA . THR B 1 12 ? -8.031 17.562 45.375 1 30.38 12 THR B CA 1
ATOM 2581 C C . THR B 1 12 ? -7.434 16.344 44.656 1 30.38 12 THR B C 1
ATOM 2583 O O . THR B 1 12 ? -6.289 16.375 44.219 1 30.38 12 THR B O 1
ATOM 2586 N N . GLY B 1 13 ? -8.344 15.148 44.5 1 33.59 13 GLY B N 1
ATOM 2587 C CA . GLY B 1 13 ? -8.492 13.75 44.125 1 33.59 13 GLY B CA 1
ATOM 2588 C C . GLY B 1 13 ? -8 13.469 42.719 1 33.59 13 GLY B C 1
ATOM 2589 O O . GLY B 1 13 ? -8.266 12.391 42.156 1 33.59 13 GLY B O 1
ATOM 2590 N N . ALA B 1 14 ? -7.629 14.422 42.031 1 37.66 14 ALA B N 1
ATOM 2591 C CA . ALA B 1 14 ? -7.258 14.234 40.625 1 37.66 14 ALA B CA 1
ATOM 2592 C C . ALA B 1 14 ? -5.98 13.414 40.5 1 37.66 14 ALA B C 1
ATOM 2594 O O . ALA B 1 14 ? -5.609 12.992 39.406 1 37.66 14 ALA B O 1
ATOM 2595 N N . SER B 1 15 ? -5.246 13.164 41.562 1 40.94 15 SER B N 1
ATOM 2596 C CA . SER B 1 15 ? -3.945 12.508 41.438 1 40.94 15 SER B CA 1
ATOM 2597 C C . SER B 1 15 ? -4.098 11 41.281 1 40.94 15 SER B C 1
ATOM 2599 O O . SER B 1 15 ? -3.346 10.367 40.531 1 40.94 15 SER B O 1
ATOM 2601 N N . THR B 1 16 ? -5.121 10.453 42.062 1 43.28 16 THR B N 1
ATOM 2602 C CA . THR B 1 16 ? -5.254 9 42.094 1 43.28 16 THR B CA 1
ATOM 2603 C C . THR B 1 16 ? -5.801 8.492 40.75 1 43.28 16 THR B C 1
ATOM 2605 O O . THR B 1 16 ? -5.5 7.367 40.344 1 43.28 16 THR B O 1
ATOM 2608 N N . SER B 1 17 ? -6.699 9.352 40.188 1 42.47 17 SER B N 1
ATOM 2609 C CA . SER B 1 17 ? -7.355 8.875 38.969 1 42.47 17 SER B CA 1
ATOM 2610 C C . SER B 1 17 ? -6.375 8.82 37.781 1 42.47 17 SER B C 1
ATOM 2612 O O . SER B 1 17 ? -6.469 7.93 36.938 1 42.47 17 SER B O 1
ATOM 2614 N N . SER B 1 18 ? -5.352 9.672 37.938 1 43.47 18 SER B N 1
ATOM 2615 C CA . SER B 1 18 ? -4.383 9.664 36.844 1 43.47 18 SER B CA 1
ATOM 2616 C C . SER B 1 18 ? -3.457 8.461 36.938 1 43.47 18 SER B C 1
ATOM 2618 O O . SER B 1 18 ? -3.076 7.887 35.906 1 43.47 18 SER B O 1
ATOM 2620 N N . TRP B 1 19 ? -3.197 8.008 38.219 1 44.47 19 TRP B N 1
ATOM 2621 C CA . TRP B 1 19 ? -2.357 6.832 38.406 1 44.47 19 TRP B CA 1
ATOM 2622 C C . TRP B 1 19 ? -3.098 5.559 38.031 1 44.47 19 TRP B C 1
ATOM 2624 O O . TRP B 1 19 ? -2.523 4.672 37.375 1 44.47 19 TRP B O 1
ATOM 2634 N N . SER B 1 20 ? -4.391 5.492 38.375 1 46.38 20 SER B N 1
ATOM 2635 C CA . SER B 1 20 ? -5.188 4.32 38.031 1 46.38 20 SER B CA 1
ATOM 2636 C C . SER B 1 20 ? -5.336 4.191 36.531 1 46.38 20 SER B C 1
ATOM 2638 O O . SER B 1 20 ? -5.301 3.086 35.969 1 46.38 20 SER B O 1
ATOM 2640 N N . VAL B 1 21 ? -5.414 5.293 35.906 1 44.22 21 VAL B N 1
ATOM 2641 C CA . VAL B 1 21 ? -5.52 5.266 34.438 1 44.22 21 VAL B CA 1
ATOM 2642 C C . VAL B 1 21 ? -4.172 4.883 33.844 1 44.22 21 VAL B C 1
ATOM 2644 O O . VAL B 1 21 ? -4.113 4.086 32.875 1 44.22 21 VAL B O 1
ATOM 2647 N N . ARG B 1 22 ? -3.105 5.262 34.5 1 44.34 22 ARG B N 1
ATOM 2648 C CA . ARG B 1 22 ? -1.78 4.867 34.031 1 44.34 22 ARG B CA 1
ATOM 2649 C C . ARG B 1 22 ? -1.542 3.379 34.25 1 44.34 22 ARG B C 1
ATOM 2651 O O . ARG B 1 22 ? -0.975 2.695 33.406 1 44.34 22 ARG B O 1
ATOM 2658 N N . ARG B 1 23 ? -1.92 2.896 35.375 1 46.91 23 ARG B N 1
ATOM 2659 C CA . ARG B 1 23 ? -1.766 1.475 35.656 1 46.91 23 ARG B CA 1
ATOM 2660 C C . ARG B 1 23 ? -2.645 0.633 34.75 1 46.91 23 ARG B C 1
ATOM 2662 O O . ARG B 1 23 ? -2.234 -0.439 34.281 1 46.91 23 ARG B O 1
ATOM 2669 N N . ARG B 1 24 ? -3.84 1.025 34.562 1 47.59 24 ARG B N 1
ATOM 2670 C CA . ARG B 1 24 ? -4.746 0.295 33.688 1 47.59 24 ARG B CA 1
ATOM 2671 C C . ARG B 1 24 ? -4.258 0.343 32.25 1 47.59 24 ARG B C 1
ATOM 2673 O O . ARG B 1 24 ? -4.352 -0.649 31.516 1 47.59 24 ARG B O 1
ATOM 2680 N N . VAL B 1 25 ? -3.664 1.407 31.969 1 45.47 25 VAL B N 1
ATOM 2681 C CA . VAL B 1 25 ? -3.088 1.515 30.625 1 45.47 25 VAL B CA 1
ATOM 2682 C C . VAL B 1 25 ? -1.857 0.616 30.516 1 45.47 25 VAL B C 1
ATOM 2684 O O . VAL B 1 25 ? -1.668 -0.072 29.516 1 45.47 25 VAL B O 1
ATOM 2687 N N . CYS B 1 26 ? -1.153 0.516 31.609 1 45.75 26 CYS B N 1
ATOM 2688 C CA . CYS B 1 26 ? -0.015 -0.396 31.641 1 45.75 26 CYS B CA 1
ATOM 2689 C C . CYS B 1 26 ? -0.477 -1.847 31.578 1 45.75 26 CYS B C 1
ATOM 2691 O O . CYS B 1 26 ? 0.114 -2.66 30.875 1 45.75 26 CYS B O 1
ATOM 2693 N N . SER B 1 27 ? -1.46 -2.154 32.406 1 47.78 27 SER B N 1
ATOM 2694 C CA . SER B 1 27 ? -1.95 -3.527 32.375 1 47.78 27 SER B CA 1
ATOM 2695 C C . SER B 1 27 ? -2.512 -3.891 31 1 47.78 27 SER B C 1
ATOM 2697 O O . SER B 1 27 ? -2.285 -4.996 30.5 1 47.78 27 SER B O 1
ATOM 2699 N N . VAL B 1 28 ? -3.275 -3.107 30.484 1 47.34 28 VAL B N 1
ATOM 2700 C CA . VAL B 1 28 ? -3.826 -3.359 29.156 1 47.34 28 VAL B CA 1
ATOM 2701 C C . VAL B 1 28 ? -2.699 -3.408 28.125 1 47.34 28 VAL B C 1
ATOM 2703 O O . VAL B 1 28 ? -2.717 -4.242 27.219 1 47.34 28 VAL B O 1
ATOM 2706 N N . ALA B 1 29 ? -1.75 -2.625 28.422 1 45.25 29 ALA B N 1
ATOM 2707 C CA . ALA B 1 29 ? -0.567 -2.662 27.578 1 45.25 29 ALA B CA 1
ATOM 2708 C C . ALA B 1 29 ? 0.176 -3.986 27.719 1 45.25 29 ALA B C 1
ATOM 2710 O O . ALA B 1 29 ? 0.598 -4.582 26.719 1 45.25 29 ALA B O 1
ATOM 2711 N N . TRP B 1 30 ? 0.258 -4.391 28.984 1 46.94 30 TRP B N 1
ATOM 2712 C CA . TRP B 1 30 ? 0.896 -5.68 29.234 1 46.94 30 TRP B CA 1
ATOM 2713 C C . TRP B 1 30 ? 0.076 -6.816 28.625 1 46.94 30 TRP B C 1
ATOM 2715 O O . TRP B 1 30 ? 0.632 -7.762 28.062 1 46.94 30 TRP B O 1
ATOM 2725 N N . LEU B 1 31 ? -1.136 -6.836 28.812 1 49.94 31 LEU B N 1
ATOM 2726 C CA . LEU B 1 31 ? -1.998 -7.848 28.219 1 49.94 31 LEU B CA 1
ATOM 2727 C C . LEU B 1 31 ? -1.916 -7.797 26.688 1 49.94 31 LEU B C 1
ATOM 2729 O O . LEU B 1 31 ? -1.892 -8.836 26.031 1 49.94 31 LEU B O 1
ATOM 2733 N N . ALA B 1 32 ? -1.834 -6.688 26.234 1 47.25 32 ALA B N 1
ATOM 2734 C CA . ALA B 1 32 ? -1.69 -6.531 24.797 1 47.25 32 ALA B CA 1
ATOM 2735 C C . ALA B 1 32 ? -0.336 -7.047 24.312 1 47.25 32 ALA B C 1
ATOM 2737 O O . ALA B 1 32 ? -0.245 -7.703 23.281 1 47.25 32 ALA B O 1
ATOM 2738 N N . VAL B 1 33 ? 0.665 -6.844 25.219 1 49.72 33 VAL B N 1
ATOM 2739 C CA . VAL B 1 33 ? 1.986 -7.391 24.938 1 49.72 33 VAL B CA 1
ATOM 2740 C C . VAL B 1 33 ? 1.937 -8.914 25 1 49.72 33 VAL B C 1
ATOM 2742 O O . VAL B 1 33 ? 2.506 -9.594 24.141 1 49.72 33 VAL B O 1
ATOM 2745 N N . LEU B 1 34 ? 1.281 -9.383 26.016 1 50.53 34 LEU B N 1
ATOM 2746 C CA . LEU B 1 34 ? 1.113 -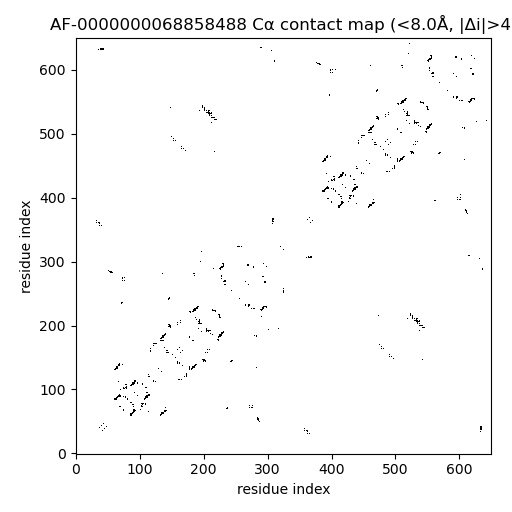10.828 26.125 1 50.53 34 LEU B CA 1
ATOM 2747 C C . LEU B 1 34 ? 0.359 -11.375 24.906 1 50.53 34 LEU B C 1
ATOM 2749 O O . LEU B 1 34 ? 0.762 -12.383 24.328 1 50.53 34 LEU B O 1
ATOM 2753 N N . CYS B 1 35 ? -0.66 -10.766 24.609 1 51.84 35 CYS B N 1
ATOM 2754 C CA . CYS B 1 35 ? -1.464 -11.25 23.5 1 51.84 35 CYS B CA 1
ATOM 2755 C C . CYS B 1 35 ? -0.709 -11.125 22.172 1 51.84 35 CYS B C 1
ATOM 2757 O O . CYS B 1 35 ? -0.784 -12.008 21.328 1 51.84 35 CYS B O 1
ATOM 2759 N N . PHE B 1 36 ? -0.042 -10.117 22.109 1 49.81 36 PHE B N 1
ATOM 2760 C CA . PHE B 1 36 ? 0.825 -9.914 20.953 1 49.81 36 PHE B CA 1
ATOM 2761 C C . PHE B 1 36 ? 1.896 -10.992 20.875 1 49.81 36 PHE B C 1
ATOM 2763 O O . PHE B 1 36 ? 2.131 -11.562 19.812 1 49.81 36 PHE B O 1
ATOM 2770 N N . ASN B 1 37 ? 2.504 -11.219 22.078 1 49.25 37 ASN B N 1
ATOM 2771 C CA . ASN B 1 37 ? 3.492 -12.289 22.141 1 49.25 37 ASN B CA 1
ATOM 2772 C C . ASN B 1 37 ? 2.877 -13.641 21.781 1 49.25 37 ASN B C 1
ATOM 2774 O O . ASN B 1 37 ? 3.502 -14.445 21.094 1 49.25 37 ASN B O 1
ATOM 2778 N N . LEU B 1 38 ? 1.849 -13.75 22.156 1 54 38 LEU B N 1
ATOM 2779 C CA . LEU B 1 38 ? 1.146 -14.984 21.812 1 54 38 LEU B CA 1
ATOM 2780 C C . LEU B 1 38 ? 0.799 -15.039 20.328 1 54 38 LEU B C 1
ATOM 2782 O O . LEU B 1 38 ? 0.925 -16.078 19.703 1 54 38 LEU B O 1
ATOM 2786 N N . SER B 1 39 ? 0.471 -13.961 19.906 1 49.75 39 SER B N 1
ATOM 2787 C CA . SER B 1 39 ? 0.116 -13.93 18.5 1 49.75 39 SER B CA 1
ATOM 2788 C C . SER B 1 39 ? 1.351 -14.078 17.609 1 49.75 39 SER B C 1
ATOM 2790 O O . SER B 1 39 ? 1.312 -14.773 16.594 1 49.75 39 SER B O 1
ATOM 2792 N N . LEU B 1 40 ? 2.365 -13.367 17.984 1 52.16 40 LEU B N 1
ATOM 2793 C CA . LEU B 1 40 ? 3.631 -13.523 17.281 1 52.16 40 LEU B CA 1
ATOM 2794 C C . LEU B 1 40 ? 4.117 -14.969 17.359 1 52.16 40 LEU B C 1
ATOM 2796 O O . LEU B 1 40 ? 4.543 -15.539 16.344 1 52.16 40 LEU B O 1
ATOM 2800 N N . ALA B 1 41 ? 4.121 -15.445 18.531 1 49.59 41 ALA B N 1
ATOM 2801 C CA . ALA B 1 41 ? 4.449 -16.859 18.719 1 49.59 41 ALA B CA 1
ATOM 2802 C C . ALA B 1 41 ? 3.566 -17.734 17.844 1 49.59 41 ALA B C 1
ATOM 2804 O O . ALA B 1 41 ? 4.047 -18.703 17.234 1 49.59 41 ALA B O 1
ATOM 2805 N N . PHE B 1 42 ? 2.43 -17.281 17.828 1 51.66 42 PHE B N 1
ATOM 2806 C CA . PHE B 1 42 ? 1.479 -18.047 17.031 1 51.66 42 PHE B CA 1
ATOM 2807 C C . PHE B 1 42 ? 1.763 -17.891 15.539 1 51.66 42 PHE B C 1
ATOM 2809 O O . PHE B 1 42 ? 1.744 -18.875 14.789 1 51.66 42 PHE B O 1
ATOM 2816 N N . SER B 1 43 ? 1.992 -16.719 15.203 1 50.56 43 SER B N 1
ATOM 2817 C CA . SER B 1 43 ? 2.287 -16.469 13.797 1 50.56 43 SER B CA 1
ATOM 2818 C C . SER B 1 43 ? 3.557 -17.203 13.367 1 50.56 43 SER B C 1
ATOM 2820 O O . SER B 1 43 ? 3.602 -17.797 12.289 1 50.56 43 SER B O 1
ATOM 2822 N N . ILE B 1 44 ? 4.555 -17 14.148 1 49.5 44 ILE B N 1
ATOM 2823 C CA . ILE B 1 44 ? 5.793 -17.703 13.867 1 49.5 44 ILE B CA 1
ATOM 2824 C C . ILE B 1 44 ? 5.535 -19.219 13.875 1 49.5 44 ILE B C 1
ATOM 2826 O O . ILE B 1 44 ? 6.023 -19.938 13 1 49.5 44 ILE B O 1
ATOM 2830 N N . ALA B 1 45 ? 4.801 -19.578 14.797 1 47.97 45 ALA B N 1
ATOM 2831 C CA . ALA B 1 45 ? 4.477 -21 14.891 1 47.97 45 ALA B CA 1
ATOM 2832 C C . ALA B 1 45 ? 3.684 -21.469 13.672 1 47.97 45 ALA B C 1
ATOM 2834 O O . ALA B 1 45 ? 3.9 -22.562 13.172 1 47.97 45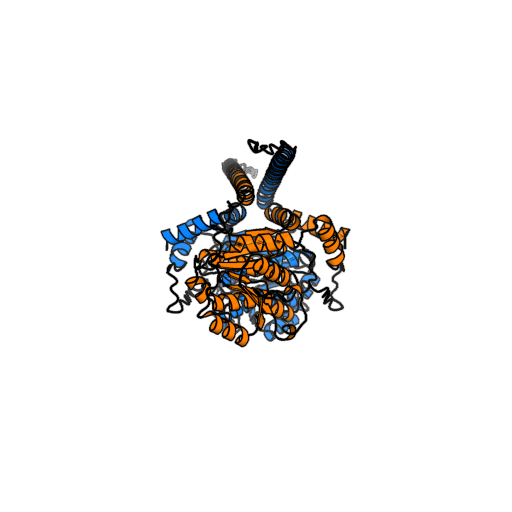 ALA B O 1
ATOM 2835 N N . THR B 1 46 ? 2.807 -20.609 13.297 1 49.75 46 THR B N 1
ATOM 2836 C CA . THR B 1 46 ? 1.954 -21.047 12.203 1 49.75 46 THR B CA 1
ATOM 2837 C C . THR B 1 46 ? 2.688 -20.938 10.867 1 49.75 46 THR B C 1
ATOM 2839 O O . THR B 1 46 ? 2.42 -21.719 9.945 1 49.75 46 THR B O 1
ATOM 2842 N N . ARG B 1 47 ? 3.371 -19.859 10.75 1 47.62 47 ARG B N 1
ATOM 2843 C CA . ARG B 1 47 ? 4.164 -19.734 9.531 1 47.62 47 ARG B CA 1
ATOM 2844 C C . ARG B 1 47 ? 5.164 -20.891 9.414 1 47.62 47 ARG B C 1
ATOM 2846 O O . ARG B 1 47 ? 5.543 -21.266 8.305 1 47.62 47 ARG B O 1
ATOM 2853 N N . SER B 1 48 ? 5.703 -21.234 10.539 1 42.22 48 SER B N 1
ATOM 2854 C CA . SER B 1 48 ? 6.672 -22.328 10.562 1 42.22 48 SER B CA 1
ATOM 2855 C C . SER B 1 48 ? 5.984 -23.672 10.445 1 42.22 48 SER B C 1
ATOM 2857 O O . SER B 1 48 ? 6.652 -24.703 10.336 1 42.22 48 SER B O 1
ATOM 2859 N N . LEU B 1 49 ? 4.793 -23.609 10.773 1 44.16 49 LEU B N 1
ATOM 2860 C CA . LEU B 1 49 ? 4.199 -24.938 10.609 1 44.16 49 LEU B CA 1
ATOM 2861 C C . LEU B 1 49 ? 4.152 -25.328 9.141 1 44.16 49 LEU B C 1
ATOM 2863 O O . LEU B 1 49 ? 3.705 -24.562 8.297 1 44.16 49 LEU B O 1
ATOM 2867 N N . PRO B 1 50 ? 5.039 -26.219 8.898 1 41.5 50 PRO B N 1
ATOM 2868 C CA . PRO B 1 50 ? 4.977 -26.75 7.539 1 41.5 50 PRO B CA 1
ATOM 2869 C C . PRO B 1 50 ? 3.547 -27.016 7.07 1 41.5 50 PRO B C 1
ATOM 2871 O O . PRO B 1 50 ? 2.711 -27.469 7.852 1 41.5 50 PRO B O 1
ATOM 2874 N N . ALA B 1 51 ? 2.998 -26.141 6.152 1 43.97 51 ALA B N 1
ATOM 2875 C CA . ALA B 1 51 ? 1.74 -26.516 5.508 1 43.97 51 ALA B CA 1
ATOM 2876 C C . ALA B 1 51 ? 1.694 -28.016 5.223 1 43.97 51 ALA B C 1
ATOM 2878 O O . ALA B 1 51 ? 2.664 -28.594 4.719 1 43.97 51 ALA B O 1
ATOM 2879 N N . ARG B 1 52 ? 1.052 -28.734 5.941 1 42.62 52 ARG B N 1
ATOM 2880 C CA . ARG B 1 52 ? 0.854 -30.125 5.512 1 42.62 52 ARG B CA 1
ATOM 2881 C C . ARG B 1 52 ? 0.686 -30.203 4 1 42.62 52 ARG B C 1
ATOM 2883 O O . ARG B 1 52 ? -0.009 -29.391 3.398 1 42.62 52 ARG B O 1
ATOM 2890 N N . SER B 1 53 ? 1.632 -30.797 3.27 1 43.62 53 SER B N 1
ATOM 2891 C CA . SER B 1 53 ? 1.836 -31.156 1.87 1 43.62 53 SER B CA 1
ATOM 2892 C C . SER B 1 53 ? 0.524 -31.562 1.206 1 43.62 53 SER B C 1
ATOM 2894 O O . SER B 1 53 ? 0.485 -32.531 0.432 1 43.62 53 SER B O 1
ATOM 2896 N N . HIS B 1 54 ? -0.644 -31.312 1.862 1 47.5 54 HIS B N 1
ATOM 2897 C CA . HIS B 1 54 ? -1.69 -31.797 0.976 1 47.5 54 HIS B CA 1
ATOM 2898 C C . HIS B 1 54 ? -1.871 -30.891 -0.23 1 47.5 54 HIS B C 1
ATOM 2900 O O . HIS B 1 54 ? -2.252 -29.719 -0.079 1 47.5 54 HIS B O 1
ATOM 2906 N N . THR B 1 55 ? -0.908 -31.031 -1.202 1 53.53 55 THR B N 1
ATOM 2907 C CA . THR B 1 55 ? -0.972 -30.344 -2.486 1 53.53 55 THR B CA 1
ATOM 2908 C C . THR B 1 55 ? -2.207 -30.781 -3.271 1 53.53 55 THR B C 1
ATOM 2910 O O . THR B 1 55 ? -2.547 -31.953 -3.297 1 53.53 55 THR B O 1
ATOM 2913 N N . VAL B 1 56 ? -3.307 -30.078 -3.309 1 54.38 56 VAL B N 1
ATOM 2914 C CA . VAL B 1 56 ? -4.34 -30.375 -4.297 1 54.38 56 VAL B CA 1
ATOM 2915 C C . VAL B 1 56 ? -3.869 -29.938 -5.68 1 54.38 56 VAL B C 1
ATOM 2917 O O . VAL B 1 56 ? -3.664 -28.75 -5.926 1 54.38 56 VAL B O 1
ATOM 2920 N N . LEU B 1 57 ? -3.094 -30.875 -6.281 1 53.97 57 LEU B N 1
ATOM 2921 C CA . LEU B 1 57 ? -2.621 -30.578 -7.625 1 53.97 57 LEU B CA 1
ATOM 2922 C C . LEU B 1 57 ? -3.793 -30.344 -8.578 1 53.97 57 LEU B C 1
ATOM 2924 O O . LEU B 1 57 ? -4.809 -31.047 -8.492 1 53.97 57 LEU B O 1
ATOM 2928 N N . PRO B 1 58 ? -3.883 -29.125 -9.125 1 57.5 58 PRO B N 1
ATOM 2929 C CA . PRO B 1 58 ? -4.914 -29 -10.164 1 57.5 58 PRO B CA 1
ATOM 2930 C C . PRO B 1 58 ? -4.945 -30.188 -11.109 1 57.5 58 PRO B C 1
ATOM 2932 O O . PRO B 1 58 ? -3.941 -30.891 -11.258 1 57.5 58 PRO B O 1
ATOM 2935 N N . PRO B 1 59 ? -6.184 -30.562 -11.484 1 55.16 59 PRO B N 1
ATOM 2936 C CA . PRO B 1 59 ? -6.336 -31.641 -12.469 1 55.16 59 PRO B CA 1
ATOM 2937 C C . PRO B 1 59 ? -5.336 -31.547 -13.617 1 55.16 59 PRO B C 1
ATOM 2939 O O . PRO B 1 59 ? -4.871 -30.453 -13.938 1 55.16 59 PRO B O 1
ATOM 2942 N N . ARG B 1 60 ? -4.824 -32.625 -14.039 1 58.19 60 ARG B N 1
ATOM 2943 C CA . ARG B 1 60 ? -4.051 -32.719 -15.273 1 58.19 60 ARG B CA 1
ATOM 2944 C C . ARG B 1 60 ? -4.645 -31.844 -16.375 1 58.19 60 ARG B C 1
ATOM 2946 O O . ARG B 1 60 ? -5.867 -31.766 -16.516 1 58.19 60 ARG B O 1
ATOM 2953 N N . GLY B 1 61 ? -3.867 -30.984 -16.953 1 68.19 61 GLY B N 1
ATOM 2954 C CA . GLY B 1 61 ? -4.277 -30.141 -18.062 1 68.19 61 GLY B CA 1
ATOM 2955 C C . GLY B 1 61 ? -4.668 -28.75 -17.641 1 68.19 61 GLY B C 1
ATOM 2956 O O . GLY B 1 61 ? -5 -27.906 -18.484 1 68.19 61 GLY B O 1
ATOM 2957 N N . SER B 1 62 ? -4.586 -28.516 -16.391 1 87.44 62 SER B N 1
ATOM 2958 C CA . SER B 1 62 ? -4.945 -27.172 -15.953 1 87.44 62 SER B CA 1
ATOM 2959 C C . SER B 1 62 ? -3.844 -26.172 -16.281 1 87.44 62 SER B C 1
ATOM 2961 O O . SER B 1 62 ? -2.658 -26.516 -16.25 1 87.44 62 SER B O 1
ATOM 2963 N N . VAL B 1 63 ? -4.285 -25.031 -16.703 1 95.69 63 VAL B N 1
ATOM 2964 C CA . VAL B 1 63 ? -3.387 -23.984 -17.172 1 95.69 63 VAL B CA 1
ATOM 2965 C C . VAL B 1 63 ? -3.016 -23.062 -16 1 95.69 63 VAL B C 1
ATOM 2967 O O . VAL B 1 63 ? -3.855 -22.75 -15.156 1 95.69 63 VAL B O 1
ATOM 2970 N N . VAL B 1 64 ? -1.742 -22.781 -15.938 1 97.31 64 VAL B N 1
ATOM 2971 C CA . VAL B 1 64 ? -1.278 -21.672 -15.102 1 97.31 64 VAL B CA 1
ATOM 2972 C C . VAL B 1 64 ? -0.789 -20.531 -15.977 1 97.31 64 VAL B C 1
ATOM 2974 O O . VAL B 1 64 ? 0.062 -20.719 -16.844 1 97.31 64 VAL B O 1
ATOM 2977 N N . LEU B 1 65 ? -1.379 -19.359 -15.812 1 98.31 65 LEU B N 1
ATOM 2978 C CA . LEU B 1 65 ? -0.923 -18.172 -16.516 1 98.31 65 LEU B CA 1
ATOM 2979 C C . LEU B 1 65 ? 0.105 -17.406 -15.68 1 98.31 65 LEU B C 1
ATOM 2981 O O . LEU B 1 65 ? -0.156 -17.062 -14.523 1 98.31 65 LEU B O 1
ATOM 2985 N N . VAL B 1 66 ? 1.272 -17.172 -16.219 1 98.62 66 VAL B N 1
ATOM 2986 C CA . VAL B 1 66 ? 2.316 -16.375 -15.594 1 98.62 66 VAL B CA 1
ATOM 2987 C C . VAL B 1 66 ? 2.555 -15.109 -16.406 1 98.62 66 VAL B C 1
ATOM 2989 O O . VAL B 1 66 ? 2.969 -15.172 -17.562 1 98.62 66 VAL B O 1
ATOM 2992 N N . THR B 1 67 ? 2.27 -13.984 -15.812 1 98.25 67 THR B N 1
ATOM 2993 C CA . THR B 1 67 ? 2.551 -12.734 -16.516 1 98.25 67 THR B CA 1
ATOM 2994 C C . THR B 1 67 ? 4 -12.312 -16.297 1 98.25 67 THR B C 1
ATOM 2996 O O . THR B 1 67 ? 4.602 -12.633 -15.273 1 98.25 67 THR B O 1
ATOM 2999 N N . GLY B 1 68 ? 4.551 -11.555 -17.266 1 95.62 68 GLY B N 1
ATOM 3000 C CA . GLY B 1 68 ? 5.934 -11.117 -17.172 1 95.62 68 GLY B CA 1
ATOM 3001 C C . GLY B 1 68 ? 6.918 -12.266 -17.141 1 95.62 68 GLY B C 1
ATOM 3002 O O . GLY B 1 68 ? 7.805 -12.312 -16.281 1 95.62 68 GLY B O 1
ATOM 3003 N N . ALA B 1 69 ? 6.773 -13.227 -18.047 1 95.69 69 ALA B N 1
ATOM 3004 C CA . ALA B 1 69 ? 7.508 -14.484 -17.969 1 95.69 69 ALA B CA 1
ATOM 3005 C C . ALA B 1 69 ? 8.766 -14.445 -18.828 1 95.69 69 ALA B C 1
ATOM 3007 O O . ALA B 1 69 ? 9.43 -15.469 -19.031 1 95.69 69 ALA B O 1
ATOM 3008 N N . LYS B 1 70 ? 9.117 -13.289 -19.344 1 90.88 70 LYS B N 1
ATOM 3009 C CA . LYS B 1 70 ? 10.25 -13.203 -20.266 1 90.88 70 LYS B CA 1
ATOM 3010 C C . LYS B 1 70 ? 11.57 -13.344 -19.516 1 90.88 70 LYS B C 1
ATOM 3012 O O . LYS B 1 70 ? 12.578 -13.758 -20.094 1 90.88 70 LYS B O 1
ATOM 3017 N N . SER B 1 71 ? 11.617 -12.859 -18.266 1 87.06 71 SER B N 1
ATOM 3018 C CA . SER B 1 71 ? 12.859 -12.867 -17.5 1 87.06 71 SER B CA 1
ATOM 3019 C C . SER B 1 71 ? 12.594 -12.93 -16 1 87.06 71 SER B C 1
ATOM 3021 O O . SER B 1 71 ? 11.438 -12.992 -15.578 1 87.06 71 SER B O 1
ATOM 3023 N N . GLY B 1 72 ? 13.648 -13.188 -15.305 1 89.56 72 GLY B N 1
ATOM 3024 C CA . GLY B 1 72 ? 13.602 -13.031 -13.859 1 89.56 72 GLY B CA 1
ATOM 3025 C C . GLY B 1 72 ? 12.742 -14.07 -13.172 1 89.56 72 GLY B C 1
ATOM 3026 O O . GLY B 1 72 ? 12.852 -15.266 -13.469 1 89.56 72 GLY B O 1
ATOM 3027 N N . LEU B 1 73 ? 11.961 -13.578 -12.258 1 92.25 73 LEU B N 1
ATOM 3028 C CA . LEU B 1 73 ? 11.148 -14.445 -11.406 1 92.25 73 LEU B CA 1
ATOM 3029 C C . LEU B 1 73 ? 10.047 -15.117 -12.219 1 92.25 73 LEU B C 1
ATOM 3031 O O . LEU B 1 73 ? 9.719 -16.281 -11.984 1 92.25 73 LEU B O 1
ATOM 3035 N N . GLY B 1 74 ? 9.461 -14.336 -13.148 1 95.44 74 GLY B N 1
ATOM 3036 C CA . GLY B 1 74 ? 8.43 -14.898 -14 1 95.44 74 GLY B CA 1
ATOM 3037 C C . GLY B 1 74 ? 8.922 -16.047 -14.859 1 95.44 74 GLY B C 1
ATOM 3038 O O . GLY B 1 74 ? 8.242 -17.078 -14.977 1 95.44 74 GLY B O 1
ATOM 3039 N N . LEU B 1 75 ? 10.109 -15.867 -15.43 1 94.44 75 LEU B N 1
ATOM 3040 C CA . LEU B 1 75 ? 10.727 -16.906 -16.25 1 94.44 75 LEU B CA 1
ATOM 3041 C C . LEU B 1 75 ? 11 -18.156 -15.414 1 94.44 75 LEU B C 1
ATOM 3043 O O . LEU B 1 75 ? 10.664 -19.266 -15.836 1 94.44 75 LEU B O 1
ATOM 3047 N N . ALA B 1 76 ? 11.578 -17.938 -14.281 1 94.06 76 ALA B N 1
ATOM 3048 C CA . ALA B 1 76 ? 11.914 -19.047 -13.398 1 94.06 76 ALA B CA 1
ATOM 3049 C C . ALA B 1 76 ? 10.656 -19.781 -12.945 1 94.06 76 ALA B C 1
ATOM 3051 O O . ALA B 1 76 ? 10.641 -21.016 -12.875 1 94.06 76 ALA B O 1
ATOM 3052 N N . SER B 1 77 ? 9.609 -19.047 -12.656 1 96.44 77 SER B N 1
ATOM 3053 C CA . SER B 1 77 ? 8.352 -19.641 -12.219 1 96.44 77 SER B CA 1
ATOM 3054 C C . SER B 1 77 ? 7.715 -20.453 -13.344 1 96.44 77 SER B C 1
ATOM 3056 O O . SER B 1 77 ? 7.27 -21.594 -13.117 1 96.44 77 SER B O 1
ATOM 3058 N N . ALA B 1 78 ? 7.68 -19.875 -14.523 1 97.38 78 ALA B N 1
ATOM 3059 C CA . ALA B 1 78 ? 7.098 -20.578 -15.664 1 97.38 78 ALA B CA 1
ATOM 3060 C C . ALA B 1 78 ? 7.82 -21.906 -15.922 1 97.38 78 ALA B C 1
ATOM 3062 O O . ALA B 1 78 ? 7.18 -22.938 -16.078 1 97.38 78 ALA B O 1
ATOM 3063 N N . ALA B 1 79 ? 9.125 -21.891 -15.922 1 96.31 79 ALA B N 1
ATOM 3064 C CA . ALA B 1 79 ? 9.93 -23.078 -16.172 1 96.31 79 ALA B CA 1
ATOM 3065 C C . ALA B 1 79 ? 9.711 -24.125 -15.094 1 96.31 79 ALA B C 1
ATOM 3067 O O . ALA B 1 79 ? 9.5 -25.312 -15.391 1 96.31 79 ALA B O 1
ATOM 3068 N N . SER B 1 80 ? 9.758 -23.688 -13.883 1 94.31 80 SER B N 1
ATOM 3069 C CA . SER B 1 80 ? 9.602 -24.594 -12.75 1 94.31 80 SER B CA 1
ATOM 3070 C C . SER B 1 80 ? 8.234 -25.266 -12.75 1 94.31 80 SER B C 1
ATOM 3072 O O . SER B 1 80 ? 8.117 -26.469 -12.516 1 94.31 80 SER B O 1
ATOM 3074 N N . LEU B 1 81 ? 7.172 -24.516 -13.016 1 94.19 81 LEU B N 1
ATOM 3075 C CA . LEU B 1 81 ? 5.809 -25.031 -13.023 1 94.19 81 LEU B CA 1
ATOM 3076 C C . LEU B 1 81 ? 5.617 -26.031 -14.164 1 94.19 81 LEU B C 1
ATOM 3078 O O . LEU B 1 81 ? 4.938 -27.047 -14 1 94.19 81 LEU B O 1
ATOM 3082 N N . ALA B 1 82 ? 6.234 -25.75 -15.297 1 94.19 82 ALA B N 1
ATOM 3083 C CA . ALA B 1 82 ? 6.176 -26.688 -16.406 1 94.19 82 ALA B CA 1
ATOM 3084 C C . ALA B 1 82 ? 6.836 -28.016 -16.047 1 94.19 82 ALA B C 1
ATOM 3086 O O . ALA B 1 82 ? 6.32 -29.094 -16.391 1 94.19 82 ALA B O 1
ATOM 3087 N N . GLU B 1 83 ? 7.949 -27.922 -15.375 1 91.25 83 GLU B N 1
ATOM 3088 C CA . GLU B 1 83 ? 8.664 -29.109 -14.938 1 91.25 83 GLU B CA 1
ATOM 3089 C C . GLU B 1 83 ? 7.812 -29.938 -13.969 1 91.25 83 GLU B C 1
ATOM 3091 O O . GLU B 1 83 ? 7.938 -31.172 -13.922 1 91.25 83 GLU B O 1
ATOM 3096 N N . GLN B 1 84 ? 6.93 -29.328 -13.289 1 88.38 84 GLN B N 1
ATOM 3097 C CA . GLN B 1 84 ? 6.066 -30 -12.328 1 88.38 84 GLN B CA 1
ATOM 3098 C C . GLN B 1 84 ? 4.824 -30.578 -13 1 88.38 84 GLN B C 1
ATOM 3100 O O . GLN B 1 84 ? 3.994 -31.203 -12.352 1 88.38 84 GLN B O 1
ATOM 3105 N N . GLY B 1 85 ? 4.68 -30.219 -14.312 1 87.75 85 GLY B N 1
ATOM 3106 C CA . GLY B 1 85 ? 3.631 -30.891 -15.07 1 87.75 85 GLY B CA 1
ATOM 3107 C C . GLY B 1 85 ? 2.482 -29.969 -15.438 1 87.75 85 GLY B C 1
ATOM 3108 O O . GLY B 1 85 ? 1.536 -30.375 -16.109 1 87.75 85 GLY B O 1
ATOM 3109 N N . TYR B 1 86 ? 2.521 -28.703 -15.086 1 90.5 86 TYR B N 1
ATOM 3110 C CA . TYR B 1 86 ? 1.478 -27.75 -15.453 1 90.5 86 TYR B CA 1
ATOM 3111 C C . TYR B 1 86 ? 1.631 -27.312 -16.906 1 90.5 86 TYR B C 1
ATOM 3113 O O . TYR B 1 86 ? 2.746 -27.25 -17.438 1 90.5 86 TYR B O 1
ATOM 3121 N N . THR B 1 87 ? 0.501 -27.172 -17.531 1 95 87 THR B N 1
ATOM 3122 C CA . THR B 1 87 ? 0.542 -26.375 -18.734 1 95 87 THR B CA 1
ATOM 3123 C C . THR B 1 87 ? 0.667 -24.891 -18.406 1 95 87 THR B C 1
ATOM 3125 O O . THR B 1 87 ? -0.174 -24.328 -17.703 1 95 87 THR B O 1
ATOM 3128 N N . VAL B 1 88 ? 1.71 -24.25 -18.922 1 97.25 88 VAL B N 1
ATOM 3129 C CA . VAL B 1 88 ? 1.992 -22.875 -18.516 1 97.25 88 VAL B CA 1
ATOM 3130 C C . VAL B 1 88 ? 1.807 -21.938 -19.703 1 97.25 88 VAL B C 1
ATOM 3132 O O . VAL B 1 88 ? 2.373 -22.156 -20.781 1 97.25 88 VAL B O 1
ATOM 3135 N N . TRP B 1 89 ? 0.933 -21.016 -19.578 1 98.12 89 TRP B N 1
ATOM 3136 C CA . TRP B 1 89 ? 0.902 -19.859 -20.469 1 98.12 89 TRP B CA 1
ATOM 3137 C C . TRP B 1 89 ? 1.85 -18.766 -19.984 1 98.12 89 TRP B C 1
ATOM 3139 O O . TRP B 1 89 ? 1.604 -18.141 -18.953 1 98.12 89 TRP B O 1
ATOM 3149 N N . ALA B 1 90 ? 2.947 -18.609 -20.719 1 98.31 90 ALA B N 1
ATOM 3150 C CA . ALA B 1 90 ? 3.957 -17.609 -20.375 1 98.31 90 ALA B CA 1
ATOM 3151 C C . ALA B 1 90 ? 3.67 -16.281 -21.078 1 98.31 90 ALA B C 1
ATOM 3153 O O . ALA B 1 90 ? 4.004 -16.109 -22.25 1 98.31 90 ALA B O 1
ATOM 3154 N N . GLY B 1 91 ? 3.076 -15.359 -20.344 1 97.88 91 GLY B N 1
ATOM 3155 C CA . GLY B 1 91 ? 2.738 -14.062 -20.891 1 97.88 91 GLY B CA 1
ATOM 3156 C C . GLY B 1 91 ? 3.916 -13.109 -20.953 1 97.88 91 GLY B C 1
ATOM 3157 O O . GLY B 1 91 ? 4.652 -12.969 -19.969 1 97.88 91 GLY B O 1
ATOM 3158 N N . MET B 1 92 ? 4.086 -12.484 -22.078 1 96.06 92 MET B N 1
ATOM 3159 C CA . MET B 1 92 ? 5.137 -11.492 -22.266 1 96.06 92 MET B CA 1
ATOM 3160 C C . MET B 1 92 ? 4.75 -10.484 -23.328 1 96.06 92 MET B C 1
ATOM 3162 O O . MET B 1 92 ? 3.822 -10.719 -24.109 1 96.06 92 MET B O 1
ATOM 3166 N N . ARG B 1 93 ? 5.43 -9.375 -23.281 1 94.31 93 ARG B N 1
ATOM 3167 C CA . ARG B 1 93 ? 5.141 -8.344 -24.266 1 94.31 93 ARG B CA 1
ATOM 3168 C C . ARG B 1 93 ? 5.426 -8.852 -25.688 1 94.31 93 ARG B C 1
ATOM 3170 O O . ARG B 1 93 ? 6.34 -9.648 -25.891 1 94.31 93 ARG B O 1
ATOM 3177 N N . PRO B 1 94 ? 4.684 -8.344 -26.625 1 91.5 94 PRO B N 1
ATOM 3178 C CA . PRO B 1 94 ? 4.836 -8.812 -28 1 91.5 94 PRO B CA 1
ATOM 3179 C C . PRO B 1 94 ? 6.273 -8.711 -28.5 1 91.5 94 PRO B C 1
ATOM 3181 O O . PRO B 1 94 ? 6.727 -9.57 -29.266 1 91.5 94 PRO B O 1
ATOM 3184 N N . SER B 1 95 ? 6.977 -7.75 -28.094 1 89.94 95 SER B N 1
ATOM 3185 C CA . SER B 1 95 ? 8.336 -7.512 -28.562 1 89.94 95 SER B CA 1
ATOM 3186 C C . SER B 1 95 ? 9.281 -8.617 -28.109 1 89.94 95 SER B C 1
ATOM 3188 O O . SER B 1 95 ? 10.383 -8.766 -28.656 1 89.94 95 SER B O 1
ATOM 3190 N N . HIS B 1 96 ? 8.82 -9.445 -27.203 1 89.44 96 HIS B N 1
ATOM 3191 C CA . HIS B 1 96 ? 9.703 -10.453 -26.641 1 89.44 96 HIS B CA 1
ATOM 3192 C C . HIS B 1 96 ? 9.305 -11.852 -27.078 1 89.44 96 HIS B C 1
ATOM 3194 O O . HIS B 1 96 ? 10.023 -12.82 -26.828 1 89.44 96 HIS B O 1
ATOM 3200 N N . LEU B 1 97 ? 8.25 -12.039 -27.734 1 91.94 97 LEU B N 1
ATOM 3201 C CA . LEU B 1 97 ? 7.652 -13.336 -28.031 1 91.94 97 LEU B CA 1
ATOM 3202 C C . LEU B 1 97 ? 8.602 -14.195 -28.859 1 91.94 97 LEU B C 1
ATOM 3204 O O . LEU B 1 97 ? 8.664 -15.414 -28.672 1 91.94 97 LEU B O 1
ATOM 3208 N N . ASN B 1 98 ? 9.359 -13.539 -29.719 1 91.75 98 ASN B N 1
ATOM 3209 C CA . ASN B 1 98 ? 10.172 -14.305 -30.656 1 91.75 98 ASN B CA 1
ATOM 3210 C C . ASN B 1 98 ? 11.625 -14.391 -30.203 1 91.75 98 ASN B C 1
ATOM 3212 O O . ASN B 1 98 ? 12.469 -14.922 -30.922 1 91.75 98 ASN B O 1
ATOM 3216 N N . ARG B 1 99 ? 11.891 -13.891 -29.047 1 92.19 99 ARG B N 1
ATOM 3217 C CA . ARG B 1 99 ? 13.258 -13.969 -28.531 1 92.19 99 ARG B CA 1
ATOM 3218 C C . ARG B 1 99 ? 13.602 -15.398 -28.109 1 92.19 99 ARG B C 1
ATOM 3220 O O . ARG B 1 99 ? 12.727 -16.141 -27.672 1 92.19 99 ARG B O 1
ATOM 3227 N N . SER B 1 100 ? 14.891 -15.742 -28.312 1 93.12 100 SER B N 1
ATOM 3228 C CA . SER B 1 100 ? 15.344 -17.047 -27.859 1 93.12 100 SER B CA 1
ATOM 3229 C C . SER B 1 100 ? 15.516 -17.078 -26.344 1 93.12 100 SER B C 1
ATOM 3231 O O . SER B 1 100 ? 16.406 -16.422 -25.797 1 93.12 100 SER B O 1
ATOM 3233 N N . ILE B 1 101 ? 14.625 -17.828 -25.734 1 94.38 101 ILE B N 1
ATOM 3234 C CA . ILE B 1 101 ? 14.664 -18.047 -24.297 1 94.38 101 ILE B CA 1
ATOM 3235 C C . ILE B 1 101 ? 14.602 -19.547 -24 1 94.38 101 ILE B C 1
ATOM 3237 O O . ILE B 1 101 ? 13.523 -20.094 -23.797 1 94.38 101 ILE B O 1
ATOM 3241 N N . PRO B 1 102 ? 15.703 -20.219 -23.906 1 94.19 102 PRO B N 1
ATOM 3242 C CA . PRO B 1 102 ? 15.773 -21.672 -23.812 1 94.19 102 PRO B CA 1
ATOM 3243 C C . PRO B 1 102 ? 14.969 -22.219 -22.625 1 94.19 102 PRO B C 1
ATOM 3245 O O . PRO B 1 102 ? 14.406 -23.312 -22.703 1 94.19 102 PRO B O 1
ATOM 3248 N N . GLU B 1 103 ? 14.898 -21.422 -21.562 1 92.69 103 GLU B N 1
ATOM 3249 C CA . GLU B 1 103 ? 14.195 -21.875 -20.359 1 92.69 103 GLU B CA 1
ATOM 3250 C C . GLU B 1 103 ? 12.711 -22.078 -20.625 1 92.69 103 GLU B C 1
ATOM 3252 O O . GLU B 1 103 ? 12.016 -22.75 -19.875 1 92.69 103 GLU B O 1
ATOM 3257 N N . LEU B 1 104 ? 12.242 -21.469 -21.734 1 95.69 104 LEU B N 1
ATOM 3258 C CA . LEU B 1 104 ? 10.812 -21.547 -22.047 1 95.69 104 LEU B CA 1
ATOM 3259 C C . LEU B 1 104 ? 10.555 -22.578 -23.141 1 95.69 104 LEU B C 1
ATOM 3261 O O . LEU B 1 104 ? 9.398 -22.797 -23.531 1 95.69 104 LEU B O 1
ATOM 3265 N N . ASP B 1 105 ? 11.656 -23.188 -23.609 1 95.06 105 ASP B N 1
ATOM 3266 C CA . ASP B 1 105 ? 11.5 -24.234 -24.594 1 95.06 105 ASP B CA 1
ATOM 3267 C C . ASP B 1 105 ? 11.117 -25.562 -23.938 1 95.06 105 ASP B C 1
ATOM 3269 O O . ASP B 1 105 ? 11.961 -26.453 -23.781 1 95.06 105 ASP B O 1
ATOM 3273 N N . HIS B 1 106 ? 10.039 -25.719 -23.469 1 95.44 106 HIS B N 1
ATOM 3274 C CA . HIS B 1 106 ? 9.43 -26.875 -22.828 1 95.44 106 HIS B CA 1
ATOM 3275 C C . HIS B 1 106 ? 8.078 -27.219 -23.453 1 95.44 106 HIS B C 1
ATOM 3277 O O . HIS B 1 106 ? 7.305 -26.312 -23.781 1 95.44 106 HIS B O 1
ATOM 3283 N N . PRO B 1 107 ? 7.777 -28.453 -23.672 1 95.62 107 PRO B N 1
ATOM 3284 C CA . PRO B 1 107 ? 6.539 -28.844 -24.344 1 95.62 107 PRO B CA 1
ATOM 3285 C C . PRO B 1 107 ? 5.289 -28.344 -23.625 1 95.62 107 PRO B C 1
ATOM 3287 O O . PRO B 1 107 ? 4.246 -28.141 -24.266 1 95.62 107 PRO B O 1
ATOM 3290 N N . ASN B 1 108 ? 5.379 -28.109 -22.328 1 95 108 ASN B N 1
ATOM 3291 C CA . ASN B 1 108 ? 4.219 -27.688 -21.547 1 95 108 ASN B CA 1
ATOM 3292 C C . ASN B 1 108 ? 4.113 -26.172 -21.469 1 95 108 ASN B C 1
ATOM 3294 O O . ASN B 1 108 ? 3.258 -25.641 -20.75 1 95 108 ASN B O 1
ATOM 3298 N N . ILE B 1 109 ? 4.961 -25.359 -22.125 1 97.31 109 ILE B N 1
ATOM 3299 C CA . ILE B 1 109 ? 4.93 -23.906 -22.047 1 97.31 109 ILE B CA 1
ATOM 3300 C C . ILE B 1 109 ? 4.461 -23.328 -23.391 1 97.31 109 ILE B C 1
ATOM 3302 O O . ILE B 1 109 ? 4.977 -23.703 -24.453 1 97.31 109 ILE B O 1
ATOM 3306 N N . GLU B 1 110 ? 3.496 -22.594 -23.328 1 97 110 GLU B N 1
ATOM 3307 C CA . GLU B 1 110 ? 3.055 -21.797 -24.469 1 97 110 GLU B CA 1
ATOM 3308 C C . GLU B 1 110 ? 3.316 -20.312 -24.219 1 97 110 GLU B C 1
ATOM 3310 O O . GLU B 1 110 ? 2.824 -19.734 -23.25 1 97 110 GLU B O 1
ATOM 3315 N N . ARG B 1 111 ? 4.117 -19.672 -25.094 1 97.38 111 ARG B N 1
ATOM 3316 C CA . ARG B 1 111 ? 4.309 -18.234 -25.016 1 97.38 111 ARG B CA 1
ATOM 3317 C C . ARG B 1 111 ? 3.088 -17.5 -25.547 1 97.38 111 ARG B C 1
ATOM 3319 O O . ARG B 1 111 ? 2.58 -17.812 -26.625 1 97.38 111 ARG B O 1
ATOM 3326 N N . ILE B 1 112 ? 2.633 -16.578 -24.797 1 96.88 112 ILE B N 1
ATOM 3327 C CA . ILE B 1 112 ? 1.495 -15.797 -25.281 1 96.88 112 ILE B CA 1
ATOM 3328 C C . ILE B 1 112 ? 1.812 -14.305 -25.203 1 96.88 112 ILE B C 1
ATOM 3330 O O . ILE B 1 112 ? 2.512 -13.867 -24.281 1 96.88 112 ILE B O 1
ATOM 3334 N N . SER B 1 113 ? 1.311 -13.578 -26.188 1 96.88 113 SER B N 1
ATOM 3335 C CA . SER B 1 113 ? 1.435 -12.125 -26.188 1 96.88 113 SER B CA 1
ATOM 3336 C C . SER B 1 113 ? 0.513 -11.492 -25.141 1 96.88 113 SER B C 1
ATOM 3338 O O . SER B 1 113 ? -0.708 -11.648 -25.219 1 96.88 113 SER B O 1
ATOM 3340 N N . LEU B 1 114 ? 1.137 -10.781 -24.188 1 97.75 114 LEU B N 1
ATOM 3341 C CA . LEU B 1 114 ? 0.34 -10.141 -23.141 1 97.75 114 LEU B CA 1
ATOM 3342 C C . LEU B 1 114 ? 1.076 -8.945 -22.547 1 97.75 114 LEU B C 1
ATOM 3344 O O . LEU B 1 114 ? 1.97 -9.109 -21.719 1 97.75 114 LEU B O 1
ATOM 3348 N N . ASP B 1 115 ? 0.726 -7.773 -23.047 1 97.25 115 ASP B N 1
ATOM 3349 C CA . ASP B 1 115 ? 1.039 -6.539 -22.328 1 97.25 115 ASP B CA 1
ATOM 3350 C C . ASP B 1 115 ? -0.063 -6.184 -21.328 1 97.25 115 ASP B C 1
ATOM 3352 O O . ASP B 1 115 ? -1.17 -5.816 -21.734 1 97.25 115 ASP B O 1
ATOM 3356 N N . VAL B 1 116 ? 0.243 -6.258 -20.047 1 96.69 116 VAL B N 1
ATOM 3357 C CA . VAL B 1 116 ? -0.768 -6.133 -19 1 96.69 116 VAL B CA 1
ATOM 3358 C C . VAL B 1 116 ? -1.329 -4.711 -19 1 96.69 116 VAL B C 1
ATOM 3360 O O . VAL B 1 116 ? -2.355 -4.449 -18.375 1 96.69 116 VAL B O 1
ATOM 3363 N N . THR B 1 117 ? -0.598 -3.738 -19.672 1 94.88 117 THR B N 1
ATOM 3364 C CA . THR B 1 117 ? -1.061 -2.355 -19.703 1 94.88 117 THR B CA 1
ATOM 3365 C C . THR B 1 117 ? -1.935 -2.113 -20.938 1 94.88 117 THR B C 1
ATOM 3367 O O . THR B 1 117 ? -2.496 -1.027 -21.094 1 94.88 117 THR B O 1
ATOM 3370 N N . ASP B 1 118 ? -2.029 -3.082 -21.812 1 96.19 118 ASP B N 1
ATOM 3371 C CA . ASP B 1 118 ? -2.77 -2.938 -23.062 1 96.19 118 ASP B CA 1
ATOM 3372 C C . ASP B 1 118 ? -4.141 -3.605 -22.969 1 96.19 118 ASP B C 1
ATOM 3374 O O . ASP B 1 118 ? -4.234 -4.832 -22.875 1 96.19 118 ASP B O 1
ATOM 3378 N N . GLU B 1 119 ? -5.145 -2.814 -23.109 1 93.5 119 GLU B N 1
ATOM 3379 C CA . GLU B 1 119 ? -6.508 -3.309 -22.953 1 93.5 119 GLU B CA 1
ATOM 3380 C C . GLU B 1 119 ? -6.848 -4.34 -24.031 1 93.5 119 GLU B C 1
ATOM 3382 O O . GLU B 1 119 ? -7.59 -5.289 -23.766 1 93.5 119 GLU B O 1
ATOM 3387 N N . ALA B 1 120 ? -6.379 -4.164 -25.203 1 95.88 120 ALA B N 1
ATOM 3388 C CA . ALA B 1 120 ? -6.656 -5.098 -26.297 1 95.88 120 ALA B CA 1
ATOM 3389 C C . ALA B 1 120 ? -6.031 -6.461 -26.016 1 95.88 120 ALA B C 1
ATOM 3391 O O . ALA B 1 120 ? -6.66 -7.5 -26.25 1 95.88 120 ALA B O 1
ATOM 3392 N N . ASP B 1 121 ? -4.777 -6.484 -25.547 1 96.69 121 ASP B N 1
ATOM 3393 C CA . ASP B 1 121 ? -4.113 -7.73 -25.172 1 96.69 121 ASP B CA 1
ATOM 3394 C C . ASP B 1 121 ? -4.891 -8.461 -24.078 1 96.69 121 ASP B C 1
ATOM 3396 O O . ASP B 1 121 ? -5.07 -9.68 -24.141 1 96.69 121 ASP B O 1
ATOM 3400 N N . VAL B 1 122 ? -5.359 -7.75 -23.094 1 96.56 122 VAL B N 1
ATOM 3401 C CA . VAL B 1 122 ? -6.059 -8.336 -21.969 1 96.56 122 VAL B CA 1
ATOM 3402 C C . VAL B 1 122 ? -7.418 -8.875 -22.406 1 96.56 122 VAL B C 1
ATOM 3404 O O . VAL B 1 122 ? -7.852 -9.93 -21.953 1 96.56 122 VAL B O 1
ATOM 3407 N N . ALA B 1 123 ? -8.039 -8.125 -23.297 1 95.69 123 ALA B N 1
ATOM 3408 C CA . ALA B 1 123 ? -9.312 -8.594 -23.844 1 95.69 123 ALA B CA 1
ATOM 3409 C C . ALA B 1 123 ? -9.125 -9.891 -24.625 1 95.69 123 ALA B C 1
ATOM 3411 O O . ALA B 1 123 ? -9.953 -10.805 -24.531 1 95.69 123 ALA B O 1
ATOM 3412 N N . ALA B 1 124 ? -8.133 -9.977 -25.422 1 96.81 124 ALA B N 1
ATOM 3413 C CA . ALA B 1 124 ? -7.824 -11.188 -26.172 1 96.81 124 ALA B CA 1
ATOM 3414 C C . ALA B 1 124 ? -7.566 -12.367 -25.234 1 96.81 124 ALA B C 1
ATOM 3416 O O . ALA B 1 124 ? -7.992 -13.492 -25.516 1 96.81 124 ALA B O 1
ATOM 3417 N N . LEU B 1 125 ? -6.84 -12.117 -24.156 1 97.31 125 LEU B N 1
ATOM 3418 C CA . LEU B 1 125 ? -6.613 -13.141 -23.141 1 97.31 125 LEU B CA 1
ATOM 3419 C C . LEU B 1 125 ? -7.934 -13.641 -22.562 1 97.31 125 LEU B C 1
ATOM 3421 O O . LEU B 1 125 ? -8.141 -14.852 -22.422 1 97.31 125 LEU B O 1
ATOM 3425 N N . GLN B 1 126 ? -8.758 -12.703 -22.188 1 96.5 126 GLN B N 1
ATOM 3426 C CA . GLN B 1 126 ? -10.055 -13.07 -21.609 1 96.5 126 GLN B CA 1
ATOM 3427 C C . GLN B 1 126 ? -10.836 -13.984 -22.562 1 96.5 126 GLN B C 1
ATOM 3429 O O . GLN B 1 126 ? -11.445 -14.961 -22.125 1 96.5 126 GLN B O 1
ATOM 3434 N N . ALA B 1 127 ? -10.836 -13.664 -23.844 1 97 127 ALA B N 1
ATOM 3435 C CA . ALA B 1 127 ? -11.516 -14.477 -24.844 1 97 127 ALA B CA 1
ATOM 3436 C C . ALA B 1 127 ? -10.938 -15.883 -24.906 1 97 127 ALA B C 1
ATOM 3438 O O . ALA B 1 127 ? -11.672 -16.859 -25 1 97 127 ALA B O 1
ATOM 3439 N N . ARG B 1 128 ? -9.711 -16 -24.797 1 96.31 128 ARG B N 1
ATOM 3440 C CA . ARG B 1 128 ? -9.031 -17.297 -24.875 1 96.31 128 ARG B CA 1
ATOM 3441 C C . ARG B 1 128 ? -9.328 -18.141 -23.641 1 96.31 128 ARG B C 1
ATOM 3443 O O . ARG B 1 128 ? -9.289 -19.375 -23.719 1 96.31 128 ARG B O 1
ATOM 3450 N N . LEU B 1 129 ? -9.625 -17.5 -22.531 1 96.44 129 LEU B N 1
ATOM 3451 C CA . LEU B 1 129 ? -9.797 -18.188 -21.25 1 96.44 129 LEU B CA 1
ATOM 3452 C C . LEU B 1 129 ? -11.195 -18.781 -21.141 1 96.44 129 LEU B C 1
ATOM 3454 O O . LEU B 1 129 ? -11.484 -19.516 -20.188 1 96.44 129 LEU B O 1
ATOM 3458 N N . GLN B 1 130 ? -12.07 -18.562 -22.047 1 93.75 130 GLN B N 1
ATOM 3459 C CA . GLN B 1 130 ? -13.461 -18.984 -21.953 1 93.75 130 GLN B CA 1
ATOM 3460 C C . GLN B 1 130 ? -13.578 -20.5 -21.828 1 93.75 130 GLN B C 1
ATOM 3462 O O . GLN B 1 130 ? -14.484 -21.016 -21.188 1 93.75 130 GLN B O 1
ATOM 3467 N N . ASN B 1 131 ? -12.695 -21.281 -22.391 1 88.44 131 ASN B N 1
ATOM 3468 C CA . ASN B 1 131 ? -12.805 -22.734 -22.328 1 88.44 131 ASN B CA 1
ATOM 3469 C C . ASN B 1 131 ? -11.547 -23.359 -21.719 1 88.44 131 ASN B C 1
ATOM 3471 O O . ASN B 1 131 ? -11.188 -24.5 -22.062 1 88.44 131 ASN B O 1
ATOM 3475 N N . VAL B 1 132 ? -10.961 -22.625 -20.875 1 93.31 132 VAL B N 1
ATOM 3476 C CA . VAL B 1 132 ? -9.711 -23.094 -20.281 1 93.31 132 VAL B CA 1
ATOM 3477 C C . VAL B 1 132 ? -9.906 -23.297 -18.781 1 93.31 132 VAL B C 1
ATOM 3479 O O . VAL B 1 132 ? -10.57 -22.5 -18.109 1 93.31 132 VAL B O 1
ATOM 3482 N N . THR B 1 133 ? -9.516 -24.438 -18.328 1 93.31 133 THR B N 1
ATOM 3483 C CA . THR B 1 133 ? -9.422 -24.625 -16.891 1 93.31 133 THR B CA 1
ATOM 3484 C C . THR B 1 133 ? -8.172 -23.938 -16.344 1 93.31 133 THR B C 1
ATOM 3486 O O . THR B 1 133 ? -7.055 -24.422 -16.547 1 93.31 133 THR B O 1
ATOM 3489 N N . LEU B 1 134 ? -8.375 -22.828 -15.68 1 95.25 134 LEU B N 1
ATOM 3490 C CA . LEU B 1 134 ? -7.277 -22.016 -15.156 1 95.25 134 LEU B CA 1
ATOM 3491 C C . LEU B 1 134 ? -7.023 -22.328 -13.68 1 95.25 134 LEU B C 1
ATOM 3493 O O . LEU B 1 134 ? -7.801 -21.922 -12.812 1 95.25 134 LEU B O 1
ATOM 3497 N N . ALA B 1 135 ? -5.902 -23.016 -13.469 1 94.69 135 ALA B N 1
ATOM 3498 C CA . ALA B 1 135 ? -5.562 -23.391 -12.094 1 94.69 135 ALA B CA 1
ATOM 3499 C C . ALA B 1 135 ? -5.121 -22.188 -11.281 1 94.69 135 ALA B C 1
ATOM 3501 O O . ALA B 1 135 ? -5.398 -22.109 -10.086 1 94.69 135 ALA B O 1
ATOM 3502 N N . ALA B 1 136 ? -4.367 -21.344 -11.953 1 96.75 136 ALA B N 1
ATOM 3503 C CA . ALA B 1 136 ? -3.875 -20.188 -11.219 1 96.75 136 ALA B CA 1
ATOM 3504 C C . ALA B 1 136 ? -3.445 -19.062 -12.164 1 96.75 136 ALA B C 1
ATOM 3506 O O . ALA B 1 136 ? -3.023 -19.328 -13.289 1 96.75 136 ALA B O 1
ATOM 3507 N N . LEU B 1 137 ? -3.656 -17.891 -11.734 1 97.69 137 LEU B N 1
ATOM 3508 C CA . LEU B 1 137 ? -2.984 -16.703 -12.266 1 97.69 137 LEU B CA 1
ATOM 3509 C C . LEU B 1 137 ? -1.813 -16.297 -11.383 1 97.69 137 LEU B C 1
ATOM 3511 O O . LEU B 1 137 ? -2 -15.977 -10.203 1 97.69 137 LEU B O 1
ATOM 3515 N N . VAL B 1 138 ? -0.624 -16.422 -11.922 1 98.38 138 VAL B N 1
ATOM 3516 C CA . VAL B 1 138 ? 0.561 -15.867 -11.266 1 98.38 138 VAL B CA 1
ATOM 3517 C C . VAL B 1 138 ? 0.855 -14.477 -11.812 1 98.38 138 VAL B C 1
ATOM 3519 O O . VAL B 1 138 ? 1.445 -14.336 -12.891 1 98.38 138 VAL B O 1
ATOM 3522 N N . SER B 1 139 ? 0.399 -13.484 -11.086 1 97.94 139 SER B N 1
ATOM 3523 C CA . SER B 1 139 ? 0.62 -12.086 -11.453 1 97.94 139 SER B CA 1
ATOM 3524 C C . SER B 1 139 ? 2.016 -11.625 -11.047 1 97.94 139 SER B C 1
ATOM 3526 O O . SER B 1 139 ? 2.234 -11.219 -9.906 1 97.94 139 SER B O 1
ATOM 3528 N N . ASN B 1 140 ? 2.896 -11.602 -12.023 1 95.69 140 ASN B N 1
ATOM 3529 C CA . ASN B 1 140 ? 4.312 -11.359 -11.766 1 95.69 140 ASN B CA 1
ATOM 3530 C C . ASN B 1 140 ? 4.82 -10.133 -12.523 1 95.69 140 ASN B C 1
ATOM 3532 O O . ASN B 1 140 ? 5.836 -9.547 -12.148 1 95.69 140 ASN B O 1
ATOM 3536 N N . ALA B 1 141 ? 4.086 -9.766 -13.586 1 88.31 141 ALA B N 1
ATOM 3537 C CA . ALA B 1 141 ? 4.543 -8.617 -14.367 1 88.31 141 ALA B CA 1
ATOM 3538 C C . ALA B 1 141 ? 4.773 -7.398 -13.484 1 88.31 141 ALA B C 1
ATOM 3540 O O . ALA B 1 141 ? 3.93 -7.059 -12.656 1 88.31 141 ALA B O 1
ATOM 3541 N N . GLY B 1 142 ? 5.883 -6.832 -13.594 1 87.81 142 GLY B N 1
ATOM 3542 C CA . GLY B 1 142 ? 6.234 -5.664 -12.805 1 87.81 142 GLY B CA 1
ATOM 3543 C C . GLY B 1 142 ? 7.539 -5.02 -13.242 1 87.81 142 GLY B C 1
ATOM 3544 O O . GLY B 1 142 ? 8.359 -5.656 -13.906 1 87.81 142 GLY B O 1
ATOM 3545 N N . VAL B 1 143 ? 7.648 -3.777 -13 1 79.69 143 VAL B N 1
ATOM 3546 C CA . VAL B 1 143 ? 8.859 -3.014 -13.281 1 79.69 143 VAL B CA 1
ATOM 3547 C C . VAL B 1 143 ? 9.297 -2.256 -12.023 1 79.69 143 VAL B C 1
ATOM 3549 O O . VAL B 1 143 ? 8.461 -1.896 -11.188 1 79.69 143 VAL B O 1
ATOM 3552 N N . ALA B 1 144 ? 10.578 -2.309 -11.844 1 74.31 144 ALA B N 1
ATOM 3553 C CA . ALA B 1 144 ? 11.156 -1.512 -10.766 1 74.31 144 ALA B CA 1
ATOM 3554 C C . ALA B 1 144 ? 11.984 -0.36 -11.32 1 74.31 144 ALA B C 1
ATOM 3556 O O . ALA B 1 144 ? 12.734 -0.535 -12.289 1 74.31 144 ALA B O 1
ATOM 3557 N N . HIS B 1 145 ? 11.617 0.872 -11.109 1 65.44 145 HIS B N 1
ATOM 3558 C CA . HIS B 1 145 ? 12.453 2.023 -11.438 1 65.44 145 HIS B CA 1
ATOM 3559 C C . HIS B 1 145 ? 12.852 2.787 -10.18 1 65.44 145 HIS B C 1
ATOM 3561 O O . HIS B 1 145 ? 12.039 2.961 -9.266 1 65.44 145 HIS B O 1
ATOM 3567 N N . LYS B 1 146 ? 14.266 2.906 -10.078 1 59.28 146 LYS B N 1
ATOM 3568 C CA . LYS B 1 146 ? 14.711 3.77 -8.984 1 59.28 146 LYS B CA 1
ATOM 3569 C C . LYS B 1 146 ? 14.289 5.215 -9.227 1 59.28 146 LYS B C 1
ATOM 3571 O O . LYS B 1 146 ? 14.844 5.895 -10.094 1 59.28 146 LYS B O 1
ATOM 3576 N N . ILE B 1 147 ? 13.18 5.543 -8.812 1 53.53 147 ILE B N 1
ATOM 3577 C CA . ILE B 1 147 ? 12.711 6.918 -8.914 1 53.53 147 ILE B CA 1
ATOM 3578 C C . ILE B 1 147 ? 12.602 7.535 -7.523 1 53.53 147 ILE B C 1
ATOM 3580 O O . ILE B 1 147 ? 11.945 6.98 -6.641 1 53.53 147 ILE B O 1
ATOM 3584 N N . GLY B 1 148 ? 13.602 8.414 -7.102 1 52.34 148 GLY B N 1
ATOM 3585 C CA . GLY B 1 148 ? 13.539 9.109 -5.824 1 52.34 148 GLY B CA 1
ATOM 3586 C C . GLY B 1 148 ? 12.219 9.82 -5.59 1 52.34 148 GLY B C 1
ATOM 3587 O O . GLY B 1 148 ? 11.258 9.609 -6.336 1 52.34 148 GLY B O 1
ATOM 3588 N N . HIS B 1 149 ? 12 10.578 -4.383 1 53.5 149 HIS B N 1
ATOM 3589 C CA . HIS B 1 149 ? 10.836 11.258 -3.834 1 53.5 149 HIS B CA 1
ATOM 3590 C C . HIS B 1 149 ? 10.109 12.055 -4.91 1 53.5 149 HIS B C 1
ATOM 3592 O O . HIS B 1 149 ? 8.875 12.141 -4.898 1 53.5 149 HIS B O 1
ATOM 3598 N N . ALA B 1 150 ? 11.07 12.852 -5.695 1 50.31 150 ALA B N 1
ATOM 3599 C CA . ALA B 1 150 ? 10.469 13.828 -6.602 1 50.31 150 ALA B CA 1
ATOM 3600 C C . ALA B 1 150 ? 10.062 13.172 -7.918 1 50.31 150 ALA B C 1
ATOM 3602 O O . ALA B 1 150 ? 10.703 13.391 -8.953 1 50.31 150 ALA B O 1
ATOM 3603 N N . ALA B 1 151 ? 9.703 11.906 -7.703 1 54.06 151 ALA B N 1
ATOM 3604 C CA . ALA B 1 151 ? 9.344 11.281 -8.969 1 54.06 151 ALA B CA 1
ATOM 3605 C C . ALA B 1 151 ? 8.352 12.148 -9.742 1 54.06 151 ALA B C 1
ATOM 3607 O O . ALA B 1 151 ? 7.504 12.812 -9.148 1 54.06 151 ALA B O 1
ATOM 3608 N N . TYR B 1 152 ? 8.719 12.492 -10.906 1 63.16 152 TYR B N 1
ATOM 3609 C CA . TYR B 1 152 ? 7.715 12.977 -11.852 1 63.16 152 TYR B CA 1
ATOM 3610 C C . TYR B 1 152 ? 6.484 12.078 -11.852 1 63.16 152 TYR B C 1
ATOM 3612 O O . TYR B 1 152 ? 6.605 10.852 -11.852 1 63.16 152 TYR B O 1
ATOM 3620 N N . VAL B 1 153 ? 5.406 12.664 -11.469 1 76.81 153 VAL B N 1
ATOM 3621 C CA . VAL B 1 153 ? 4.086 12.047 -11.438 1 76.81 153 VAL B CA 1
ATOM 3622 C C . VAL B 1 153 ? 3.912 11.141 -12.656 1 76.81 153 VAL B C 1
ATOM 3624 O O . VAL B 1 153 ? 3.293 10.078 -12.562 1 76.81 153 VAL B O 1
ATOM 3627 N N . ASP B 1 154 ? 4.707 11.469 -13.688 1 79.62 154 ASP B N 1
ATOM 3628 C CA . ASP B 1 154 ? 4.582 10.664 -14.906 1 79.62 154 ASP B CA 1
ATOM 3629 C C . ASP B 1 154 ? 5.254 9.305 -14.734 1 79.62 154 ASP B C 1
ATOM 3631 O O . ASP B 1 154 ? 4.73 8.289 -15.188 1 79.62 154 ASP B O 1
ATOM 3635 N N . ASP B 1 155 ? 6.352 9.328 -14.086 1 81.94 155 ASP B N 1
ATOM 3636 C CA . ASP B 1 155 ? 7.039 8.062 -13.82 1 81.94 155 ASP B CA 1
ATOM 3637 C C . ASP B 1 155 ? 6.242 7.195 -12.852 1 81.94 155 ASP B C 1
ATOM 3639 O O . ASP B 1 155 ? 6.188 5.973 -13.008 1 81.94 155 ASP B O 1
ATOM 3643 N N . ALA B 1 156 ? 5.645 7.855 -11.93 1 89.19 156 ALA B N 1
ATOM 3644 C CA . ALA B 1 156 ? 4.801 7.117 -10.992 1 89.19 156 ALA B CA 1
ATOM 3645 C C . ALA B 1 156 ? 3.635 6.449 -11.711 1 89.19 156 ALA B C 1
ATOM 3647 O O . ALA B 1 156 ? 3.324 5.281 -11.461 1 89.19 156 ALA B O 1
ATOM 3648 N N . HIS B 1 157 ? 3.057 7.188 -12.664 1 91.06 157 HIS B N 1
ATOM 3649 C CA . HIS B 1 157 ? 1.942 6.641 -13.438 1 91.06 157 HIS B CA 1
ATOM 3650 C C . HIS B 1 157 ? 2.354 5.375 -14.18 1 91.06 157 HIS B C 1
ATOM 3652 O O . HIS B 1 157 ? 1.621 4.383 -14.18 1 91.06 157 HIS B O 1
ATOM 3658 N N . ARG B 1 158 ? 3.457 5.414 -14.781 1 88.81 158 ARG B N 1
ATOM 3659 C CA . ARG B 1 158 ? 3.932 4.277 -15.562 1 88.81 158 ARG B CA 1
ATOM 3660 C C . ARG B 1 158 ? 4.16 3.061 -14.672 1 88.81 158 ARG B C 1
ATOM 3662 O O . ARG B 1 158 ? 3.775 1.944 -15.023 1 88.81 158 ARG B O 1
ATOM 3669 N N . LEU B 1 159 ? 4.758 3.291 -13.523 1 91.06 159 LEU B N 1
ATOM 3670 C CA . LEU B 1 159 ? 5.016 2.197 -12.594 1 91.06 159 LEU B CA 1
ATOM 3671 C C . LEU B 1 159 ? 3.711 1.594 -12.086 1 91.06 159 LEU B C 1
ATOM 3673 O O . LEU B 1 159 ? 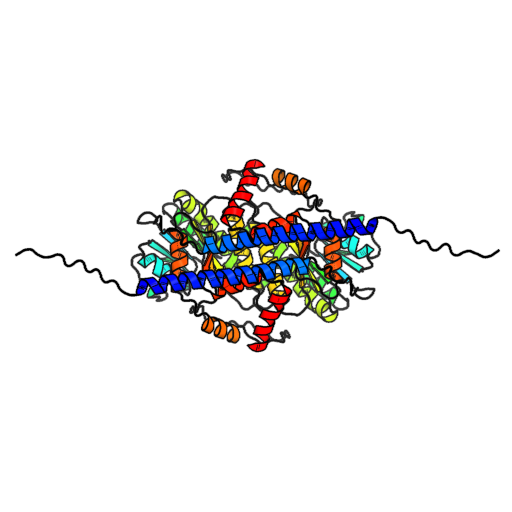3.562 0.37 -12.047 1 91.06 159 LEU B O 1
ATOM 3677 N N . PHE B 1 160 ? 2.779 2.465 -11.75 1 94.69 160 PHE B N 1
ATOM 3678 C CA . PHE B 1 160 ? 1.495 1.985 -11.258 1 94.69 160 PHE B CA 1
ATOM 3679 C C . PHE B 1 160 ? 0.727 1.262 -12.359 1 94.69 160 PHE B C 1
ATOM 3681 O O . PHE B 1 160 ? 0.005 0.299 -12.086 1 94.69 160 PHE B O 1
ATOM 3688 N N . ASP B 1 161 ? 0.849 1.728 -13.578 1 94.56 161 ASP B N 1
ATOM 3689 C CA . ASP B 1 161 ? 0.116 1.14 -14.695 1 94.56 161 ASP B CA 1
ATOM 3690 C C . ASP B 1 161 ? 0.503 -0.323 -14.898 1 94.56 161 ASP B C 1
ATOM 3692 O O . ASP B 1 161 ? -0.355 -1.167 -15.164 1 94.56 161 ASP B O 1
ATOM 3696 N N . VAL B 1 162 ? 1.728 -0.648 -14.742 1 93.75 162 VAL B N 1
ATOM 3697 C CA . VAL B 1 162 ? 2.205 -2.016 -14.914 1 93.75 162 VAL B CA 1
ATOM 3698 C C . VAL B 1 162 ? 1.995 -2.805 -13.625 1 93.75 162 VAL B C 1
ATOM 3700 O O . VAL B 1 162 ? 1.339 -3.85 -13.633 1 93.75 162 VAL B O 1
ATOM 3703 N N . ASN B 1 163 ? 2.477 -2.238 -12.5 1 94.75 163 ASN B N 1
ATOM 3704 C CA . ASN B 1 163 ? 2.613 -3.006 -11.266 1 94.75 163 ASN B CA 1
ATOM 3705 C C . ASN B 1 163 ? 1.269 -3.191 -10.57 1 94.75 163 ASN B C 1
ATOM 3707 O O . ASN B 1 163 ? 1.056 -4.188 -9.883 1 94.75 163 ASN B O 1
ATOM 3711 N N . VAL B 1 164 ? 0.416 -2.221 -10.719 1 96.25 164 VAL B N 1
ATOM 3712 C CA . VAL B 1 164 ? -0.814 -2.254 -9.938 1 96.25 164 VAL B CA 1
ATOM 3713 C C . VAL B 1 164 ? -2.016 -2.426 -10.859 1 96.25 164 VAL B C 1
ATOM 3715 O O . VAL B 1 164 ? -2.66 -3.477 -10.859 1 96.25 164 VAL B O 1
ATOM 3718 N N . PHE B 1 165 ? -2.197 -1.508 -11.781 1 95.62 165 PHE B N 1
ATOM 3719 C CA . PHE B 1 165 ? -3.377 -1.554 -12.641 1 95.62 165 PHE B CA 1
ATOM 3720 C C . PHE B 1 165 ? -3.305 -2.738 -13.594 1 95.62 165 PHE B C 1
ATOM 3722 O O . PHE B 1 165 ? -4.332 -3.324 -13.945 1 95.62 165 PHE B O 1
ATOM 3729 N N . GLY B 1 166 ? -2.076 -3.051 -14.078 1 96.06 166 GLY B N 1
ATOM 3730 C CA . GLY B 1 166 ? -1.909 -4.238 -14.898 1 96.06 166 GLY B CA 1
ATOM 3731 C C . GLY B 1 166 ? -2.359 -5.512 -14.211 1 96.06 166 GLY B C 1
ATOM 3732 O O . GLY B 1 166 ? -3.057 -6.336 -14.805 1 96.06 166 GLY B O 1
ATOM 3733 N N . ALA B 1 167 ? -1.967 -5.656 -12.953 1 95.94 167 ALA B N 1
ATOM 3734 C CA . ALA B 1 167 ? -2.379 -6.812 -12.164 1 95.94 167 ALA B CA 1
ATOM 3735 C C . ALA B 1 167 ? -3.896 -6.855 -12 1 95.94 167 ALA B C 1
ATOM 3737 O O . ALA B 1 167 ? -4.512 -7.914 -12.133 1 95.94 167 ALA B O 1
ATOM 3738 N N . MET B 1 168 ? -4.5 -5.695 -11.711 1 94.12 168 MET B N 1
ATOM 3739 C CA . MET B 1 168 ? -5.949 -5.609 -11.539 1 94.12 168 MET B CA 1
ATOM 3740 C C . MET B 1 168 ? -6.672 -5.984 -12.828 1 94.12 168 MET B C 1
ATOM 3742 O O . MET B 1 168 ? -7.656 -6.727 -12.797 1 94.12 168 MET B O 1
ATOM 3746 N N . ARG B 1 169 ? -6.18 -5.461 -13.969 1 94.62 169 ARG B N 1
ATOM 3747 C CA . ARG B 1 169 ? -6.793 -5.695 -15.266 1 94.62 169 ARG B CA 1
ATOM 3748 C C . ARG B 1 169 ? -6.762 -7.176 -15.633 1 94.62 169 ARG B C 1
ATOM 3750 O O . ARG B 1 169 ? -7.777 -7.738 -16.047 1 94.62 169 ARG B O 1
ATOM 3757 N N . VAL B 1 170 ? -5.664 -7.793 -15.477 1 96.62 170 VAL B N 1
ATOM 3758 C CA . VAL B 1 170 ? -5.512 -9.195 -15.852 1 96.62 170 VAL B CA 1
ATOM 3759 C C . VAL B 1 170 ? -6.336 -10.07 -14.914 1 96.62 170 VAL B C 1
ATOM 3761 O O . VAL B 1 170 ? -6.973 -11.031 -15.352 1 96.62 170 VAL B O 1
ATOM 3764 N N . PHE B 1 171 ? -6.332 -9.766 -13.633 1 95.62 171 PHE B N 1
ATOM 3765 C CA . PHE B 1 171 ? -7.148 -10.523 -12.695 1 95.62 171 PHE B CA 1
ATOM 3766 C C . PHE B 1 171 ? -8.617 -10.469 -13.086 1 95.62 171 PHE B C 1
ATOM 3768 O O . PHE B 1 171 ? -9.305 -11.492 -13.102 1 95.62 171 PHE B O 1
ATOM 3775 N N . SER B 1 172 ? -9.023 -9.211 -13.352 1 92.88 172 SER B N 1
ATOM 3776 C CA . SER B 1 172 ? -10.414 -9.055 -13.75 1 92.88 172 SER B CA 1
ATOM 3777 C C . SER B 1 172 ? -10.742 -9.906 -14.969 1 92.88 172 SER B C 1
ATOM 3779 O O . SER B 1 172 ? -11.812 -10.523 -15.031 1 92.88 172 SER B O 1
ATOM 3781 N N . ALA B 1 173 ? -9.883 -9.969 -15.914 1 94.25 173 ALA B N 1
ATOM 3782 C CA . ALA B 1 173 ? -10.078 -10.75 -17.125 1 94.25 173 ALA B CA 1
ATOM 3783 C C . ALA B 1 173 ? -10.07 -12.25 -16.812 1 94.25 173 ALA B C 1
ATOM 3785 O O . ALA B 1 173 ? -10.773 -13.023 -17.469 1 94.25 173 ALA B O 1
ATOM 3786 N N . CYS B 1 174 ? -9.312 -12.68 -15.844 1 95.94 174 CYS B N 1
ATOM 3787 C CA . CYS B 1 174 ? -9.133 -14.094 -15.523 1 95.94 174 CYS B CA 1
ATOM 3788 C C . CYS B 1 174 ? -10.203 -14.57 -14.547 1 95.94 174 CYS B C 1
ATOM 3790 O O . CYS B 1 174 ? -10.414 -15.773 -14.391 1 95.94 174 CYS B O 1
ATOM 3792 N N . LEU B 1 175 ? -10.836 -13.641 -13.883 1 93.38 175 LEU B N 1
ATOM 3793 C CA . LEU B 1 175 ? -11.68 -13.953 -12.734 1 93.38 175 LEU B CA 1
ATOM 3794 C C . LEU B 1 175 ? -12.758 -14.969 -13.109 1 93.38 175 LEU B C 1
ATOM 3796 O O . LEU B 1 175 ? -12.938 -15.969 -12.414 1 93.38 175 LEU B O 1
ATOM 3800 N N . PRO B 1 176 ? -13.461 -14.828 -14.258 1 93.62 176 PRO B N 1
ATOM 3801 C CA . PRO B 1 176 ? -14.477 -15.828 -14.586 1 93.62 176 PRO B CA 1
ATOM 3802 C C . PRO B 1 176 ? -13.891 -17.234 -14.742 1 93.62 176 PRO B C 1
ATOM 3804 O O . PRO B 1 176 ? -14.469 -18.203 -14.25 1 93.62 176 PRO B O 1
ATOM 3807 N N . ALA B 1 177 ? -12.789 -17.359 -15.375 1 94.38 177 ALA B N 1
ATOM 3808 C CA . ALA B 1 177 ? -12.148 -18.656 -15.562 1 94.38 177 ALA B CA 1
ATOM 3809 C C . ALA B 1 177 ? -11.664 -19.219 -14.227 1 94.38 177 ALA B C 1
ATOM 3811 O O . ALA B 1 177 ? -11.75 -20.438 -13.992 1 94.38 177 ALA B O 1
ATOM 3812 N N . LEU B 1 178 ? -11.102 -18.375 -13.359 1 93.94 178 LEU B N 1
ATOM 3813 C CA . LEU B 1 178 ? -10.648 -18.797 -12.047 1 93.94 178 LEU B CA 1
ATOM 3814 C C . LEU B 1 178 ? -11.805 -19.359 -11.219 1 93.94 178 LEU B C 1
ATOM 3816 O O . LEU B 1 178 ? -11.672 -20.406 -10.586 1 93.94 178 LEU B O 1
ATOM 3820 N N . VAL B 1 179 ? -12.852 -18.641 -11.266 1 91.62 179 VAL B N 1
ATOM 3821 C CA . VAL B 1 179 ? -14.023 -19.047 -10.492 1 91.62 179 VAL B CA 1
ATOM 3822 C C . VAL B 1 179 ? -14.539 -20.391 -11.016 1 91.62 179 VAL B C 1
ATOM 3824 O O . VAL B 1 179 ? -14.766 -21.312 -10.242 1 91.62 179 VAL B O 1
ATOM 3827 N N . ARG B 1 180 ? -14.703 -20.516 -12.328 1 91.62 180 ARG B N 1
ATOM 3828 C CA . ARG B 1 180 ? -15.219 -21.719 -12.945 1 91.62 180 ARG B CA 1
ATOM 3829 C C . ARG B 1 180 ? -14.312 -22.922 -12.648 1 91.62 180 ARG B C 1
ATOM 3831 O O . ARG B 1 180 ? -14.797 -24.031 -12.445 1 91.62 180 ARG B O 1
ATOM 3838 N N . SER B 1 181 ? -13.047 -22.672 -12.586 1 91.81 181 SER B N 1
ATOM 3839 C CA . SER B 1 181 ? -12.062 -23.75 -12.477 1 91.81 181 SER B CA 1
ATOM 3840 C C . SER B 1 181 ? -11.742 -24.047 -11.016 1 91.81 181 SER B C 1
ATOM 3842 O O . SER B 1 181 ? -11.07 -25.047 -10.719 1 91.81 181 SER B O 1
ATOM 3844 N N . GLY B 1 182 ? -12.227 -23.234 -10.117 1 90.69 182 GLY B N 1
ATOM 3845 C CA . GLY B 1 182 ? -11.758 -23.328 -8.75 1 90.69 182 GLY B CA 1
ATOM 3846 C C . GLY B 1 182 ? -10.289 -22.969 -8.594 1 90.69 182 GLY B C 1
ATOM 3847 O O . GLY B 1 182 ? -9.57 -23.594 -7.809 1 90.69 182 GLY B O 1
ATOM 3848 N N . GLY B 1 183 ? -9.836 -22.031 -9.445 1 93.88 183 GLY B N 1
ATOM 3849 C CA . GLY B 1 183 ? -8.445 -21.609 -9.438 1 93.88 183 GLY B CA 1
ATOM 3850 C C . GLY B 1 183 ? -8.156 -20.531 -8.414 1 93.88 183 GLY B C 1
ATOM 3851 O O . GLY B 1 183 ? -8.992 -20.234 -7.559 1 93.88 183 GLY B O 1
ATOM 3852 N N . ARG B 1 184 ? -6.891 -20 -8.461 1 94.75 184 ARG B N 1
ATOM 3853 C CA . ARG B 1 184 ? -6.516 -19.031 -7.445 1 94.75 184 ARG B CA 1
ATOM 3854 C C . ARG B 1 184 ? -5.59 -17.969 -8.023 1 94.75 184 ARG B C 1
ATOM 3856 O O . ARG B 1 184 ? -5.047 -18.125 -9.117 1 94.75 184 ARG B O 1
ATOM 3863 N N . LEU B 1 185 ? -5.512 -16.859 -7.352 1 96.38 185 LEU B N 1
ATOM 3864 C CA . LEU B 1 185 ? -4.625 -15.75 -7.699 1 96.38 185 LEU B CA 1
ATOM 3865 C C . LEU B 1 185 ? -3.375 -15.758 -6.828 1 96.38 185 LEU B C 1
ATOM 3867 O O . LEU B 1 185 ? -3.471 -15.812 -5.598 1 96.38 185 LEU B O 1
ATOM 3871 N N . VAL B 1 186 ? -2.227 -15.812 -7.449 1 97.62 186 VAL B N 1
ATOM 3872 C CA . VAL B 1 186 ? -0.941 -15.656 -6.777 1 97.62 186 VAL B CA 1
ATOM 3873 C C . VAL B 1 186 ? -0.273 -14.359 -7.242 1 97.62 186 VAL B C 1
ATOM 3875 O O . VAL B 1 186 ? 0.068 -14.219 -8.414 1 97.62 186 VAL B O 1
ATOM 3878 N N . LEU B 1 187 ? -0.134 -13.406 -6.34 1 97.94 187 LEU B N 1
ATOM 3879 C CA . LEU B 1 187 ? 0.518 -12.141 -6.656 1 97.94 187 LEU B CA 1
ATOM 3880 C C . LEU B 1 187 ? 1.97 -12.141 -6.188 1 97.94 187 LEU B C 1
ATOM 3882 O O . LEU B 1 187 ? 2.262 -12.547 -5.059 1 97.94 187 LEU B O 1
ATOM 3886 N N . ILE B 1 188 ? 2.852 -11.742 -7.102 1 96.69 188 ILE B N 1
ATOM 3887 C CA . ILE B 1 188 ? 4.254 -11.602 -6.723 1 96.69 188 ILE B CA 1
ATOM 3888 C C . ILE B 1 188 ? 4.508 -10.172 -6.234 1 96.69 188 ILE B C 1
ATOM 3890 O O . ILE B 1 188 ? 4.32 -9.211 -6.98 1 96.69 188 ILE B O 1
ATOM 3894 N N . THR B 1 189 ? 4.836 -10.047 -4.984 1 94.94 189 THR B N 1
ATOM 3895 C CA . THR B 1 189 ? 5.145 -8.742 -4.402 1 94.94 189 THR B CA 1
ATOM 3896 C C . THR B 1 189 ? 6.566 -8.727 -3.842 1 94.94 189 THR B C 1
ATOM 3898 O O . THR B 1 189 ? 7.453 -9.406 -4.363 1 94.94 189 THR B O 1
ATOM 3901 N N . SER B 1 190 ? 6.859 -7.852 -2.947 1 91.19 190 SER B N 1
ATOM 3902 C CA . SER B 1 190 ? 8.195 -7.629 -2.4 1 91.19 190 SER B CA 1
ATOM 3903 C C . SER B 1 190 ? 8.125 -7.199 -0.938 1 91.19 190 SER B C 1
ATOM 3905 O O . SER B 1 190 ? 7.137 -6.609 -0.503 1 91.19 190 SER B O 1
ATOM 3907 N N . PHE B 1 191 ? 9.195 -7.559 -0.191 1 88.31 191 PHE B N 1
ATOM 3908 C CA . PHE B 1 191 ? 9.273 -7.027 1.165 1 88.31 191 PHE B CA 1
ATOM 3909 C C . PHE B 1 191 ? 9.336 -5.504 1.148 1 88.31 191 PHE B C 1
ATOM 3911 O O . PHE B 1 191 ? 9.039 -4.855 2.152 1 88.31 191 PHE B O 1
ATOM 3918 N N . LEU B 1 192 ? 9.625 -4.957 -0.01 1 87.75 192 LEU B N 1
ATOM 3919 C CA . LEU B 1 192 ? 9.68 -3.51 -0.166 1 87.75 192 LEU B CA 1
ATOM 3920 C C . LEU B 1 192 ? 8.281 -2.898 -0.09 1 87.75 192 LEU B C 1
ATOM 3922 O O . LEU B 1 192 ? 8.141 -1.674 -0.073 1 87.75 192 LEU B O 1
ATOM 3926 N N . SER B 1 193 ? 7.262 -3.744 -0.026 1 91.81 193 SER B N 1
ATOM 3927 C CA . SER B 1 193 ? 5.91 -3.242 0.208 1 91.81 193 SER B CA 1
ATOM 3928 C C . SER B 1 193 ? 5.789 -2.607 1.589 1 91.81 193 SER B C 1
ATOM 3930 O O . SER B 1 193 ? 4.895 -1.791 1.825 1 91.81 193 SER B O 1
ATOM 3932 N N . VAL B 1 194 ? 6.719 -3.047 2.504 1 86.38 194 VAL B N 1
ATOM 3933 C CA . VAL B 1 194 ? 6.602 -2.533 3.863 1 86.38 194 VAL B CA 1
ATOM 3934 C C . VAL B 1 194 ? 7.953 -2.002 4.336 1 86.38 194 VAL B C 1
ATOM 3936 O O . VAL B 1 194 ? 8.031 -1.306 5.352 1 86.38 194 VAL B O 1
ATOM 3939 N N . VAL B 1 195 ? 8.961 -2.355 3.668 1 83.44 195 VAL B N 1
ATOM 3940 C CA . VAL B 1 195 ? 10.305 -1.905 4.031 1 83.44 195 VAL B CA 1
ATOM 3941 C C . VAL B 1 195 ? 10.672 -0.668 3.215 1 83.44 195 VAL B C 1
ATOM 3943 O O . VAL B 1 195 ? 10.906 -0.76 2.01 1 83.44 195 VAL B O 1
ATOM 3946 N N . PRO B 1 196 ? 10.773 0.381 3.854 1 85.5 196 PRO B N 1
ATOM 3947 C CA . PRO B 1 196 ? 11.047 1.611 3.109 1 85.5 196 PRO B CA 1
ATOM 3948 C C . PRO B 1 196 ? 12.531 1.8 2.809 1 85.5 196 PRO B C 1
ATOM 3950 O O . PRO B 1 196 ? 13.367 1.675 3.707 1 85.5 196 PRO B O 1
ATOM 3953 N N . LEU B 1 197 ? 12.883 2.023 1.597 1 81.44 197 LEU B N 1
ATOM 3954 C CA . LEU B 1 197 ? 14.242 2.359 1.189 1 81.44 197 LEU B CA 1
ATOM 3955 C C . LEU B 1 197 ? 14.281 3.695 0.455 1 81.44 197 LEU B C 1
ATOM 3957 O O . LEU B 1 197 ? 13.391 3.992 -0.343 1 81.44 197 LEU B O 1
ATOM 3961 N N . PRO B 1 198 ? 15.32 4.465 0.777 1 79.94 198 PRO B N 1
ATOM 3962 C CA . PRO B 1 198 ? 15.445 5.73 0.047 1 79.94 198 PRO B CA 1
ATOM 3963 C C . PRO B 1 198 ? 15.562 5.531 -1.462 1 79.94 198 PRO B C 1
ATOM 3965 O O . PRO B 1 198 ? 16.25 4.617 -1.915 1 79.94 198 PRO B O 1
ATOM 3968 N N . GLY B 1 199 ? 14.828 6.348 -2.217 1 78.81 199 GLY B N 1
ATOM 3969 C CA . GLY B 1 199 ? 14.93 6.301 -3.668 1 78.81 199 GLY B CA 1
ATOM 3970 C C . GLY B 1 199 ? 13.969 5.32 -4.301 1 78.81 199 GLY B C 1
ATOM 3971 O O . GLY B 1 199 ? 13.891 5.223 -5.527 1 78.81 199 GLY B O 1
ATOM 3972 N N . LEU B 1 200 ? 13.195 4.66 -3.5 1 83.31 200 LEU B N 1
ATOM 3973 C CA . LEU B 1 200 ? 12.273 3.654 -4.02 1 83.31 200 LEU B CA 1
ATOM 3974 C C . LEU B 1 200 ? 10.836 3.959 -3.598 1 83.31 200 LEU B C 1
ATOM 3976 O O . LEU B 1 200 ? 10.016 3.049 -3.479 1 83.31 200 LEU B O 1
ATOM 3980 N N . ALA B 1 201 ? 10.602 5.234 -3.412 1 87.88 201 ALA B N 1
ATOM 3981 C CA . ALA B 1 201 ? 9.32 5.621 -2.84 1 87.88 201 ALA B CA 1
ATOM 3982 C C . ALA B 1 201 ? 8.164 5.18 -3.736 1 87.88 201 ALA B C 1
ATOM 3984 O O . ALA B 1 201 ? 7.188 4.59 -3.26 1 87.88 201 ALA B O 1
ATOM 3985 N N . THR B 1 202 ? 8.281 5.445 -5.059 1 89.19 202 THR B N 1
ATOM 3986 C CA . THR B 1 202 ? 7.195 5.098 -5.961 1 89.19 202 THR B CA 1
ATOM 3987 C C . THR B 1 202 ? 7.066 3.582 -6.094 1 89.19 202 THR B C 1
ATOM 3989 O O . THR B 1 202 ? 5.957 3.047 -6.121 1 89.19 202 THR B O 1
ATOM 3992 N N . TYR B 1 203 ? 8.148 2.9 -6.195 1 88.5 203 TYR B N 1
ATOM 3993 C CA . TYR B 1 203 ? 8.109 1.443 -6.258 1 88.5 203 TYR B CA 1
ATOM 3994 C C . TYR B 1 203 ? 7.477 0.86 -5.004 1 88.5 203 TYR B C 1
ATOM 3996 O O . TYR B 1 203 ? 6.598 -0.002 -5.086 1 88.5 203 TYR B O 1
ATOM 4004 N N . THR B 1 204 ? 7.945 1.351 -3.861 1 90.88 204 THR B N 1
ATOM 4005 C CA . THR B 1 204 ? 7.375 0.914 -2.59 1 90.88 204 THR B CA 1
ATOM 4006 C C . THR B 1 204 ? 5.867 1.156 -2.561 1 90.88 204 THR B C 1
ATOM 4008 O O . THR B 1 204 ? 5.105 0.302 -2.105 1 90.88 204 THR B O 1
ATOM 4011 N N . ALA B 1 205 ? 5.465 2.271 -3.051 1 94.19 205 ALA B N 1
ATOM 4012 C CA . ALA B 1 205 ? 4.039 2.592 -3.107 1 94.19 205 ALA B CA 1
ATOM 4013 C C . ALA B 1 205 ? 3.277 1.556 -3.926 1 94.19 205 ALA B C 1
ATOM 4015 O O . ALA B 1 205 ? 2.195 1.117 -3.529 1 94.19 205 ALA B O 1
ATOM 4016 N N . THR B 1 206 ? 3.805 1.134 -5.07 1 94.56 206 THR B N 1
ATOM 4017 C CA . THR B 1 206 ? 3.125 0.175 -5.934 1 94.56 206 THR B CA 1
ATOM 4018 C C . THR B 1 206 ? 3 -1.18 -5.242 1 94.56 206 THR B C 1
ATOM 4020 O O . THR B 1 206 ? 1.942 -1.812 -5.293 1 94.56 206 THR B O 1
ATOM 4023 N N . LYS B 1 207 ? 4.09 -1.606 -4.641 1 94.25 207 LYS B N 1
ATOM 4024 C CA . LYS B 1 207 ? 4.07 -2.916 -3.996 1 94.25 207 LYS B CA 1
ATOM 4025 C C . LYS B 1 207 ? 3.186 -2.908 -2.754 1 94.25 207 LYS B C 1
ATOM 4027 O O . LYS B 1 207 ? 2.514 -3.896 -2.457 1 94.25 207 LYS B O 1
ATOM 4032 N N . ALA B 1 208 ? 3.188 -1.797 -2.055 1 95.5 208 ALA B N 1
ATOM 4033 C CA . ALA B 1 208 ? 2.262 -1.646 -0.935 1 95.5 208 ALA B CA 1
ATOM 4034 C C . ALA B 1 208 ? 0.812 -1.683 -1.412 1 95.5 208 ALA B C 1
ATOM 4036 O O . ALA B 1 208 ? -0.038 -2.32 -0.787 1 95.5 208 ALA B O 1
ATOM 4037 N N . ALA B 1 209 ? 0.561 -0.975 -2.475 1 96.38 209 ALA B N 1
ATOM 4038 C CA . ALA B 1 209 ? -0.778 -0.975 -3.057 1 96.38 209 ALA B CA 1
ATOM 4039 C C . ALA B 1 209 ? -1.23 -2.395 -3.393 1 96.38 209 ALA B C 1
ATOM 4041 O O . ALA B 1 209 ? -2.367 -2.775 -3.102 1 96.38 209 ALA B O 1
ATOM 4042 N N . LEU B 1 210 ? -0.353 -3.145 -3.984 1 95.75 210 LEU B N 1
ATOM 4043 C CA . LEU B 1 210 ? -0.679 -4.508 -4.387 1 95.75 210 LEU B CA 1
ATOM 4044 C C . LEU B 1 210 ? -0.991 -5.375 -3.17 1 95.75 210 LEU B C 1
ATOM 4046 O O . LEU B 1 210 ? -1.931 -6.172 -3.195 1 95.75 210 LEU B O 1
ATOM 4050 N N . GLU B 1 211 ? -0.179 -5.227 -2.162 1 94.62 211 GLU B N 1
ATOM 4051 C CA . GLU B 1 211 ? -0.414 -5.992 -0.94 1 94.62 211 GLU B CA 1
ATOM 4052 C C . GLU B 1 211 ? -1.756 -5.629 -0.312 1 94.62 211 GLU B C 1
ATOM 4054 O O . GLU B 1 211 ? -2.506 -6.508 0.114 1 94.62 211 GLU B O 1
ATOM 4059 N N . GLY B 1 212 ? -2 -4.344 -0.182 1 93.44 212 GLY B N 1
ATOM 4060 C CA . GLY B 1 212 ? -3.285 -3.91 0.342 1 93.44 212 GLY B CA 1
ATOM 4061 C C . GLY B 1 212 ? -4.461 -4.395 -0.486 1 93.44 212 GLY B C 1
ATOM 4062 O O . GLY B 1 212 ? -5.473 -4.84 0.061 1 93.44 212 GLY B O 1
ATOM 4063 N N . TRP B 1 213 ? -4.34 -4.324 -1.785 1 93.38 213 TRP B N 1
ATOM 4064 C CA . TRP B 1 213 ? -5.379 -4.777 -2.701 1 93.38 213 TRP B CA 1
ATOM 4065 C C . TRP B 1 213 ? -5.637 -6.273 -2.537 1 93.38 213 TRP B C 1
ATOM 4067 O O . TRP B 1 213 ? -6.785 -6.703 -2.424 1 93.38 213 TRP B O 1
ATOM 4077 N N . ALA B 1 214 ? -4.57 -7.031 -2.492 1 93.56 214 ALA B N 1
ATOM 4078 C CA . ALA B 1 214 ? -4.668 -8.484 -2.348 1 93.56 214 ALA B CA 1
ATOM 4079 C C . ALA B 1 214 ? -5.402 -8.852 -1.061 1 93.56 214 ALA B C 1
ATOM 4081 O O . ALA B 1 214 ? -6.266 -9.734 -1.063 1 93.56 214 ALA B O 1
ATOM 4082 N N . ALA B 1 215 ? -5.012 -8.195 -0.015 1 91 215 ALA B N 1
ATOM 4083 C CA . ALA B 1 215 ? -5.625 -8.484 1.28 1 91 215 ALA B CA 1
ATOM 4084 C C . ALA B 1 215 ? -7.125 -8.227 1.247 1 91 215 ALA B C 1
ATOM 4086 O O . ALA B 1 215 ? -7.914 -9.023 1.76 1 91 215 ALA B O 1
ATOM 4087 N N . ALA B 1 216 ? -7.512 -7.121 0.677 1 88.69 216 ALA B N 1
ATOM 4088 C CA . ALA B 1 216 ? -8.93 -6.762 0.627 1 88.69 216 ALA B CA 1
ATOM 4089 C C . ALA B 1 216 ? -9.688 -7.684 -0.321 1 88.69 216 ALA B C 1
ATOM 4091 O O . ALA B 1 216 ? -10.82 -8.086 -0.028 1 88.69 216 ALA B O 1
ATOM 4092 N N . VAL B 1 217 ? -9.125 -8.016 -1.455 1 89.69 217 VAL B N 1
ATOM 4093 C CA . VAL B 1 217 ? -9.758 -8.922 -2.406 1 89.69 217 VAL B CA 1
ATOM 4094 C C . VAL B 1 217 ? -9.961 -10.289 -1.763 1 89.69 217 VAL B C 1
ATOM 4096 O O . VAL B 1 217 ? -10.984 -10.945 -1.98 1 89.69 217 VAL B O 1
ATOM 4099 N N . ARG B 1 218 ? -8.992 -10.719 -1.017 1 89.94 218 ARG B N 1
ATOM 4100 C CA . ARG B 1 218 ? -9.086 -11.992 -0.311 1 89.94 218 ARG B CA 1
ATOM 4101 C C . ARG B 1 218 ? -10.328 -12.047 0.57 1 89.94 218 ARG B C 1
ATOM 4103 O O . ARG B 1 218 ? -10.961 -13.094 0.706 1 89.94 218 ARG B O 1
ATOM 4110 N N . MET B 1 219 ? -10.633 -10.914 1.139 1 85 219 MET B N 1
ATOM 4111 C CA . MET B 1 219 ? -11.766 -10.844 2.061 1 85 219 MET B CA 1
ATOM 4112 C C . MET B 1 219 ? -13.086 -11.023 1.315 1 85 219 MET B C 1
ATOM 4114 O O . MET B 1 219 ? -14.117 -11.266 1.933 1 85 219 MET B O 1
ATOM 4118 N N . GLU B 1 220 ? -13.031 -10.867 0.066 1 83.44 220 GLU B N 1
ATOM 4119 C CA . GLU B 1 220 ? -14.242 -11.031 -0.726 1 83.44 220 GLU B CA 1
ATOM 4120 C C . GLU B 1 220 ? -14.555 -12.508 -0.952 1 83.44 220 GLU B C 1
ATOM 4122 O O . GLU B 1 220 ? -15.672 -12.859 -1.343 1 83.44 220 GLU B O 1
ATOM 4127 N N . ASN B 1 221 ? -13.641 -13.367 -0.761 1 86.62 221 ASN B N 1
ATOM 4128 C CA . ASN B 1 221 ? -13.797 -14.82 -0.766 1 86.62 221 ASN B CA 1
ATOM 4129 C C . ASN B 1 221 ? -14.359 -15.32 -2.094 1 86.62 221 ASN B C 1
ATOM 4131 O O . ASN B 1 221 ? -15.227 -16.188 -2.115 1 86.62 221 ASN B O 1
ATOM 4135 N N . ILE B 1 222 ? -13.906 -14.695 -3.213 1 87.5 222 ILE B N 1
ATOM 4136 C CA . ILE B 1 222 ? -14.328 -15.156 -4.531 1 87.5 222 ILE B CA 1
ATOM 4137 C C . ILE B 1 222 ? -13.414 -16.281 -5 1 87.5 222 ILE B C 1
ATOM 4139 O O . ILE B 1 222 ? -13.891 -17.344 -5.426 1 87.5 222 ILE B O 1
ATOM 4143 N N . VAL B 1 223 ? -12.195 -16.094 -4.945 1 90.94 223 VAL B N 1
ATOM 4144 C CA . VAL B 1 223 ? -11.148 -17.078 -5.176 1 90.94 223 VAL B CA 1
ATOM 4145 C C . VAL B 1 223 ? -10.047 -16.922 -4.125 1 90.94 223 VAL B C 1
ATOM 4147 O O . VAL B 1 223 ? -9.867 -15.844 -3.559 1 90.94 223 VAL B O 1
ATOM 4150 N N . PRO B 1 224 ? -9.32 -18.016 -3.852 1 92.69 224 PRO B N 1
ATOM 4151 C CA . PRO B 1 224 ? -8.172 -17.828 -2.967 1 92.69 224 PRO B CA 1
ATOM 4152 C C . PRO B 1 224 ? -7.125 -16.875 -3.541 1 92.69 224 PRO B C 1
ATOM 4154 O O . PRO B 1 224 ? -6.875 -16.891 -4.75 1 92.69 224 PRO B O 1
ATOM 4157 N N . VAL B 1 225 ? -6.629 -15.984 -2.676 1 94.25 225 VAL B N 1
ATOM 4158 C CA . VAL B 1 225 ? -5.617 -15.008 -3.066 1 94.25 225 VAL B CA 1
ATOM 4159 C C . VAL B 1 225 ? -4.402 -15.125 -2.145 1 94.25 225 VAL B C 1
ATOM 4161 O O . VAL B 1 225 ? -4.539 -15.047 -0.921 1 94.25 225 VAL B O 1
ATOM 4164 N N . SER B 1 226 ? -3.236 -15.375 -2.748 1 95.06 226 SER B N 1
ATOM 4165 C CA . SER B 1 226 ? -1.98 -15.43 -2.008 1 95.06 226 SER B CA 1
ATOM 4166 C C . SER B 1 226 ? -0.959 -14.445 -2.578 1 95.06 226 SER B C 1
ATOM 4168 O O . SER B 1 226 ? -1.009 -14.109 -3.762 1 95.06 226 SER B O 1
ATOM 4170 N N . THR B 1 227 ? -0.15 -13.992 -1.697 1 96.12 227 THR B N 1
ATOM 4171 C CA . THR B 1 227 ? 0.987 -13.195 -2.143 1 96.12 227 THR B CA 1
ATOM 4172 C C . THR B 1 227 ? 2.301 -13.914 -1.849 1 96.12 227 THR B C 1
ATOM 4174 O O . THR B 1 227 ? 2.436 -14.578 -0.817 1 96.12 227 THR B O 1
ATOM 4177 N N . VAL B 1 228 ? 3.176 -13.938 -2.814 1 95.88 228 VAL B N 1
ATOM 4178 C CA . VAL B 1 228 ? 4.559 -14.352 -2.619 1 95.88 228 VAL B CA 1
ATOM 4179 C C . VAL B 1 228 ? 5.453 -13.125 -2.455 1 95.88 228 VAL B C 1
ATOM 4181 O O . VAL B 1 228 ? 5.59 -12.32 -3.381 1 95.88 228 VAL B O 1
ATOM 4184 N N . ILE B 1 229 ? 6.016 -12.969 -1.276 1 94.31 229 ILE B N 1
ATOM 4185 C CA . ILE B 1 229 ? 6.773 -11.781 -0.91 1 94.31 229 ILE B CA 1
ATOM 4186 C C . ILE B 1 229 ? 8.266 -12.078 -0.973 1 94.31 229 ILE B C 1
ATOM 4188 O O . ILE B 1 229 ? 8.805 -12.766 -0.102 1 94.31 229 ILE B O 1
ATOM 4192 N N . ASP B 1 230 ? 8.891 -11.484 -1.933 1 91.56 230 ASP B N 1
ATOM 4193 C CA . ASP B 1 230 ? 10.305 -11.766 -2.164 1 91.56 230 ASP B CA 1
ATOM 4194 C C . ASP B 1 230 ? 11.195 -10.703 -1.52 1 91.56 230 ASP B C 1
ATOM 4196 O O . ASP B 1 230 ? 10.844 -9.523 -1.507 1 91.56 230 ASP B O 1
ATOM 4200 N N . GLY B 1 231 ? 12.305 -11.203 -0.973 1 86.81 231 GLY B N 1
ATOM 4201 C CA . GLY B 1 231 ? 13.406 -10.289 -0.704 1 86.81 231 GLY B CA 1
ATOM 4202 C C . GLY B 1 231 ? 14.242 -9.984 -1.932 1 86.81 231 GLY B C 1
ATOM 4203 O O . GLY B 1 231 ? 13.734 -9.992 -3.055 1 86.81 231 GLY B O 1
ATOM 4204 N N . PHE B 1 232 ? 15.477 -9.594 -1.699 1 78.19 232 PHE B N 1
ATOM 4205 C CA . PHE B 1 232 ? 16.375 -9.383 -2.828 1 78.19 232 PHE B CA 1
ATOM 4206 C C . PHE B 1 232 ? 16.828 -10.711 -3.412 1 78.19 232 PHE B C 1
ATOM 4208 O O . PHE B 1 232 ? 17.438 -11.523 -2.715 1 78.19 232 PHE B O 1
ATOM 4215 N N . ILE B 1 233 ? 16.344 -10.977 -4.605 1 73.94 233 ILE B N 1
ATOM 4216 C CA . ILE B 1 233 ? 16.781 -12.18 -5.309 1 73.94 233 ILE B CA 1
ATOM 4217 C C . ILE B 1 233 ? 17.594 -11.797 -6.539 1 73.94 233 ILE B C 1
ATOM 4219 O O . ILE B 1 233 ? 17.234 -10.867 -7.266 1 73.94 233 ILE B O 1
ATOM 4223 N N . ARG B 1 234 ? 18.766 -12.438 -6.633 1 63.41 234 ARG B N 1
ATOM 4224 C CA . ARG B 1 234 ? 19.609 -12.156 -7.789 1 63.41 234 ARG B CA 1
ATOM 4225 C C . ARG B 1 234 ? 18.922 -12.602 -9.078 1 63.41 234 ARG B C 1
ATOM 4227 O O . ARG B 1 234 ? 18.625 -13.781 -9.25 1 63.41 234 ARG B O 1
ATOM 4234 N N . THR B 1 235 ? 18.172 -11.898 -9.672 1 59.84 235 THR B N 1
ATOM 4235 C CA . THR B 1 235 ? 17.625 -12.188 -10.992 1 59.84 235 THR B CA 1
ATOM 4236 C C . THR B 1 235 ? 18.281 -11.305 -12.055 1 59.84 235 THR B C 1
ATOM 4238 O O . THR B 1 235 ? 18.844 -10.258 -11.727 1 59.84 235 THR B O 1
ATOM 4241 N N . PRO B 1 236 ? 18.609 -11.961 -13.156 1 46.59 236 PRO B N 1
ATOM 4242 C CA . PRO B 1 236 ? 18.922 -10.969 -14.188 1 46.59 236 PRO B CA 1
ATOM 4243 C C . PRO B 1 236 ? 17.953 -9.797 -14.195 1 46.59 236 PRO B C 1
ATOM 4245 O O . PRO B 1 236 ? 17.516 -9.359 -15.266 1 46.59 236 PRO B O 1
ATOM 4248 N N . ILE B 1 237 ? 17.141 -9.797 -13.211 1 45.5 237 ILE B N 1
ATOM 4249 C CA . ILE B 1 237 ? 16.391 -8.555 -13.383 1 45.5 237 ILE B CA 1
ATOM 4250 C C . ILE B 1 237 ? 17.281 -7.512 -14.055 1 45.5 237 ILE B C 1
ATOM 4252 O O . ILE B 1 237 ? 18.422 -7.309 -13.641 1 45.5 237 ILE B O 1
ATOM 4256 N N . SER B 1 238 ? 17.078 -7.258 -15.281 1 37.16 238 SER B N 1
ATOM 4257 C CA . SER B 1 238 ? 17.859 -6.309 -16.062 1 37.16 238 SER B CA 1
ATOM 4258 C C . SER B 1 238 ? 18.484 -5.242 -15.172 1 37.16 238 SER B C 1
ATOM 4260 O O . SER B 1 238 ? 17.906 -4.855 -14.156 1 37.16 238 SER B O 1
ATOM 4262 N N . ASP B 1 239 ? 19.828 -5.25 -14.93 1 34.34 239 ASP B N 1
ATOM 4263 C CA . ASP B 1 239 ? 20.75 -4.133 -14.836 1 34.34 239 ASP B CA 1
ATOM 4264 C C . ASP B 1 239 ? 20.062 -2.812 -15.172 1 34.34 239 ASP B C 1
ATOM 4266 O O . ASP B 1 239 ? 20.656 -1.946 -15.82 1 34.34 239 ASP B O 1
ATOM 4270 N N . THR B 1 240 ? 18.891 -2.918 -15.523 1 35.44 240 THR B N 1
ATOM 4271 C CA . THR B 1 240 ? 18.453 -1.575 -15.891 1 35.44 240 THR B CA 1
ATOM 4272 C C . THR B 1 240 ? 18.688 -0.603 -14.734 1 35.44 240 THR B C 1
ATOM 4274 O O . THR B 1 240 ? 17.938 -0.615 -13.75 1 35.44 240 THR B O 1
ATOM 4277 N N . ASP B 1 241 ? 19.812 -0.605 -14.258 1 37.25 241 ASP B N 1
ATOM 4278 C CA . ASP B 1 241 ? 20.312 0.614 -13.633 1 37.25 241 ASP B CA 1
ATOM 4279 C C . ASP B 1 241 ? 19.562 1.842 -14.133 1 37.25 241 ASP B C 1
ATOM 4281 O O . ASP B 1 241 ? 20.125 2.678 -14.844 1 37.25 241 ASP B O 1
ATOM 4285 N N . SER B 1 242 ? 18.516 1.692 -14.805 1 37.56 242 SER B N 1
ATOM 4286 C CA . SER B 1 242 ? 18.078 3.035 -15.172 1 37.56 242 SER B CA 1
ATOM 4287 C C . SER B 1 242 ? 18.062 3.963 -13.961 1 37.56 242 SER B C 1
ATOM 4289 O O . SER B 1 242 ? 17.156 3.883 -13.125 1 37.56 242 SER B O 1
ATOM 4291 N N . HIS B 1 243 ? 19.203 4.062 -13.422 1 36.59 243 HIS B N 1
ATOM 4292 C CA . HIS B 1 243 ? 19.484 5.207 -12.562 1 36.59 243 HIS B CA 1
ATOM 4293 C C . HIS B 1 243 ? 18.828 6.477 -13.109 1 36.59 243 HIS B C 1
ATOM 4295 O O . HIS B 1 243 ? 19.297 7.043 -14.102 1 36.59 243 HIS B O 1
ATOM 4301 N N . TYR B 1 244 ? 17.688 6.555 -13.242 1 34.09 244 TYR B N 1
ATOM 4302 C CA . TYR B 1 244 ? 17.25 7.898 -13.609 1 34.09 244 TYR B CA 1
ATOM 4303 C C . TYR B 1 244 ? 17.656 8.906 -12.539 1 34.09 244 TYR B C 1
ATOM 4305 O O . TYR B 1 244 ? 17 9.023 -11.5 1 34.09 244 TYR B O 1
ATOM 4313 N N . HIS B 1 245 ? 18.953 9 -12.336 1 35.12 245 HIS B N 1
ATOM 4314 C CA . HIS B 1 245 ? 19.344 10.234 -11.656 1 35.12 245 HIS B CA 1
ATOM 4315 C C . HIS B 1 245 ? 18.906 11.461 -12.445 1 35.12 245 HIS B C 1
ATOM 4317 O O . HIS B 1 245 ? 19.375 11.688 -13.562 1 35.12 245 HIS B O 1
ATOM 4323 N N . LYS B 1 246 ? 17.797 11.938 -12.406 1 35.97 246 LYS B N 1
ATOM 4324 C CA . LYS B 1 246 ? 17.781 13.273 -12.992 1 35.97 246 LYS B CA 1
ATOM 4325 C C . LYS B 1 246 ? 18.844 14.164 -12.352 1 35.97 246 LYS B C 1
ATOM 4327 O O . LYS B 1 246 ? 18.969 14.211 -11.125 1 35.97 246 LYS B O 1
ATOM 4332 N N . PRO B 1 247 ? 19.641 14.867 -13.07 1 37.22 247 PRO B N 1
ATOM 4333 C CA . PRO B 1 247 ? 20.609 15.938 -12.766 1 37.22 247 PRO B CA 1
ATOM 4334 C C . PRO B 1 247 ? 19.969 17.078 -11.984 1 37.22 247 PRO B C 1
ATOM 4336 O O . PRO B 1 247 ? 18.828 17.469 -12.25 1 37.22 247 PRO B O 1
ATOM 4339 N N . GLY B 1 248 ? 20.562 17.406 -10.688 1 37.28 248 GLY B N 1
ATOM 4340 C CA . GLY B 1 248 ? 20.359 18.625 -9.922 1 37.28 248 GLY B CA 1
ATOM 4341 C C . GLY B 1 248 ? 19.734 18.359 -8.555 1 37.28 248 GLY B C 1
ATOM 4342 O O . GLY B 1 248 ? 19.484 19.297 -7.797 1 37.28 248 GLY B O 1
ATOM 4343 N N . TRP B 1 249 ? 18.844 17.484 -8.617 1 39.94 249 TRP B N 1
ATOM 4344 C CA . TRP B 1 249 ? 18.266 17.406 -7.281 1 39.94 249 TRP B CA 1
ATOM 4345 C C . TRP B 1 249 ? 19.297 16.969 -6.254 1 39.94 249 TRP B C 1
ATOM 4347 O O . TRP B 1 249 ? 20.094 16.062 -6.523 1 39.94 249 TRP B O 1
ATOM 4357 N N . PRO B 1 250 ? 19.547 17.812 -5.387 1 39.12 250 PRO B N 1
ATOM 4358 C CA . PRO B 1 250 ? 20.562 17.578 -4.34 1 39.12 250 PRO B CA 1
ATOM 4359 C C . PRO B 1 250 ? 20.375 16.25 -3.629 1 39.12 250 PRO B C 1
ATOM 4361 O O . PRO B 1 250 ? 20.422 16.188 -2.396 1 39.12 250 PRO B O 1
ATOM 4364 N N . TYR B 1 251 ? 19.875 15.344 -4.277 1 43.78 251 TYR B N 1
ATOM 4365 C CA . TYR B 1 251 ? 19.922 14.195 -3.381 1 43.78 251 TYR B CA 1
ATOM 4366 C C . TYR B 1 251 ? 21.328 13.969 -2.846 1 43.78 251 TYR B C 1
ATOM 4368 O O . TYR B 1 251 ? 22.266 13.742 -3.617 1 43.78 251 TYR B O 1
ATOM 4376 N N . LYS B 1 252 ? 21.531 14.586 -1.737 1 42.19 252 LYS B N 1
ATOM 4377 C CA . LYS B 1 252 ? 22.844 14.367 -1.144 1 42.19 252 LYS B CA 1
ATOM 4378 C C . LYS B 1 252 ? 23.312 12.938 -1.382 1 42.19 252 LYS B C 1
ATOM 4380 O O . LYS B 1 252 ? 24.531 12.672 -1.385 1 42.19 252 LYS B O 1
ATOM 4385 N N . ARG B 1 253 ? 22.578 12.008 -0.87 1 42.12 253 ARG B N 1
ATOM 4386 C CA . ARG B 1 253 ? 23.219 10.695 -0.707 1 42.12 253 ARG B CA 1
ATOM 4387 C C . ARG B 1 253 ? 23.109 9.875 -1.987 1 42.12 253 ARG B C 1
ATOM 4389 O O . ARG B 1 253 ? 22.016 9.672 -2.516 1 42.12 253 ARG B O 1
ATOM 4396 N N . SER B 1 254 ? 23.938 10.047 -2.93 1 39.22 254 SER B N 1
ATOM 4397 C CA . SER B 1 254 ? 24.281 9.219 -4.078 1 39.22 254 SER B CA 1
ATOM 4398 C C . SER B 1 254 ? 24 7.75 -3.809 1 39.22 254 SER B C 1
ATOM 4400 O O . SER B 1 254 ? 24.484 6.875 -4.531 1 39.22 254 SER B O 1
ATOM 4402 N N . VAL B 1 255 ? 23.859 7.422 -2.619 1 42.47 255 VAL B N 1
ATOM 4403 C CA . VAL B 1 255 ? 24.078 5.992 -2.445 1 42.47 255 VAL B CA 1
ATOM 4404 C C . VAL B 1 255 ? 23.156 5.211 -3.387 1 42.47 255 VAL B C 1
ATOM 4406 O O . VAL B 1 255 ? 21.938 5.246 -3.242 1 42.47 255 VAL B O 1
ATOM 4409 N N . GLY B 1 256 ? 23.406 5.246 -4.555 1 45 256 GLY B N 1
ATOM 4410 C CA . GLY B 1 256 ? 22.781 4.25 -5.406 1 45 256 GLY B CA 1
ATOM 4411 C C . GLY B 1 256 ? 22.625 2.896 -4.734 1 45 256 GLY B C 1
ATOM 4412 O O . GLY B 1 256 ? 23.516 2.477 -3.977 1 45 256 GLY B O 1
ATOM 4413 N N . PRO B 1 257 ? 21.328 2.34 -4.414 1 51.12 257 PRO B N 1
ATOM 4414 C CA . PRO B 1 257 ? 21.016 1.029 -3.838 1 51.12 257 PRO B CA 1
ATOM 4415 C C . PRO B 1 257 ? 22 -0.054 -4.262 1 51.12 257 PRO B C 1
ATOM 4417 O O . PRO B 1 257 ? 22.031 -1.131 -3.66 1 51.12 257 PRO B O 1
ATOM 4420 N N . GLY B 1 258 ? 22.891 0.268 -5.035 1 56.38 258 GLY B N 1
ATOM 4421 C CA . GLY B 1 258 ? 23.656 -0.825 -5.613 1 56.38 258 GLY B CA 1
ATOM 4422 C C . GLY B 1 258 ? 24.578 -1.503 -4.617 1 56.38 258 GLY B C 1
ATOM 4423 O O . GLY B 1 258 ? 24.547 -2.727 -4.465 1 56.38 258 GLY B O 1
ATOM 4424 N N . GLY B 1 259 ? 25.359 -0.583 -3.875 1 60.91 259 GLY B N 1
ATOM 4425 C CA . GLY B 1 259 ? 26.281 -1.215 -2.939 1 60.91 259 GLY B CA 1
ATOM 4426 C C . GLY B 1 259 ? 25.578 -1.939 -1.809 1 60.91 259 GLY B C 1
ATOM 4427 O O . GLY B 1 259 ? 25.891 -3.094 -1.511 1 60.91 259 GLY B O 1
ATOM 4428 N N . LEU B 1 260 ? 24.609 -1.263 -1.244 1 65.56 260 LEU B N 1
ATOM 4429 C CA . LEU B 1 260 ? 23.859 -1.871 -0.154 1 65.56 260 LEU B CA 1
ATOM 4430 C C . LEU B 1 260 ? 23.078 -3.09 -0.643 1 65.56 260 LEU B C 1
ATOM 4432 O O . LEU B 1 260 ? 23.062 -4.125 0.028 1 65.56 260 LEU B O 1
ATOM 4436 N N . GLN B 1 261 ? 22.5 -2.906 -1.78 1 70.25 261 GLN B N 1
ATOM 4437 C CA . GLN B 1 261 ? 21.734 -4.012 -2.332 1 70.25 261 GLN B CA 1
ATOM 4438 C C . GLN B 1 261 ? 22.609 -5.23 -2.584 1 70.25 261 GLN B C 1
ATOM 4440 O O . GLN B 1 261 ? 22.234 -6.355 -2.242 1 70.25 261 GLN B O 1
ATOM 4445 N N . GLN B 1 262 ? 23.781 -4.926 -3.158 1 69.75 262 GLN B N 1
ATOM 4446 C CA . GLN B 1 262 ? 24.703 -6.023 -3.453 1 69.75 262 GLN B CA 1
ATOM 4447 C C . GLN B 1 262 ? 25.172 -6.703 -2.174 1 69.75 262 GLN B C 1
ATOM 4449 O O . GLN B 1 262 ? 25.219 -7.93 -2.098 1 69.75 262 GLN B O 1
ATOM 4454 N N . THR B 1 263 ? 25.531 -5.863 -1.231 1 68.5 263 THR B N 1
ATOM 4455 C CA . THR B 1 263 ? 25.984 -6.41 0.044 1 68.5 263 THR B CA 1
ATOM 4456 C C . THR B 1 263 ? 24.859 -7.215 0.71 1 68.5 263 THR B C 1
ATOM 4458 O O . THR B 1 263 ? 25.125 -8.281 1.281 1 68.5 263 THR B O 1
ATOM 4461 N N . TRP B 1 264 ? 23.719 -6.68 0.621 1 73.69 264 TRP B N 1
ATOM 4462 C CA . TRP B 1 264 ? 22.562 -7.352 1.196 1 73.69 264 TRP B CA 1
ATOM 4463 C C . TRP B 1 264 ? 22.297 -8.688 0.501 1 73.69 264 TRP B C 1
ATOM 4465 O O . TRP B 1 264 ? 22.078 -9.703 1.161 1 73.69 264 TRP B O 1
ATOM 4475 N N . MET B 1 265 ? 22.359 -8.703 -0.777 1 70.19 265 MET B N 1
ATOM 4476 C CA . MET B 1 265 ? 22.156 -9.914 -1.56 1 70.19 265 MET B CA 1
ATOM 4477 C C . MET B 1 265 ? 23.234 -10.953 -1.262 1 70.19 265 MET B C 1
ATOM 4479 O O . MET B 1 265 ? 22.953 -12.148 -1.196 1 70.19 265 MET B O 1
ATOM 4483 N N . ASP B 1 266 ? 24.406 -10.422 -1.122 1 69.38 266 ASP B N 1
ATOM 4484 C CA . ASP B 1 266 ? 25.516 -11.32 -0.806 1 69.38 266 ASP B CA 1
ATOM 4485 C C . ASP B 1 266 ? 25.344 -11.93 0.584 1 69.38 266 ASP B C 1
ATOM 4487 O O . ASP B 1 266 ? 25.672 -13.102 0.796 1 69.38 266 ASP B O 1
ATOM 4491 N N . ALA B 1 267 ? 24.859 -11.156 1.42 1 69.19 267 ALA B N 1
ATOM 4492 C CA . ALA B 1 267 ? 24.734 -11.602 2.805 1 69.19 267 ALA B CA 1
ATOM 4493 C C . ALA B 1 267 ? 23.641 -12.648 2.945 1 69.19 267 ALA B C 1
ATOM 4495 O O . ALA B 1 267 ? 23.797 -13.641 3.662 1 69.19 267 ALA B O 1
ATOM 4496 N N . PHE B 1 268 ? 22.531 -12.492 2.314 1 71.25 268 PHE B N 1
ATOM 4497 C CA . PHE B 1 268 ? 21.391 -13.375 2.539 1 71.25 268 PHE B CA 1
ATOM 4498 C C . PHE B 1 268 ? 21.297 -14.414 1.434 1 71.25 268 PHE B C 1
ATOM 4500 O O . PHE B 1 268 ? 20.781 -15.516 1.659 1 71.25 268 PHE B O 1
ATOM 4507 N N . ASP B 1 269 ? 21.719 -14.141 0.223 1 72.19 269 ASP B N 1
ATOM 4508 C CA . ASP B 1 269 ? 21.844 -15.031 -0.92 1 72.19 269 ASP B CA 1
ATOM 4509 C C . ASP B 1 269 ? 20.547 -15.805 -1.156 1 72.19 269 ASP B C 1
ATOM 4511 O O . ASP B 1 269 ? 20.562 -17.031 -1.245 1 72.19 269 ASP B O 1
ATOM 4515 N N . THR B 1 270 ? 19.438 -15.156 -1.08 1 77.38 270 THR B N 1
ATOM 4516 C CA . THR B 1 270 ? 18.156 -15.797 -1.409 1 77.38 270 THR B CA 1
ATOM 4517 C C . THR B 1 270 ? 18.203 -16.375 -2.822 1 77.38 270 THR B C 1
ATOM 4519 O O . THR B 1 270 ? 18.562 -15.68 -3.771 1 77.38 270 THR B O 1
ATOM 4522 N N . GLN B 1 271 ? 17.812 -17.703 -2.896 1 80.88 271 GLN B N 1
ATOM 4523 C CA . GLN B 1 271 ? 17.938 -18.422 -4.16 1 80.88 271 GLN B CA 1
ATOM 4524 C C . GLN B 1 271 ? 16.625 -18.375 -4.949 1 80.88 271 GLN B C 1
ATOM 4526 O O . GLN B 1 271 ? 15.547 -18.312 -4.363 1 80.88 271 GLN B O 1
ATOM 4531 N N . LEU B 1 272 ? 16.781 -18.469 -6.238 1 87.94 272 LEU B N 1
ATOM 4532 C CA . LEU B 1 272 ? 15.656 -18.453 -7.152 1 87.94 272 LEU B CA 1
ATOM 4533 C C . LEU B 1 272 ? 14.719 -19.625 -6.879 1 87.94 272 LEU B C 1
ATOM 4535 O O . LEU B 1 272 ? 13.5 -19.5 -7.02 1 87.94 272 LEU B O 1
ATOM 4539 N N . ASP B 1 273 ? 15.266 -20.734 -6.422 1 88.06 273 ASP B N 1
ATOM 4540 C CA . ASP B 1 273 ? 14.477 -21.938 -6.164 1 88.06 273 ASP B CA 1
ATOM 4541 C C . ASP B 1 273 ? 13.539 -21.734 -4.977 1 88.06 273 ASP B C 1
ATOM 4543 O O . ASP B 1 273 ? 12.469 -22.344 -4.906 1 88.06 273 ASP B O 1
ATOM 4547 N N . GLU B 1 274 ? 13.938 -20.906 -4.055 1 89.19 274 GLU B N 1
ATOM 4548 C CA . GLU B 1 274 ? 13.047 -20.578 -2.941 1 89.19 274 GLU B CA 1
ATOM 4549 C C . GLU B 1 274 ? 11.797 -19.859 -3.424 1 89.19 274 GLU B C 1
ATOM 4551 O O . GLU B 1 274 ? 10.688 -20.141 -2.955 1 89.19 274 GLU B O 1
ATOM 4556 N N . HIS B 1 275 ? 12 -18.938 -4.344 1 93.19 275 HIS B N 1
ATOM 4557 C CA . HIS B 1 275 ? 10.875 -18.234 -4.934 1 93.19 275 HIS B CA 1
ATOM 4558 C C . HIS B 1 275 ? 9.961 -19.188 -5.699 1 93.19 275 HIS B C 1
ATOM 4560 O O . HIS B 1 275 ? 8.75 -19.203 -5.488 1 93.19 275 HIS B O 1
ATOM 4566 N N . THR B 1 276 ? 10.562 -20.016 -6.602 1 94.62 276 THR B N 1
ATOM 4567 C CA . THR B 1 276 ? 9.75 -20.906 -7.422 1 94.62 276 THR B CA 1
ATOM 4568 C C . THR B 1 276 ? 9.039 -21.938 -6.559 1 94.62 276 THR B C 1
ATOM 4570 O O . THR B 1 276 ? 7.914 -22.344 -6.867 1 94.62 276 THR B O 1
ATOM 4573 N N . GLY B 1 277 ? 9.664 -22.359 -5.473 1 92.81 277 GLY B N 1
ATOM 4574 C CA . GLY B 1 277 ? 9.016 -23.25 -4.527 1 92.81 277 GLY B CA 1
ATOM 4575 C C . GLY B 1 277 ? 7.812 -22.625 -3.844 1 92.81 277 GLY B C 1
ATOM 4576 O O . GLY B 1 277 ? 6.781 -23.281 -3.674 1 92.81 277 GLY B O 1
ATOM 4577 N N . ALA B 1 278 ? 7.953 -21.391 -3.459 1 93.31 278 ALA B N 1
ATOM 4578 C CA . ALA B 1 278 ? 6.855 -20.672 -2.818 1 93.31 278 ALA B CA 1
ATOM 4579 C C . ALA B 1 278 ? 5.672 -20.516 -3.77 1 93.31 278 ALA B C 1
ATOM 4581 O O . ALA B 1 278 ? 4.52 -20.688 -3.367 1 93.31 278 ALA B O 1
ATOM 4582 N N . VAL B 1 279 ? 5.988 -20.188 -5.031 1 95.81 279 VAL B N 1
ATOM 4583 C CA . VAL B 1 279 ? 4.938 -20.047 -6.035 1 95.81 279 VAL B CA 1
ATOM 4584 C C . VAL B 1 279 ? 4.215 -21.391 -6.211 1 95.81 279 VAL B C 1
ATOM 4586 O O . VAL B 1 279 ? 2.98 -21.438 -6.219 1 95.81 279 VAL B O 1
ATOM 4589 N N . ALA B 1 280 ? 4.973 -22.469 -6.34 1 93.19 280 ALA B N 1
ATOM 4590 C CA . ALA B 1 280 ? 4.391 -23.797 -6.504 1 93.19 280 ALA B CA 1
ATOM 4591 C C . ALA B 1 280 ? 3.5 -24.156 -5.316 1 93.19 280 ALA B C 1
ATOM 4593 O O . ALA B 1 280 ? 2.402 -24.688 -5.496 1 93.19 280 ALA B O 1
ATOM 4594 N N . ARG B 1 281 ? 3.928 -23.859 -4.152 1 91.31 281 ARG B N 1
ATOM 4595 C CA . ARG B 1 281 ? 3.148 -24.141 -2.953 1 91.31 281 ARG B CA 1
ATOM 4596 C C . ARG B 1 281 ? 1.869 -23.312 -2.918 1 91.31 281 ARG B C 1
ATOM 4598 O O . ARG B 1 281 ? 0.807 -23.812 -2.549 1 91.31 281 ARG B O 1
ATOM 4605 N N . ALA B 1 282 ? 1.988 -22.062 -3.287 1 93.25 282 ALA B N 1
ATOM 4606 C CA . ALA B 1 282 ? 0.821 -21.172 -3.301 1 93.25 282 ALA B CA 1
ATOM 4607 C C . ALA B 1 282 ? -0.252 -21.703 -4.246 1 93.25 282 ALA B C 1
ATOM 4609 O O . ALA B 1 282 ? -1.447 -21.516 -4.012 1 93.25 282 ALA B O 1
ATOM 4610 N N . ILE B 1 283 ? 0.188 -22.375 -5.289 1 93.12 283 ILE B N 1
ATOM 4611 C CA . ILE B 1 283 ? -0.731 -22.891 -6.293 1 93.12 283 ILE B CA 1
ATOM 4612 C C . ILE B 1 283 ? -1.288 -24.234 -5.84 1 93.12 283 ILE B C 1
ATOM 4614 O O . ILE B 1 283 ? -2.475 -24.516 -6.023 1 93.12 283 ILE B O 1
ATOM 4618 N N . ALA B 1 284 ? -0.511 -25.047 -5.117 1 88.88 284 ALA B N 1
ATOM 4619 C CA . ALA B 1 284 ? -0.835 -26.453 -4.941 1 88.88 284 ALA B CA 1
ATOM 4620 C C . ALA B 1 284 ? -1.359 -26.719 -3.533 1 88.88 284 ALA B C 1
ATOM 4622 O O . ALA B 1 284 ? -2.02 -27.734 -3.293 1 88.88 284 ALA B O 1
ATOM 4623 N N . ASP B 1 285 ? -1.002 -25.891 -2.602 1 86.88 285 ASP B N 1
ATOM 4624 C CA . ASP B 1 285 ? -1.403 -26.172 -1.225 1 86.88 285 ASP B CA 1
ATOM 4625 C C . ASP B 1 285 ? -2.924 -26.25 -1.102 1 86.88 285 ASP B C 1
ATOM 4627 O O . ASP B 1 285 ? -3.641 -25.422 -1.668 1 86.88 285 ASP B O 1
ATOM 4631 N N . ARG B 1 286 ? -3.412 -27.234 -0.39 1 83.31 286 ARG B N 1
ATOM 4632 C CA . ARG B 1 286 ? -4.848 -27.375 -0.16 1 83.31 286 ARG B CA 1
ATOM 4633 C C . ARG B 1 286 ? -5.422 -26.141 0.526 1 83.31 286 ARG B C 1
ATOM 4635 O O . ARG B 1 286 ? -6.512 -25.688 0.175 1 83.31 286 ARG B O 1
ATOM 4642 N N . TYR B 1 287 ? -4.684 -25.703 1.466 1 81.75 287 TYR B N 1
ATOM 4643 C CA . TYR B 1 287 ? -5.023 -24.484 2.178 1 81.75 287 TYR B CA 1
ATOM 4644 C C . TYR B 1 287 ? -3.92 -23.438 2.027 1 81.75 287 TYR B C 1
ATOM 4646 O O . TYR B 1 287 ? -3.016 -23.359 2.861 1 81.75 287 T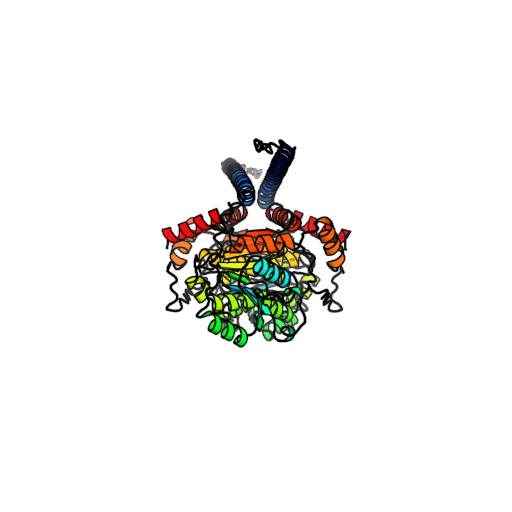YR B O 1
ATOM 4654 N N . PRO B 1 288 ? -4.016 -22.688 0.975 1 86.31 288 PRO B N 1
ATOM 4655 C CA . PRO B 1 288 ? -2.938 -21.734 0.722 1 86.31 288 PRO B CA 1
ATOM 4656 C C . PRO B 1 288 ? -2.834 -20.656 1.807 1 86.31 288 PRO B C 1
ATOM 4658 O O . PRO B 1 288 ? -3.854 -20.219 2.346 1 86.31 288 PRO B O 1
ATOM 4661 N N . ARG B 1 289 ? -1.632 -20.312 2.115 1 85.94 289 ARG B N 1
ATOM 4662 C CA . ARG B 1 289 ? -1.39 -19.203 3.025 1 85.94 289 ARG B CA 1
ATOM 4663 C C . ARG B 1 289 ? -1.709 -17.875 2.357 1 85.94 289 ARG B C 1
ATOM 4665 O O . ARG B 1 289 ? -1.685 -17.766 1.129 1 85.94 289 ARG B O 1
ATOM 4672 N N . HIS B 1 290 ? -1.944 -16.906 3.217 1 88.81 290 HIS B N 1
ATOM 4673 C CA . HIS B 1 290 ? -2.172 -15.57 2.676 1 88.81 290 HIS B CA 1
ATOM 4674 C C . HIS B 1 290 ? -0.887 -14.977 2.104 1 88.81 290 HIS B C 1
ATOM 4676 O O . HIS B 1 290 ? -0.916 -14.289 1.079 1 88.81 290 HIS B O 1
ATOM 4682 N N . ARG B 1 291 ? 0.217 -15.305 2.809 1 89.69 291 ARG B N 1
ATOM 4683 C CA . ARG B 1 291 ? 1.515 -14.758 2.426 1 89.69 291 ARG B CA 1
ATOM 4684 C C . ARG B 1 291 ? 2.598 -15.836 2.479 1 89.69 291 ARG B C 1
ATOM 4686 O O . ARG B 1 291 ? 2.703 -16.562 3.461 1 89.69 291 ARG B O 1
ATOM 4693 N N . TYR B 1 292 ? 3.316 -15.984 1.397 1 90.75 292 TYR B N 1
ATOM 4694 C CA . TYR B 1 292 ? 4.535 -16.781 1.33 1 90.75 292 TYR B CA 1
ATOM 4695 C C . TYR B 1 292 ? 5.77 -15.891 1.267 1 90.75 292 TYR B C 1
ATOM 4697 O O . TYR B 1 292 ? 6.098 -15.352 0.208 1 90.75 292 TYR B O 1
ATOM 4705 N N . VAL B 1 293 ? 6.445 -15.695 2.373 1 88.06 293 VAL B N 1
ATOM 4706 C CA . VAL B 1 293 ? 7.625 -14.828 2.418 1 88.06 293 VAL B CA 1
ATOM 4707 C C . VAL B 1 293 ? 8.867 -15.625 2.018 1 88.06 293 VAL B C 1
ATOM 4709 O O . VAL B 1 293 ? 9.109 -16.719 2.549 1 88.06 293 VAL B O 1
ATOM 4712 N N . VAL B 1 294 ? 9.594 -15.133 1.065 1 90 294 VAL B N 1
ATOM 4713 C CA . VAL B 1 294 ? 10.727 -15.852 0.496 1 90 294 VAL B CA 1
ATOM 4714 C C . VAL B 1 294 ? 12.031 -15.188 0.938 1 90 294 VAL B C 1
ATOM 4716 O O . VAL B 1 294 ? 12.281 -14.023 0.627 1 90 294 VAL B O 1
ATOM 4719 N N . GLY B 1 295 ? 12.875 -15.945 1.621 1 80 295 GLY B N 1
ATOM 4720 C CA . GLY B 1 295 ? 14.18 -15.469 2.039 1 80 295 GLY B CA 1
ATOM 4721 C C . GLY B 1 295 ? 14.203 -14.938 3.459 1 80 295 GLY B C 1
ATOM 4722 O O . GLY B 1 295 ? 13.242 -14.305 3.902 1 80 295 GLY B O 1
ATOM 4723 N N . TRP B 1 296 ? 15.32 -15.062 4.109 1 76.19 296 TRP B N 1
ATOM 4724 C CA . TRP B 1 296 ? 15.492 -14.586 5.48 1 76.19 296 TRP B CA 1
ATOM 4725 C C . TRP B 1 296 ? 15.641 -13.07 5.52 1 76.19 296 TRP B C 1
ATOM 4727 O O . TRP B 1 296 ? 15.273 -12.43 6.508 1 76.19 296 TRP B O 1
ATOM 4737 N N . ASP B 1 297 ? 16.156 -12.594 4.457 1 78.44 297 ASP B N 1
ATOM 4738 C CA . ASP B 1 297 ? 16.25 -11.133 4.402 1 78.44 297 ASP B CA 1
ATOM 4739 C C . ASP B 1 297 ? 14.875 -10.484 4.484 1 78.44 297 ASP B C 1
ATOM 4741 O O . ASP B 1 297 ? 14.664 -9.562 5.273 1 78.44 297 ASP B O 1
ATOM 4745 N N . ALA B 1 298 ? 13.969 -11.031 3.686 1 83.75 298 ALA B N 1
ATOM 4746 C CA . ALA B 1 298 ? 12.602 -10.508 3.717 1 83.75 298 ALA B CA 1
ATOM 4747 C C . ALA B 1 298 ? 11.953 -10.758 5.074 1 83.75 298 ALA B C 1
ATOM 4749 O O . ALA B 1 298 ? 11.367 -9.852 5.668 1 83.75 298 ALA B O 1
ATOM 4750 N N . THR B 1 299 ? 12.117 -11.938 5.566 1 77.94 299 THR B N 1
ATOM 4751 C CA . THR B 1 299 ? 11.484 -12.328 6.82 1 77.94 299 THR B CA 1
ATOM 4752 C C . THR B 1 299 ? 11.969 -11.445 7.969 1 77.94 299 THR B C 1
ATOM 4754 O O . THR B 1 299 ? 11.156 -10.891 8.719 1 77.94 299 THR B O 1
ATOM 4757 N N . LEU B 1 300 ? 13.227 -11.266 8.047 1 72.62 300 LEU B N 1
ATOM 4758 C CA . LEU B 1 300 ? 13.805 -10.547 9.172 1 72.62 300 LEU B CA 1
ATOM 4759 C C . LEU B 1 300 ? 13.531 -9.055 9.062 1 72.62 300 LEU B C 1
ATOM 4761 O O . LEU B 1 300 ? 13.219 -8.398 10.062 1 72.62 300 LEU B O 1
ATOM 4765 N N . THR B 1 301 ? 13.695 -8.547 7.902 1 78.5 301 THR B N 1
ATOM 4766 C CA . THR B 1 301 ? 13.492 -7.109 7.734 1 78.5 301 THR B CA 1
ATOM 4767 C C . THR B 1 301 ? 12.031 -6.738 7.941 1 78.5 301 THR B C 1
ATOM 4769 O O . THR B 1 301 ? 11.719 -5.715 8.555 1 78.5 301 THR B O 1
ATOM 4772 N N . MET B 1 302 ? 11.148 -7.555 7.387 1 79.88 302 MET B N 1
ATOM 4773 C CA . MET B 1 302 ? 9.727 -7.305 7.594 1 79.88 302 MET B CA 1
ATOM 4774 C C . MET B 1 302 ? 9.367 -7.406 9.07 1 79.88 302 MET B C 1
ATOM 4776 O O . MET B 1 302 ? 8.586 -6.598 9.586 1 79.88 302 MET B O 1
ATOM 4780 N N . ALA B 1 303 ? 9.945 -8.367 9.711 1 71.19 303 ALA B N 1
ATOM 4781 C CA . ALA B 1 303 ? 9.727 -8.508 11.148 1 71.19 303 ALA B CA 1
ATOM 4782 C C . ALA B 1 303 ? 10.203 -7.27 11.898 1 71.19 303 ALA B C 1
ATOM 4784 O O . ALA B 1 303 ? 9.531 -6.797 12.82 1 71.19 303 ALA B O 1
ATOM 4785 N N . ALA B 1 304 ? 11.32 -6.797 11.516 1 70.81 304 ALA B N 1
ATOM 4786 C CA . ALA B 1 304 ? 11.875 -5.609 12.164 1 70.81 304 ALA B CA 1
ATOM 4787 C C . ALA B 1 304 ? 10.938 -4.414 11.992 1 70.81 304 ALA B C 1
ATOM 4789 O O . ALA B 1 304 ? 10.68 -3.68 12.953 1 70.81 304 ALA B O 1
ATOM 4790 N N . VAL B 1 305 ? 10.438 -4.195 10.758 1 74.94 305 VAL B N 1
ATOM 4791 C CA . VAL B 1 305 ? 9.555 -3.07 10.469 1 74.94 305 VAL B CA 1
ATOM 4792 C C . VAL B 1 305 ? 8.258 -3.211 11.266 1 74.94 305 VAL B C 1
ATOM 4794 O O . VAL B 1 305 ? 7.684 -2.215 11.711 1 74.94 305 VAL B O 1
ATOM 4797 N N . TRP B 1 306 ? 7.902 -4.398 11.43 1 67.44 306 TRP B N 1
ATOM 4798 C CA . TRP B 1 306 ? 6.648 -4.66 12.125 1 67.44 306 TRP B CA 1
ATOM 4799 C C . TRP B 1 306 ? 6.812 -4.496 13.633 1 67.44 306 TRP B C 1
ATOM 4801 O O . TRP B 1 306 ? 5.91 -4.004 14.312 1 67.44 306 TRP B O 1
ATOM 4811 N N . PHE B 1 307 ? 7.984 -4.789 14.031 1 61.91 307 PHE B N 1
ATOM 4812 C CA . PHE B 1 307 ? 8.102 -4.93 15.477 1 61.91 307 PHE B CA 1
ATOM 4813 C C . PHE B 1 307 ? 8.805 -3.721 16.094 1 61.91 307 PHE B C 1
ATOM 4815 O O . PHE B 1 307 ? 8.594 -3.395 17.25 1 61.91 307 PHE B O 1
ATOM 4822 N N . PHE B 1 308 ? 9.602 -3.109 15.359 1 64.56 308 PHE B N 1
ATOM 4823 C CA . PHE B 1 308 ? 10.383 -2.012 15.922 1 64.56 308 PHE B CA 1
ATOM 4824 C C . PHE B 1 308 ? 9.688 -0.676 15.672 1 64.56 308 PHE B C 1
ATOM 4826 O O . PHE B 1 308 ? 9.008 -0.504 14.664 1 64.56 308 PHE B O 1
ATOM 4833 N N . PRO B 1 309 ? 9.906 0.206 16.719 1 66.25 309 PRO B N 1
ATOM 4834 C CA . PRO B 1 309 ? 9.406 1.559 16.453 1 66.25 309 PRO B CA 1
ATOM 4835 C C . PRO B 1 309 ? 9.984 2.16 15.18 1 66.25 309 PRO B C 1
ATOM 4837 O O . PRO B 1 309 ? 11.141 1.904 14.836 1 66.25 309 PRO B O 1
ATOM 4840 N N . GLY B 1 310 ? 9.148 2.912 14.555 1 68.81 310 GLY B N 1
ATOM 4841 C CA . GLY B 1 310 ? 9.508 3.504 13.281 1 68.81 310 GLY B CA 1
ATOM 4842 C C . GLY B 1 310 ? 10.828 4.25 13.32 1 68.81 310 GLY B C 1
ATOM 4843 O O . GLY B 1 310 ? 11.617 4.188 12.375 1 68.81 310 GLY B O 1
ATOM 4844 N N . TRP B 1 311 ? 11.047 4.934 14.391 1 73.25 311 TRP B N 1
ATOM 4845 C CA . TRP B 1 311 ? 12.273 5.727 14.469 1 73.25 311 TRP B CA 1
ATOM 4846 C C . TRP B 1 311 ? 13.508 4.832 14.477 1 73.25 311 TRP B C 1
ATOM 4848 O O . TRP B 1 311 ? 14.555 5.199 13.945 1 73.25 311 TRP B O 1
ATOM 4858 N N . LEU B 1 312 ? 13.414 3.641 15.109 1 70.5 312 LEU B N 1
ATOM 4859 C CA . LEU B 1 312 ? 14.539 2.709 15.125 1 70.5 312 LEU B CA 1
ATOM 4860 C C . LEU B 1 312 ? 14.781 2.127 13.734 1 70.5 312 LEU B C 1
ATOM 4862 O O . LEU B 1 312 ? 15.93 1.98 13.312 1 70.5 312 LEU B O 1
ATOM 4866 N N . VAL B 1 313 ? 13.68 1.817 13.117 1 75.5 313 VAL B N 1
ATOM 4867 C CA . VAL B 1 313 ? 13.789 1.313 11.75 1 75.5 313 VAL B CA 1
ATOM 4868 C C . VAL B 1 313 ? 14.414 2.379 10.852 1 75.5 313 VAL B C 1
ATOM 4870 O O . VAL B 1 313 ? 15.281 2.076 10.031 1 75.5 313 VAL B O 1
ATOM 4873 N N . HIS B 1 314 ? 13.977 3.582 11.062 1 77.5 314 HIS B N 1
ATOM 4874 C CA . HIS B 1 314 ? 14.523 4.711 10.32 1 77.5 314 HIS B CA 1
ATOM 4875 C C . HIS B 1 314 ? 16.031 4.84 10.539 1 77.5 314 HIS B C 1
ATOM 4877 O O . HIS B 1 314 ? 16.781 4.988 9.586 1 77.5 314 HIS B O 1
ATOM 4883 N N . LEU B 1 315 ? 16.453 4.758 11.773 1 74 315 LEU B N 1
ATOM 4884 C CA . LEU B 1 315 ? 17.859 4.875 12.125 1 74 315 LEU B CA 1
ATOM 4885 C C . LEU B 1 315 ? 18.672 3.738 11.516 1 74 315 LEU B C 1
ATOM 4887 O O . LEU B 1 315 ? 19.766 3.959 11 1 74 315 LEU B O 1
ATOM 4891 N N . PHE B 1 316 ? 18.141 2.619 11.609 1 74.25 316 PHE B N 1
ATOM 4892 C CA . PHE B 1 316 ? 18.844 1.441 11.109 1 74.25 316 PHE B CA 1
ATOM 4893 C C . PHE B 1 316 ? 19.031 1.527 9.602 1 74.25 316 PHE B C 1
ATOM 4895 O O . PHE B 1 316 ? 20.141 1.354 9.102 1 74.25 316 PHE B O 1
ATOM 4902 N N . ILE B 1 317 ? 18 1.799 8.906 1 77.25 317 ILE B N 1
ATOM 4903 C CA . ILE B 1 317 ? 18.047 1.83 7.449 1 77.25 317 ILE B CA 1
ATOM 4904 C C . ILE B 1 317 ? 18.953 2.967 6.988 1 77.25 317 ILE B C 1
ATOM 4906 O O . ILE B 1 317 ? 19.812 2.775 6.113 1 77.25 317 ILE B O 1
ATOM 4910 N N . ASN B 1 318 ? 18.797 4.113 7.535 1 76.31 318 ASN B N 1
ATOM 4911 C CA . ASN B 1 318 ? 19.656 5.23 7.164 1 76.31 318 ASN B CA 1
ATOM 4912 C C . ASN B 1 318 ? 21.109 4.973 7.574 1 76.31 318 ASN B C 1
ATOM 4914 O O . ASN B 1 318 ? 22.047 5.363 6.863 1 76.31 318 ASN B O 1
ATOM 4918 N N . GLY B 1 319 ? 21.234 4.348 8.727 1 70.62 319 GLY B N 1
ATOM 4919 C CA . GLY B 1 319 ? 22.562 3.955 9.141 1 70.62 319 GLY B CA 1
ATOM 4920 C C . GLY B 1 319 ? 23.25 3.023 8.148 1 70.62 319 GLY B C 1
ATOM 4921 O O . GLY B 1 319 ? 24.438 3.178 7.859 1 70.62 319 GLY B O 1
ATOM 4922 N N . LEU B 1 320 ? 22.5 2.113 7.691 1 70.25 320 LEU B N 1
ATOM 4923 C CA . LEU B 1 320 ? 23.016 1.196 6.684 1 70.25 320 LEU B CA 1
ATOM 4924 C C . LEU B 1 320 ? 23.406 1.945 5.41 1 70.25 320 LEU B C 1
ATOM 4926 O O . LEU B 1 320 ? 24.438 1.653 4.801 1 70.25 320 LEU B O 1
ATOM 4930 N N . TYR B 1 321 ? 22.641 2.877 5.043 1 70.62 321 TYR B N 1
ATOM 4931 C CA . TYR B 1 321 ? 22.922 3.654 3.842 1 70.62 321 TYR B CA 1
ATOM 4932 C C . TYR B 1 321 ? 24.141 4.531 4.035 1 70.62 321 TYR B C 1
ATOM 4934 O O . TYR B 1 321 ? 24.953 4.699 3.115 1 70.62 321 TYR B O 1
ATOM 4942 N N . ASP B 1 322 ? 24.25 5.051 5.164 1 67.75 322 ASP B N 1
ATOM 4943 C CA . ASP B 1 322 ? 25.422 5.859 5.457 1 67.75 322 ASP B CA 1
ATOM 4944 C C . ASP B 1 322 ? 26.688 5.004 5.469 1 67.75 322 ASP B C 1
ATOM 4946 O O . ASP B 1 322 ? 27.75 5.449 5.027 1 67.75 322 ASP B O 1
ATOM 4950 N N . TRP B 1 323 ? 26.5 3.867 5.93 1 61.81 323 TRP B N 1
ATOM 4951 C CA . TRP B 1 323 ? 27.656 2.977 6.051 1 61.81 323 TRP B CA 1
ATOM 4952 C C . TRP B 1 323 ? 28.047 2.414 4.691 1 61.81 323 TRP B C 1
ATOM 4954 O O . TRP B 1 323 ? 29.234 2.35 4.359 1 61.81 323 TRP B O 1
ATOM 4964 N N . PHE B 1 324 ? 27 2.037 3.963 1 55.06 324 PHE B N 1
ATOM 4965 C CA . PHE B 1 324 ? 27.297 1.362 2.705 1 55.06 324 PHE B CA 1
ATOM 4966 C C . PHE B 1 324 ? 27.266 2.344 1.541 1 55.06 324 PHE B C 1
ATOM 4968 O O . PHE B 1 324 ? 27.688 2.018 0.433 1 55.06 324 PHE B O 1
ATOM 4975 N N . GLY B 1 325 ? 26.469 3.445 1.748 1 50.12 325 GLY B N 1
ATOM 4976 C CA . GLY B 1 325 ? 26.391 4.426 0.676 1 50.12 325 GLY B CA 1
ATOM 4977 C C . GLY B 1 325 ? 27.594 5.355 0.636 1 50.12 325 GLY B C 1
ATOM 4978 O O . GLY B 1 325 ? 28.328 5.461 1.615 1 50.12 325 GLY B O 1
#

Organism: Emiliania huxleyi (strain CCMP1516) (NCBI:txid280463)